Protein AF-0000000085149765 (afdb_homodimer)

Radius of gyration: 25.22 Å; Cα contacts (8 Å, |Δi|>4): 992; chains: 2; bounding box: 66×68×63 Å

Nearest PDB structures (foldseek):
  3isp-assembly1_A-2  TM=6.483E-01  e=2.100E-16  Mycobacterium tuberculosis H37Rv
  3t1b-assembly1_A  TM=4.918E-01  e=9.882E-19  Vibrio cholerae
  3t1b-assembly1_D  TM=5.012E-01  e=3.657E-18  Vibrio cholerae
  5ydw-assembly1_B-2  TM=4.868E-01  e=5.675E-17  Salmonella enterica subsp. enterica serovar Typhimurium
  5x0o-assembly3_E  TM=7.086E-01  e=7.845E-13  Vibrio vulnificus

Secondary structure (DSSP, 8-state):
---PPPHHHHHHHHHHHHHT-HHHHHHHHTS-HHHHHHHHHHHHHHHTS--EEEETTEEEE-HHHHHHHHHHHHHHHHHHHHHHHHSS----EEEEEEEHHHIIIIIHHHHHHHHHH-TT-EEEEEEESS----STTT-SEEEES----TTEEEEEEEEEEEEEEE-GGG--TTS-HHHHHHHS-EEEEB-GGG-BHHHHHHHHTT----TTS-EEEESSHHHHHHHHHTTS-EEEEEGGGSHHHHHTTS-EE-SS--EEEEEEEEEEEEGGGTTSHHHHHHHHHHHH-/------HHHHHHHHHHHHHT-HHHHHHHHTS-HHHHHHHHHHHHHHHTS--EEEETTEEEE-HHHHHHHHHHHHHHHHHHHHHHHHSS----EEEEEEEHHHIIIIIHHHHHHHHHH-TT-EEEEEEESS----STTT-SEEEES----TTEEEEEEEEEEEEEEE-GGG--TTS-HHHHHHHS-EEEEB-GGG-BHHHHHHHHTT----TTS-EEEESSHHHHHHHHHTTS-EEEEEGGGSHHHHHTTS-EE-SS--EEEEEEEEEEEEGGGTTSHHHHHHHHHHHH-

Solvent-accessible surface area (backbone atoms only — not comparable to full-atom values): 30922 Å² total; per-residue (Å²): 125,85,89,64,73,62,62,68,26,49,53,49,40,41,41,21,60,75,59,41,30,52,59,60,24,9,59,74,68,73,49,51,42,66,54,40,52,48,32,43,48,50,47,21,59,73,70,71,40,69,38,64,42,70,61,84,94,42,53,37,68,28,76,63,22,47,52,49,37,56,51,42,53,28,47,50,52,38,46,48,50,45,46,17,50,65,73,57,55,41,74,61,51,47,33,32,34,26,34,49,48,52,39,65,48,44,45,45,69,47,43,57,60,50,43,68,77,35,69,84,59,38,58,28,45,33,70,36,92,62,88,70,76,88,40,73,55,69,25,59,30,36,39,40,68,69,72,87,49,84,69,46,41,69,42,83,70,46,71,41,36,32,31,46,30,28,18,56,87,74,61,55,89,86,48,54,49,66,57,50,55,71,72,41,30,38,32,31,28,47,58,62,93,83,35,42,51,55,61,50,52,29,57,78,66,72,52,84,74,64,88,79,55,51,66,42,42,22,54,40,59,49,57,25,50,53,29,10,56,58,60,58,23,36,14,65,38,40,52,79,49,44,46,63,43,37,74,74,57,43,30,38,72,48,84,59,79,66,41,77,73,79,48,40,38,17,40,33,33,45,52,89,49,50,76,40,66,66,52,36,52,51,52,54,55,60,66,74,100,125,85,86,65,73,63,63,68,27,50,55,48,39,40,41,23,60,75,59,42,28,54,59,60,26,9,60,73,67,72,48,50,45,66,53,40,53,48,30,41,49,50,48,21,60,71,68,72,42,69,39,65,43,69,63,83,94,40,55,38,66,28,74,63,22,46,52,49,38,55,52,42,51,28,46,50,45,43,46,47,47,45,45,15,52,65,72,59,57,36,74,60,49,47,33,32,33,27,32,50,47,52,39,65,48,44,45,44,69,48,43,56,60,49,43,70,77,36,69,85,59,36,56,29,44,33,71,35,94,62,89,71,76,87,40,72,52,70,24,59,30,35,40,39,69,69,71,87,52,85,69,44,41,69,43,83,70,44,70,42,36,32,30,45,30,27,18,55,89,75,60,55,88,87,49,53,51,66,56,51,57,70,73,40,30,38,32,30,29,46,56,63,94,82,35,42,51,55,61,50,51,28,58,78,67,72,52,84,74,63,88,79,54,50,66,42,42,21,51,39,58,48,58,25,51,53,28,11,56,57,59,57,24,36,13,66,37,40,52,81,49,43,47,63,43,36,75,73,57,44,30,38,73,48,85,60,79,67,42,75,73,80,48,41,38,18,40,34,31,44,51,90,49,50,75,39,66,67,54,36,53,48,52,56,55,60,65,75,101

Foldseek 3Di:
DPLDQDPVLLVLLLLCQVVQHLCRSCVVVVHHSVVSVVSQVSSCVSVVHRQWDDDDPTIHGDPVVVVSNVVSLLVVLVVVCVCCVVVVVNPQEFEEEEEPLCVPQPCVVCVVVVCVVPVPHHYHYDYDHDDDDDDVSVGQKYWDQDDDDPQKDKDFQDFFKWFKKAQPVQDDPVDALVVSQQVAEEEWEAPDPVGIPVVVVCVVQVHDYDPPHHYHYDPDQNVSVVCRLVGRGMYIGGCNRCVVCVVVRSMDTHPDHIDGPRGTTIMMGGPVCCPPPSNVSVVVVSRVD/DPLDQDPVLLQLLLLCQVVQHLCRSCVVVVHHSVVSVVSQVSSCVSVVHRQWDDDDPTIHGDPVVVVSNVVSLQVVLVVVCVCCVVVVVNPQEFEEEEEPLCVPQPCVVCVVVVCVVPVSHHYDYDYDHDDDDDGVSVGQKYWDQDDDDPQKDKDFQDFFKWFKKAQPVQDDPVDALVVSQQVAEEEWEAPDPVGIPVVVVCVVQVHDYDPPHHYHYDPDQNVSVVCRLVGRGIYIGGCNRCVVCVVVRSMDTHPDHIDGPRGTTIMMGGPVCCPPPSNVSVVVVSRVD

Structure (mmCIF, N/CA/C/O backbone):
data_AF-0000000085149765-model_v1
#
loop_
_entity.id
_entity.type
_entity.pdbx_description
1 polymer 'Transcriptional regulator, LysR family'
#
loop_
_atom_site.group_PDB
_atom_site.id
_atom_site.type_symbol
_atom_site.label_atom_id
_atom_site.label_alt_id
_atom_site.label_comp_id
_atom_site.label_asym_id
_atom_site.label_entity_id
_atom_site.label_seq_id
_atom_site.pdbx_PDB_ins_code
_atom_site.Cartn_x
_atom_site.Cartn_y
_atom_site.Cartn_z
_atom_site.occupancy
_atom_site.B_iso_or_equiv
_atom_site.auth_seq_id
_atom_site.auth_comp_id
_atom_site.auth_asym_id
_atom_site.auth_atom_id
_atom_site.pdbx_PDB_model_num
ATOM 1 N N . MET A 1 1 ? -42.562 8.625 -11.102 1 23.5 1 MET A N 1
ATOM 2 C CA . MET A 1 1 ? -41.438 8.656 -12.008 1 23.5 1 MET A CA 1
ATOM 3 C C . MET A 1 1 ? -40.156 9.102 -11.281 1 23.5 1 MET A C 1
ATOM 5 O O . MET A 1 1 ? -40.188 10.125 -10.586 1 23.5 1 MET A O 1
ATOM 9 N N . ARG A 1 2 ? -39.312 8.281 -10.945 1 39.06 2 ARG A N 1
ATOM 10 C CA . ARG A 1 2 ? -38.094 8.672 -10.234 1 39.06 2 ARG A CA 1
ATOM 11 C C . ARG A 1 2 ? -37.469 9.906 -10.875 1 39.06 2 ARG A C 1
ATOM 13 O O . ARG A 1 2 ? -37.406 10.016 -12.102 1 39.06 2 ARG A O 1
ATOM 20 N N . LYS A 1 3 ? -37.562 10.984 -10.266 1 48.72 3 LYS A N 1
ATOM 21 C CA . LYS A 1 3 ? -36.938 12.195 -10.797 1 48.72 3 LYS A CA 1
ATOM 22 C C . LYS A 1 3 ? -35.406 12.039 -10.898 1 48.72 3 LYS A C 1
ATOM 24 O O . LYS A 1 3 ? -34.688 12.414 -9.977 1 48.72 3 LYS A O 1
ATOM 29 N N . LEU A 1 4 ? -35 11.219 -11.836 1 55.22 4 LEU A N 1
ATOM 30 C CA . LEU A 1 4 ? -33.594 10.93 -12.078 1 55.22 4 LEU A CA 1
ATOM 31 C C . LEU A 1 4 ? -32.969 12 -12.961 1 55.22 4 LEU A C 1
ATOM 33 O O . LEU A 1 4 ? -33.625 12.539 -13.859 1 55.22 4 LEU A O 1
ATOM 37 N N . PRO A 1 5 ? -31.844 12.516 -12.578 1 65.62 5 PRO A N 1
ATOM 38 C CA . PRO A 1 5 ? -31.125 13.359 -13.531 1 65.62 5 PRO A CA 1
ATOM 39 C C . PRO A 1 5 ? -30.906 12.664 -14.875 1 65.62 5 PRO A C 1
ATOM 41 O O . PRO A 1 5 ? -30.969 11.438 -14.953 1 65.62 5 PRO A O 1
ATOM 44 N N . PRO A 1 6 ? -30.953 13.477 -15.898 1 63.56 6 PRO A N 1
ATOM 45 C CA . PRO A 1 6 ? -30.656 12.844 -17.188 1 63.56 6 PRO A CA 1
ATOM 46 C C . PRO A 1 6 ? -29.422 11.953 -17.125 1 63.56 6 PRO A C 1
ATOM 48 O O . PRO A 1 6 ? -28.312 12.43 -16.844 1 63.56 6 PRO A O 1
ATOM 51 N N . LEU A 1 7 ? -29.547 10.688 -17.391 1 64.25 7 LEU A N 1
ATOM 52 C CA . LEU A 1 7 ? -28.516 9.672 -17.219 1 64.25 7 LEU A CA 1
ATOM 53 C C . LEU A 1 7 ? -27.328 9.945 -18.125 1 64.25 7 LEU A C 1
ATOM 55 O O . LEU A 1 7 ? -26.172 9.758 -17.719 1 64.25 7 LEU A O 1
ATOM 59 N N . ARG A 1 8 ? -27.641 10.328 -19.344 1 69.81 8 ARG A N 1
ATOM 60 C CA . ARG A 1 8 ? -26.578 10.656 -20.266 1 69.81 8 ARG A CA 1
ATOM 61 C C . ARG A 1 8 ? -25.734 11.828 -19.766 1 69.81 8 ARG A C 1
ATOM 63 O O . ARG A 1 8 ? -24.516 11.836 -19.922 1 69.81 8 ARG A O 1
ATOM 70 N N . ALA A 1 9 ? -26.422 12.75 -19.188 1 78 9 ALA A N 1
ATOM 71 C CA . ALA A 1 9 ? -25.719 13.898 -18.641 1 78 9 ALA A CA 1
ATOM 72 C C . ALA A 1 9 ? -24.812 13.484 -17.484 1 78 9 ALA A C 1
ATOM 74 O O . ALA A 1 9 ? -23.719 14.031 -17.312 1 78 9 ALA A O 1
ATOM 75 N N . LEU A 1 10 ? -25.234 12.516 -16.734 1 77.5 10 LEU A N 1
ATOM 76 C CA . LEU A 1 10 ? -24.406 12 -15.641 1 77.5 10 LEU A CA 1
ATOM 77 C C . LEU A 1 10 ? -23.141 11.344 -16.172 1 77.5 10 LEU A C 1
ATOM 79 O O . LEU A 1 10 ? -22.047 11.531 -15.617 1 77.5 10 LEU A O 1
ATOM 83 N N . GLN A 1 11 ? -23.312 10.57 -17.203 1 76.62 11 GLN A N 1
ATOM 84 C CA . GLN A 1 11 ? -22.172 9.922 -17.844 1 76.62 11 GLN A CA 1
ATOM 85 C C . GLN A 1 11 ? -21.172 10.945 -18.391 1 76.62 11 GLN A C 1
ATOM 87 O O . GLN A 1 11 ? -19.969 10.797 -18.219 1 76.62 11 GLN A O 1
ATOM 92 N N . ILE A 1 12 ? -21.75 11.984 -19.031 1 78.75 12 ILE A N 1
ATOM 93 C CA . ILE A 1 12 ? -20.922 13.023 -19.641 1 78.75 12 ILE A CA 1
ATOM 94 C C . ILE A 1 12 ? -20.219 13.82 -18.547 1 78.75 12 ILE A C 1
ATOM 96 O O . ILE A 1 12 ? -19.031 14.125 -18.672 1 78.75 12 ILE A O 1
ATOM 100 N N . PHE A 1 13 ? -20.906 14.109 -17.484 1 86.69 13 PHE A N 1
ATOM 101 C CA . PHE A 1 13 ? -20.297 14.805 -16.359 1 86.69 13 PHE A CA 1
ATOM 102 C C . PHE A 1 13 ? -19.141 14.008 -15.789 1 86.69 13 PHE A C 1
ATOM 104 O O . PHE A 1 13 ? -18.062 14.555 -15.539 1 86.69 13 PHE A O 1
ATOM 111 N N . GLU A 1 14 ? -19.469 12.797 -15.57 1 81.06 14 GLU A N 1
ATOM 112 C CA . GLU A 1 14 ? -18.438 11.938 -14.992 1 81.06 14 GLU A CA 1
ATOM 113 C C . GLU A 1 14 ? -17.188 11.922 -15.859 1 81.06 14 GLU A C 1
ATOM 115 O O . GLU A 1 14 ? -16.078 12 -15.352 1 81.06 14 GLU A O 1
ATOM 120 N N . ALA A 1 15 ? -17.266 11.789 -17.141 1 79.81 15 ALA A N 1
ATOM 121 C CA . ALA A 1 15 ? -16.141 11.805 -18.078 1 79.81 15 ALA A CA 1
ATOM 122 C C . ALA A 1 15 ? -15.414 13.148 -18.031 1 79.81 15 ALA A C 1
ATOM 124 O O . ALA A 1 15 ? -14.18 13.188 -18.031 1 79.81 15 ALA A O 1
ATOM 125 N N . ALA A 1 16 ? -16.188 14.18 -17.984 1 84.69 16 ALA A N 1
ATOM 126 C CA . ALA A 1 16 ? -15.609 15.516 -17.938 1 84.69 16 ALA A CA 1
ATOM 127 C C . ALA A 1 16 ? -14.828 15.742 -16.641 1 84.69 16 ALA A C 1
ATOM 129 O O . ALA A 1 16 ? -13.758 16.359 -16.656 1 84.69 16 ALA A O 1
ATOM 130 N N . ALA A 1 17 ? -15.43 15.273 -15.641 1 82.5 17 ALA A N 1
ATOM 131 C CA . ALA A 1 17 ? -14.789 15.406 -14.336 1 82.5 17 ALA A CA 1
ATOM 132 C C . ALA A 1 17 ? -13.508 14.586 -14.266 1 82.5 17 ALA A C 1
ATOM 134 O O . ALA A 1 17 ? -12.492 15.055 -13.742 1 82.5 17 ALA A O 1
ATOM 135 N N . ARG A 1 18 ? -13.609 13.445 -14.773 1 77.12 18 ARG A N 1
ATOM 136 C CA . ARG A 1 18 ? -12.477 12.523 -14.773 1 77.12 18 ARG A CA 1
ATOM 137 C C . ARG A 1 18 ? -11.312 13.094 -15.578 1 77.12 18 ARG A C 1
ATOM 139 O O . ARG A 1 18 ? -10.156 13.023 -15.156 1 77.12 18 ARG A O 1
ATOM 146 N N . HIS A 1 19 ? -11.617 13.734 -16.672 1 73.56 19 HIS A N 1
ATOM 147 C CA . HIS A 1 19 ? -10.617 14.297 -17.562 1 73.56 19 HIS A CA 1
ATOM 148 C C . HIS A 1 19 ? -10.25 15.727 -17.172 1 73.56 19 HIS A C 1
ATOM 150 O O . HIS A 1 19 ? -9.242 16.266 -17.625 1 73.56 19 HIS A O 1
ATOM 156 N N . ALA A 1 20 ? -11.023 16.281 -16.406 1 77.12 20 ALA A N 1
ATOM 157 C CA . ALA A 1 20 ? -10.938 17.703 -16.062 1 77.12 20 ALA A CA 1
ATOM 158 C C . ALA A 1 20 ? -10.859 18.562 -17.328 1 77.12 20 ALA A C 1
ATOM 160 O O . ALA A 1 20 ? -10.172 19.594 -17.328 1 77.12 20 ALA A O 1
ATOM 161 N N . HIS A 1 21 ? -11.383 18.047 -18.359 1 79.38 21 HIS A N 1
ATOM 162 C CA . HIS A 1 21 ? -11.383 18.734 -19.656 1 79.38 21 HIS A CA 1
ATOM 163 C C . HIS A 1 21 ? -12.609 18.344 -20.484 1 79.38 21 HIS A C 1
ATOM 165 O O . HIS A 1 21 ? -12.852 17.156 -20.719 1 79.38 21 HIS A O 1
ATOM 171 N N . PHE A 1 22 ? -13.297 19.375 -21.016 1 85.19 22 PHE A N 1
ATOM 172 C CA . PHE A 1 22 ? -14.531 19.125 -21.75 1 85.19 22 PHE A CA 1
ATOM 173 C C . PHE A 1 22 ? -14.234 18.531 -23.125 1 85.19 22 PHE A C 1
ATOM 175 O O . PHE A 1 22 ? -14.93 17.625 -23.578 1 85.19 22 PHE A O 1
ATOM 182 N N . SER A 1 23 ? -13.125 19.031 -23.703 1 84.44 23 SER A N 1
ATOM 183 C CA . SER A 1 23 ? -12.82 18.547 -25.031 1 84.44 23 SER A CA 1
ATOM 184 C C . SER A 1 23 ? -12.367 17.094 -25 1 84.44 23 SER A C 1
ATOM 186 O O . SER A 1 23 ? -12.734 16.297 -25.859 1 84.44 23 SER A O 1
ATOM 188 N N . ARG A 1 24 ? -11.633 16.719 -24.031 1 80 24 ARG A N 1
ATOM 189 C CA . ARG A 1 24 ? -11.18 15.344 -23.891 1 80 24 ARG A CA 1
ATOM 190 C C . ARG A 1 24 ? -12.336 14.414 -23.578 1 80 24 ARG A C 1
ATOM 192 O O . ARG A 1 24 ? -12.391 13.289 -24.094 1 80 24 ARG A O 1
ATOM 199 N N . ALA A 1 25 ? -13.156 14.883 -22.797 1 81.62 25 ALA A N 1
ATOM 200 C CA . ALA A 1 25 ? -14.367 14.117 -22.516 1 81.62 25 ALA A CA 1
ATOM 201 C C . ALA A 1 25 ? -15.203 13.914 -23.766 1 81.62 25 ALA A C 1
ATOM 203 O O . ALA A 1 25 ? -15.742 12.828 -24 1 81.62 25 ALA A O 1
ATOM 204 N N . ALA A 1 26 ? -15.281 14.883 -24.578 1 82.81 26 ALA A N 1
ATOM 205 C CA . ALA A 1 26 ? -16.016 14.82 -25.828 1 82.81 26 ALA A CA 1
ATOM 206 C C . ALA A 1 26 ? -15.43 13.758 -26.766 1 82.81 26 ALA A C 1
ATOM 208 O O . ALA A 1 26 ? -16.172 12.977 -27.375 1 82.81 26 ALA A O 1
ATOM 209 N N . THR A 1 27 ? -14.133 13.789 -26.781 1 75.5 27 THR A N 1
ATOM 210 C CA . THR A 1 27 ? -13.43 12.82 -27.625 1 75.5 27 THR A CA 1
ATOM 211 C C . THR A 1 27 ? -13.695 11.391 -27.141 1 75.5 27 THR A C 1
ATOM 213 O O . THR A 1 27 ? -14 10.508 -27.938 1 75.5 27 THR A O 1
ATOM 216 N N . GLU A 1 28 ? -13.719 11.242 -25.859 1 72.62 28 GLU A N 1
ATOM 217 C CA . GLU A 1 28 ? -13.953 9.922 -25.281 1 72.62 28 GLU A CA 1
ATOM 218 C C . GLU A 1 28 ? -15.375 9.438 -25.578 1 72.62 28 GLU A C 1
ATOM 220 O O . GLU A 1 28 ? -15.578 8.266 -25.891 1 72.62 28 GLU A O 1
ATOM 225 N N . LEU A 1 29 ? -16.25 10.266 -25.531 1 72.88 29 LEU A N 1
ATOM 226 C CA . LEU A 1 29 ? -17.656 9.898 -25.625 1 72.88 29 LEU A CA 1
ATOM 227 C C . LEU A 1 29 ? -18.156 10.031 -27.062 1 72.88 29 LEU A C 1
ATOM 229 O O . LEU A 1 29 ? -19.328 9.781 -27.344 1 72.88 29 LEU A O 1
ATOM 233 N N . CYS A 1 30 ? -17.219 10.414 -27.953 1 76.88 30 CYS A N 1
ATOM 234 C CA . CYS A 1 30 ? -17.531 10.562 -29.375 1 76.88 30 CYS A CA 1
ATOM 235 C C . CYS A 1 30 ? -18.688 11.531 -29.562 1 76.88 30 CYS A C 1
ATOM 237 O O . CYS A 1 30 ? -19.641 11.227 -30.297 1 76.88 30 CYS A O 1
ATOM 239 N N . ILE A 1 31 ? -18.609 12.641 -28.859 1 78.69 31 ILE A N 1
ATOM 240 C CA . ILE A 1 31 ? -19.578 13.719 -29.016 1 78.69 31 ILE A CA 1
ATOM 241 C C . ILE A 1 31 ? -18.859 15.055 -29.141 1 78.69 31 ILE A C 1
ATOM 243 O O . ILE A 1 31 ? -17.625 15.102 -29.109 1 78.69 31 ILE A O 1
ATOM 247 N N . THR A 1 32 ? -19.562 16.078 -29.469 1 80.94 32 THR A N 1
ATOM 248 C CA . THR A 1 32 ? -18.953 17.391 -29.625 1 80.94 32 THR A CA 1
ATOM 249 C C . THR A 1 32 ? -18.734 18.047 -28.266 1 80.94 32 THR A C 1
ATOM 251 O O . THR A 1 32 ? -19.422 17.734 -27.297 1 80.94 32 THR A O 1
ATOM 254 N N . GLN A 1 33 ? -17.766 18.875 -28.234 1 86.94 33 GLN A N 1
ATOM 255 C CA . GLN A 1 33 ? -17.5 19.625 -27.016 1 86.94 33 GLN A CA 1
ATOM 256 C C . GLN A 1 33 ? -18.719 20.438 -26.594 1 86.94 33 GLN A C 1
ATOM 258 O O . GLN A 1 33 ? -18.984 20.609 -25.406 1 86.94 33 GLN A O 1
ATOM 263 N N . SER A 1 34 ? -19.359 20.969 -27.594 1 87.75 34 SER A N 1
ATOM 264 C CA . SER A 1 34 ? -20.578 21.719 -27.312 1 87.75 34 SER A CA 1
ATOM 265 C C . SER A 1 34 ? -21.625 20.844 -26.625 1 87.75 34 SER A C 1
ATOM 267 O O . SER A 1 34 ? -22.344 21.312 -25.734 1 87.75 34 SER A O 1
ATOM 269 N N . ALA A 1 35 ? -21.688 19.625 -27.016 1 81.88 35 ALA A N 1
ATOM 270 C CA . ALA A 1 35 ? -22.625 18.672 -26.406 1 81.88 35 ALA A CA 1
ATOM 271 C C . ALA A 1 35 ? -22.25 18.391 -24.953 1 81.88 35 ALA A C 1
ATOM 273 O O . ALA A 1 35 ? -23.125 18.297 -24.094 1 81.88 35 ALA A O 1
ATOM 274 N N . VAL A 1 36 ? -20.984 18.297 -24.734 1 88.56 36 VAL A N 1
ATOM 275 C CA . VAL A 1 36 ? -20.516 18.094 -23.375 1 88.56 36 VAL A CA 1
ATOM 276 C C . VAL A 1 36 ? -20.906 19.281 -22.516 1 88.56 36 VAL A C 1
ATOM 278 O O . VAL A 1 36 ? -21.469 19.109 -21.422 1 88.56 36 VAL A O 1
ATOM 281 N N . SER A 1 37 ? -20.672 20.453 -23.031 1 89.44 37 SER A N 1
ATOM 282 C CA . SER A 1 37 ? -21 21.688 -22.312 1 89.44 37 SER A CA 1
ATOM 283 C C . SER A 1 37 ? -22.484 21.781 -22.031 1 89.44 37 SER A C 1
ATOM 285 O O . SER A 1 37 ? -22.891 22.125 -20.922 1 89.44 37 SER A O 1
ATOM 287 N N . HIS A 1 38 ? -23.188 21.469 -22.984 1 86.94 38 HIS A N 1
ATOM 288 C CA . HIS A 1 38 ? -24.641 21.516 -22.859 1 86.94 38 HIS A CA 1
ATOM 289 C C . HIS A 1 38 ? -25.141 20.531 -21.812 1 86.94 38 HIS A C 1
ATOM 291 O O . HIS A 1 38 ? -26 20.859 -20.984 1 86.94 38 HIS A O 1
ATOM 297 N N . GLN A 1 39 ? -24.656 19.328 -21.922 1 84.94 39 GLN A N 1
ATOM 298 C CA . GLN A 1 39 ? -25.078 18.281 -21 1 84.94 39 GLN A CA 1
ATOM 299 C C . GLN A 1 39 ? -24.688 18.609 -19.562 1 84.94 39 GLN A C 1
ATOM 301 O O . GLN A 1 39 ? -25.453 18.344 -18.625 1 84.94 39 GLN A O 1
ATOM 306 N N . VAL A 1 40 ? -23.531 19.219 -19.391 1 89.19 40 VAL A N 1
ATOM 307 C CA . VAL A 1 40 ? -23.078 19.641 -18.062 1 89.19 40 VAL A CA 1
ATOM 308 C C . VAL A 1 40 ? -23.984 20.734 -17.531 1 89.19 40 VAL A C 1
ATOM 310 O O . VAL A 1 40 ? -24.375 20.719 -16.359 1 89.19 40 VAL A O 1
ATOM 313 N N . ARG A 1 41 ? -24.359 21.609 -18.391 1 88.25 41 ARG A N 1
ATOM 314 C CA . ARG A 1 41 ? -25.281 22.688 -18.016 1 88.25 41 ARG A CA 1
ATOM 315 C C . ARG A 1 41 ? -26.641 22.125 -17.625 1 88.25 41 ARG A C 1
ATOM 317 O O . ARG A 1 41 ? -27.266 22.609 -16.672 1 88.25 41 ARG A O 1
ATOM 324 N N . LEU A 1 42 ? -27.062 21.188 -18.422 1 81.88 42 LEU A N 1
ATOM 325 C CA . LEU A 1 42 ? -28.328 20.531 -18.125 1 81.88 42 LEU A CA 1
ATOM 326 C C . LEU A 1 42 ? -28.312 19.891 -16.75 1 81.88 42 LEU A C 1
ATOM 328 O O . LEU A 1 42 ? -29.281 19.984 -16 1 81.88 42 LEU A O 1
ATOM 332 N N . LEU A 1 43 ? -27.266 19.234 -16.484 1 82.94 43 LEU A N 1
ATOM 333 C CA . LEU A 1 43 ? -27.125 18.578 -15.195 1 82.94 43 LEU A CA 1
ATOM 334 C C . LEU A 1 43 ? -27.062 19.594 -14.07 1 82.94 43 LEU A C 1
ATOM 336 O O . LEU A 1 43 ? -27.672 19.406 -13.016 1 82.94 43 LEU A O 1
ATOM 340 N N . GLU A 1 44 ? -26.312 20.688 -14.352 1 88.19 44 GLU A N 1
ATOM 341 C CA . GLU A 1 44 ? -26.219 21.766 -13.367 1 88.19 44 GLU A CA 1
ATOM 342 C C . GLU A 1 44 ? -27.578 22.422 -13.141 1 88.19 44 GLU A C 1
ATOM 344 O O . GLU A 1 44 ? -27.938 22.75 -12.008 1 88.19 44 GLU A O 1
ATOM 349 N N . ALA A 1 45 ? -28.328 22.562 -14.172 1 84 45 ALA A N 1
ATOM 350 C CA . ALA A 1 45 ? -29.688 23.109 -14.078 1 84 45 ALA A CA 1
ATOM 351 C C . ALA A 1 45 ? -30.609 22.188 -13.297 1 84 45 ALA A C 1
ATOM 353 O O . ALA A 1 45 ? -31.438 22.641 -12.516 1 84 45 ALA A O 1
ATOM 354 N N . HIS A 1 46 ? -30.422 20.938 -13.57 1 79.62 46 HIS A N 1
ATOM 355 C CA . HIS A 1 46 ? -31.234 19.953 -12.875 1 79.62 46 HIS A CA 1
ATOM 356 C C . HIS A 1 46 ? -31.016 20 -11.375 1 79.62 46 HIS A C 1
ATOM 358 O O . HIS A 1 46 ? -31.969 19.969 -10.594 1 79.62 46 HIS A O 1
ATOM 364 N N . PHE A 1 47 ? -29.734 20.094 -11.039 1 79.94 47 PHE A N 1
ATOM 365 C CA . PHE A 1 47 ? -29.375 20.078 -9.625 1 79.94 47 PHE A CA 1
ATOM 366 C C . PHE A 1 47 ? -29.453 21.484 -9.031 1 79.94 47 PHE A C 1
ATOM 368 O O . PHE A 1 47 ? -29.5 21.641 -7.812 1 79.94 47 PHE A O 1
ATOM 375 N N . GLY A 1 48 ? -29.562 22.469 -9.891 1 81.62 48 GLY A N 1
ATOM 376 C CA . GLY A 1 48 ? -29.562 23.844 -9.438 1 81.62 48 GLY A CA 1
ATOM 377 C C . GLY A 1 48 ? -28.234 24.281 -8.844 1 81.62 48 GLY A C 1
ATOM 378 O O . GLY A 1 48 ? -28.203 25.125 -7.949 1 81.62 48 GLY A O 1
ATOM 379 N N . GLU A 1 49 ? -27.219 23.516 -9.195 1 83.31 49 GLU A N 1
ATOM 380 C CA . GLU A 1 49 ? -25.875 23.75 -8.703 1 83.31 49 GLU A CA 1
ATOM 381 C C . GLU A 1 49 ? -24.844 23.734 -9.836 1 83.31 49 GLU A C 1
ATOM 383 O O . GLU A 1 49 ? -25.031 23.047 -10.836 1 83.31 49 GLU A O 1
ATOM 388 N N . ARG A 1 50 ? -23.812 24.531 -9.641 1 86.81 50 ARG A N 1
ATOM 389 C CA . ARG A 1 50 ? -22.672 24.406 -10.539 1 86.81 50 ARG A CA 1
ATOM 390 C C . ARG A 1 50 ? -21.781 23.234 -10.133 1 86.81 50 ARG A C 1
ATOM 392 O O . ARG A 1 50 ? -21.547 23.016 -8.945 1 86.81 50 ARG A O 1
ATOM 399 N N . LEU A 1 51 ? -21.453 22.5 -11.164 1 87.44 51 LEU A N 1
ATOM 400 C CA . LEU A 1 51 ? -20.656 21.312 -10.906 1 87.44 51 LEU A CA 1
ATOM 401 C C . LEU A 1 51 ? -19.188 21.562 -11.273 1 87.44 51 LEU A C 1
ATOM 403 O O . LEU A 1 51 ? -18.297 20.891 -10.758 1 87.44 51 LEU A O 1
ATOM 407 N N . PHE A 1 52 ? -18.969 22.469 -12.227 1 88.81 52 PHE A N 1
ATOM 408 C CA . PHE A 1 52 ? -17.625 22.844 -12.656 1 88.81 52 PHE A CA 1
ATOM 409 C C . PHE A 1 52 ? -17.375 24.328 -12.414 1 88.81 52 PHE A C 1
ATOM 411 O O . PHE A 1 52 ? -18.328 25.125 -12.422 1 88.81 52 PHE A O 1
ATOM 418 N N . ILE A 1 53 ? -16.109 24.656 -12.094 1 84.06 53 ILE A N 1
ATOM 419 C CA . ILE A 1 53 ? -15.68 26.047 -12.023 1 84.06 53 ILE A CA 1
ATOM 420 C C . ILE A 1 53 ? -14.367 26.219 -12.789 1 84.06 53 ILE A C 1
ATOM 422 O O . ILE A 1 53 ? -13.594 25.266 -12.922 1 84.06 53 ILE A O 1
ATOM 426 N N . ARG A 1 54 ? -14.219 27.297 -13.477 1 77.5 54 ARG A N 1
ATOM 427 C CA . ARG A 1 54 ? -12.977 27.578 -14.18 1 77.5 54 ARG A CA 1
ATOM 428 C C . ARG A 1 54 ? -12.031 28.406 -13.32 1 77.5 54 ARG A C 1
ATOM 430 O O . ARG A 1 54 ? -12.438 29.438 -12.758 1 77.5 54 ARG A O 1
ATOM 437 N N . GLU A 1 55 ? -11.07 27.891 -12.992 1 72.81 55 GLU A N 1
ATOM 438 C CA . GLU A 1 55 ? -9.977 28.625 -12.367 1 72.81 55 GLU A CA 1
ATOM 439 C C . GLU A 1 55 ? -8.883 28.969 -13.375 1 72.81 55 GLU A C 1
ATOM 441 O O . GLU A 1 55 ? -7.996 28.156 -13.633 1 72.81 55 GLU A O 1
ATOM 446 N N . GLY A 1 56 ? -8.945 30.109 -13.969 1 71.69 56 GLY A N 1
ATOM 447 C CA . GLY A 1 56 ? -8.086 30.438 -15.094 1 71.69 56 GLY A CA 1
ATOM 448 C C . GLY A 1 56 ? -8.398 29.625 -16.344 1 71.69 56 GLY A C 1
ATOM 449 O O . GLY A 1 56 ? -9.523 29.641 -16.828 1 71.69 56 GLY A O 1
ATOM 450 N N . ARG A 1 57 ? -7.348 28.906 -16.797 1 68.31 57 ARG A N 1
ATOM 451 C CA . ARG A 1 57 ? -7.527 28.094 -18 1 68.31 57 ARG A CA 1
ATOM 452 C C . ARG A 1 57 ? -7.887 26.656 -17.641 1 68.31 57 ARG A C 1
ATOM 454 O O . ARG A 1 57 ? -8.156 25.828 -18.516 1 68.31 57 ARG A O 1
ATOM 461 N N . GLN A 1 58 ? -8.031 26.375 -16.375 1 74.94 58 GLN A N 1
ATOM 462 C CA . GLN A 1 58 ? -8.219 24.984 -15.984 1 74.94 58 GLN A CA 1
ATOM 463 C C . GLN A 1 58 ? -9.641 24.75 -15.469 1 74.94 58 GLN A C 1
ATOM 465 O O . GLN A 1 58 ? -10.172 25.562 -14.711 1 74.94 58 GLN A O 1
ATOM 470 N N . LEU A 1 59 ? -10.305 23.703 -16 1 80.5 59 LEU A N 1
ATOM 471 C CA . LEU A 1 59 ? -11.609 23.234 -15.539 1 80.5 59 LEU A CA 1
ATOM 472 C C . LEU A 1 59 ? -11.477 22.438 -14.25 1 80.5 59 LEU A C 1
ATOM 474 O O . LEU A 1 59 ? -10.68 21.5 -14.172 1 80.5 59 LEU A O 1
ATOM 478 N N . CYS A 1 60 ? -12.141 22.969 -13.219 1 80.44 60 CYS A N 1
ATOM 479 C CA . CYS A 1 60 ? -12.094 22.281 -11.93 1 80.44 60 CYS A CA 1
ATOM 480 C C . CYS A 1 60 ? -13.5 21.953 -11.43 1 80.44 60 CYS A C 1
ATOM 482 O O . CYS A 1 60 ? -14.469 22.609 -11.805 1 80.44 60 CYS A O 1
ATOM 484 N N . LEU A 1 61 ? -13.547 20.875 -10.641 1 82.25 61 LEU A N 1
ATOM 485 C CA . LEU A 1 61 ? -14.82 20.5 -10.031 1 82.25 61 LEU A CA 1
ATOM 486 C C . LEU A 1 61 ? -15.109 21.375 -8.812 1 82.25 61 LEU A C 1
ATOM 488 O O . LEU A 1 61 ? -14.195 21.719 -8.055 1 82.25 61 LEU A O 1
ATOM 492 N N . THR A 1 62 ? -16.438 21.766 -8.703 1 79.62 62 THR A N 1
ATOM 493 C CA . THR A 1 62 ? -16.891 22.344 -7.441 1 79.62 62 THR A CA 1
ATOM 494 C C . THR A 1 62 ? -16.953 21.281 -6.352 1 79.62 62 THR A C 1
ATOM 496 O O . THR A 1 62 ? -16.766 20.078 -6.625 1 79.62 62 THR A O 1
ATOM 499 N N . SER A 1 63 ? -17.203 21.719 -5.18 1 73.44 63 SER A N 1
ATOM 500 C CA . SER A 1 63 ? -17.375 20.766 -4.082 1 73.44 63 SER A CA 1
ATOM 501 C C . SER A 1 63 ? -18.5 19.781 -4.367 1 73.44 63 SER A C 1
ATOM 503 O O . SER A 1 63 ? -18.359 18.578 -4.145 1 73.44 63 SER A O 1
ATOM 505 N N . LYS A 1 64 ? -19.562 20.344 -4.855 1 78.31 64 LYS A N 1
ATOM 506 C CA . LYS A 1 64 ? -20.703 19.5 -5.227 1 78.31 64 LYS A CA 1
ATOM 507 C C . LYS A 1 64 ? -20.375 18.625 -6.426 1 78.31 64 LYS A C 1
ATOM 509 O O . LYS A 1 64 ? -20.828 17.484 -6.508 1 78.31 64 LYS A O 1
ATOM 514 N N . GLY A 1 65 ? -19.594 19.219 -7.254 1 81.81 65 GLY A N 1
ATOM 515 C CA . GLY A 1 65 ? -19.125 18.422 -8.383 1 81.81 65 GLY A CA 1
ATOM 516 C C . GLY A 1 65 ? -18.266 17.234 -7.969 1 81.81 65 GLY A C 1
ATOM 517 O O . GLY A 1 65 ? -18.406 16.141 -8.523 1 81.81 65 GLY A O 1
ATOM 518 N N . ASN A 1 66 ? -17.469 17.453 -7.039 1 76.62 66 ASN A N 1
ATOM 519 C CA . ASN A 1 66 ? -16.594 16.391 -6.535 1 76.62 66 ASN A CA 1
ATOM 520 C C . ASN A 1 66 ? -17.406 15.266 -5.891 1 76.62 66 ASN A C 1
ATOM 522 O O . ASN A 1 66 ? -17.109 14.094 -6.094 1 76.62 66 ASN A O 1
ATOM 526 N N . VAL A 1 67 ? -18.391 15.617 -5.156 1 69.88 67 VAL A N 1
ATOM 527 C CA . VAL A 1 67 ? -19.266 14.633 -4.527 1 69.88 67 VAL A CA 1
ATOM 528 C C . VAL A 1 67 ? -19.969 13.805 -5.605 1 69.88 67 VAL A C 1
ATOM 530 O O . VAL A 1 67 ? -19.984 12.57 -5.535 1 69.88 67 VAL A O 1
ATOM 533 N N . LEU A 1 68 ? -20.547 14.57 -6.488 1 75.75 68 LEU A N 1
ATOM 534 C CA . LEU A 1 68 ? -21.25 13.883 -7.566 1 75.75 68 LEU A CA 1
ATOM 535 C C . LEU A 1 68 ? -20.297 12.961 -8.336 1 75.75 68 LEU A C 1
ATOM 537 O O . LEU A 1 68 ? -20.672 11.836 -8.664 1 75.75 68 LEU A O 1
ATOM 541 N N . TYR A 1 69 ? -19.125 13.484 -8.562 1 78.5 69 TYR A N 1
ATOM 542 C CA . TYR A 1 69 ? -18.156 12.703 -9.32 1 78.5 69 TYR A CA 1
ATOM 543 C C . TYR A 1 69 ? -17.812 11.406 -8.594 1 78.5 69 TYR A C 1
ATOM 545 O O . TYR A 1 69 ? -17.859 10.328 -9.188 1 78.5 69 TYR A O 1
ATOM 553 N N . HIS A 1 70 ? -17.578 11.461 -7.41 1 66.5 70 HIS A N 1
ATOM 554 C CA . HIS A 1 70 ? -17.219 10.273 -6.641 1 66.5 70 HIS A CA 1
ATOM 555 C C . HIS A 1 70 ? -18.359 9.273 -6.594 1 66.5 70 HIS A C 1
ATOM 557 O O . HIS A 1 70 ? -18.156 8.07 -6.754 1 66.5 70 HIS A O 1
ATOM 563 N N . GLU A 1 71 ? -19.531 9.789 -6.434 1 66 71 GLU A N 1
ATOM 564 C CA . GLU A 1 71 ? -20.703 8.922 -6.391 1 66 71 GLU A CA 1
ATOM 565 C C . GLU A 1 71 ? -20.984 8.305 -7.754 1 66 71 GLU A C 1
ATOM 567 O O . GLU A 1 71 ? -21.328 7.125 -7.848 1 66 71 GLU A O 1
ATOM 572 N N . LEU A 1 72 ? -20.812 9.133 -8.742 1 69.5 72 LEU A N 1
ATOM 573 C CA . LEU A 1 72 ? -21.062 8.625 -10.086 1 69.5 72 LEU A CA 1
ATOM 574 C C . LEU A 1 72 ? -20.031 7.578 -10.477 1 69.5 72 LEU A C 1
ATOM 576 O O . LEU A 1 72 ? -20.359 6.582 -11.133 1 69.5 72 LEU A O 1
ATOM 580 N N . GLU A 1 73 ? -18.859 7.977 -10.125 1 65.19 73 GLU A N 1
ATOM 581 C CA . GLU A 1 73 ? -17.828 6.984 -10.391 1 65.19 73 GLU A CA 1
ATOM 582 C C . GLU A 1 73 ? -18.172 5.633 -9.781 1 65.19 73 GLU A C 1
ATOM 584 O O . GLU A 1 73 ? -18.062 4.598 -10.438 1 65.19 73 GLU A O 1
ATOM 589 N N . ARG A 1 74 ? -18.672 5.695 -8.688 1 58.38 74 ARG A N 1
ATOM 590 C CA . ARG A 1 74 ? -19.125 4.488 -8.008 1 58.38 74 ARG A CA 1
ATOM 591 C C . ARG A 1 74 ? -20.297 3.854 -8.734 1 58.38 74 ARG A C 1
ATOM 593 O O . ARG A 1 74 ? -20.297 2.652 -9.016 1 58.38 74 ARG A O 1
ATOM 600 N N . ILE A 1 75 ? -21.219 4.605 -9.039 1 59.34 75 ILE A N 1
ATOM 601 C CA . ILE A 1 75 ? -22.453 4.133 -9.672 1 59.34 75 ILE A CA 1
ATOM 602 C C . ILE A 1 75 ? -22.141 3.568 -11.055 1 59.34 75 ILE A C 1
ATOM 604 O O . ILE A 1 75 ? -22.625 2.498 -11.414 1 59.34 75 ILE A O 1
ATOM 608 N N . PHE A 1 76 ? -21.359 4.305 -11.812 1 62.09 76 PHE A N 1
ATOM 609 C CA . PHE A 1 76 ? -21.062 3.848 -13.164 1 62.09 76 PHE A CA 1
ATOM 610 C C . PHE A 1 76 ? -20.234 2.57 -13.141 1 62.09 76 PHE A C 1
ATOM 612 O O . PHE A 1 76 ? -20.406 1.697 -13.992 1 62.09 76 PHE A O 1
ATOM 619 N N . ASN A 1 77 ? -19.438 2.553 -12.141 1 55.38 77 ASN A N 1
ATOM 620 C CA . ASN A 1 77 ? -18.734 1.288 -11.953 1 55.38 77 ASN A CA 1
ATOM 621 C C . ASN A 1 77 ? -19.703 0.148 -11.648 1 55.38 77 ASN A C 1
ATOM 623 O O . ASN A 1 77 ? -19.562 -0.956 -12.172 1 55.38 77 ASN A O 1
ATOM 627 N N . GLU A 1 78 ? -20.672 0.503 -10.891 1 52.94 78 GLU A N 1
ATOM 628 C CA . GLU A 1 78 ? -21.703 -0.482 -10.57 1 52.94 78 GLU A CA 1
ATOM 629 C C . GLU A 1 78 ? -22.531 -0.849 -11.797 1 52.94 78 GLU A C 1
ATOM 631 O O . GLU A 1 78 ? -22.859 -2.018 -12.008 1 52.94 78 GLU A O 1
ATOM 636 N N . LEU A 1 79 ? -22.875 0.117 -12.5 1 54.81 79 LEU A N 1
ATOM 637 C CA . LEU A 1 79 ? -23.656 -0.124 -13.719 1 54.81 79 LEU A CA 1
ATOM 638 C C . LEU A 1 79 ? -22.844 -0.916 -14.734 1 54.81 79 LEU A C 1
ATOM 640 O O . LEU A 1 79 ? -23.375 -1.784 -15.43 1 54.81 79 LEU A O 1
ATOM 644 N N . ASN A 1 80 ? -21.641 -0.451 -14.812 1 52.44 80 ASN A N 1
ATOM 645 C CA . ASN A 1 80 ? -20.766 -1.242 -15.672 1 52.44 80 ASN A CA 1
ATOM 646 C C . ASN A 1 80 ? -20.719 -2.701 -15.227 1 52.44 80 ASN A C 1
ATOM 648 O O . ASN A 1 80 ? -20.766 -3.609 -16.062 1 52.44 80 ASN A O 1
ATOM 652 N N . ASP A 1 81 ? -20.688 -2.764 -14.016 1 49.25 81 ASP A N 1
ATOM 653 C CA . ASP A 1 81 ? -20.703 -4.109 -13.445 1 49.25 81 ASP A CA 1
ATOM 654 C C . ASP A 1 81 ? -21.984 -4.848 -13.805 1 49.25 81 ASP A C 1
ATOM 656 O O . ASP A 1 81 ? -21.953 -6.027 -14.164 1 49.25 81 ASP A O 1
ATOM 660 N N . LEU A 1 82 ? -23 -4.145 -13.695 1 46.34 82 LEU A N 1
ATOM 661 C CA . LEU A 1 82 ? -24.297 -4.707 -14.047 1 46.34 82 LEU A CA 1
ATOM 662 C C . LEU A 1 82 ? -24.359 -5.039 -15.531 1 46.34 82 LEU A C 1
ATOM 664 O O . LEU A 1 82 ? -24.859 -6.098 -15.914 1 46.34 82 LEU A O 1
ATOM 668 N N . SER A 1 83 ? -24.062 -4.008 -16.312 1 46.78 83 SER A N 1
ATOM 669 C CA . SER A 1 83 ? -24.047 -4.258 -17.75 1 46.78 83 SER A CA 1
ATOM 670 C C . SER A 1 83 ? -23.203 -5.48 -18.094 1 46.78 83 SER A C 1
ATOM 672 O O . SER A 1 83 ? -23.578 -6.297 -18.922 1 46.78 83 SER A O 1
ATOM 674 N N . MET A 1 84 ? -22.141 -5.367 -17.391 1 44.62 84 MET A N 1
ATOM 675 C CA . MET A 1 84 ? -21.266 -6.516 -17.609 1 44.62 84 MET A CA 1
ATOM 676 C C . MET A 1 84 ? -21.953 -7.809 -17.188 1 44.62 84 MET A C 1
ATOM 678 O O . MET A 1 84 ? -21.797 -8.844 -17.844 1 44.62 84 MET A O 1
ATOM 682 N N . GLN A 1 85 ? -22.688 -7.625 -16.25 1 44.22 85 GLN A N 1
ATOM 683 C CA . GLN A 1 85 ? -23.469 -8.766 -15.797 1 44.22 85 GLN A CA 1
ATOM 684 C C . GLN A 1 85 ? -24.516 -9.156 -16.828 1 44.22 85 GLN A C 1
ATOM 686 O O . GLN A 1 85 ? -24.766 -10.344 -17.062 1 44.22 85 GLN A O 1
ATOM 691 N N . ILE A 1 86 ? -25.156 -8.188 -17.312 1 42.03 86 ILE A N 1
ATOM 692 C CA . ILE A 1 86 ? -26.25 -8.422 -18.25 1 42.03 86 ILE A CA 1
ATOM 693 C C . ILE A 1 86 ? -25.672 -8.891 -19.594 1 42.03 86 ILE A C 1
ATOM 695 O O . ILE A 1 86 ? -26.203 -9.82 -20.203 1 42.03 86 ILE A O 1
ATOM 699 N N . THR A 1 87 ? -24.969 -7.918 -20.141 1 42.69 87 THR A N 1
ATOM 700 C CA . THR A 1 87 ? -24.453 -8.312 -21.453 1 42.69 87 THR A CA 1
ATOM 701 C C . THR A 1 87 ? -23.703 -9.633 -21.359 1 42.69 87 THR A C 1
ATOM 703 O O . THR A 1 87 ? -23.438 -10.266 -22.375 1 42.69 87 THR A O 1
ATOM 706 N N . GLY A 1 88 ? -23.703 -10.211 -20.312 1 39.72 88 GLY A N 1
ATOM 707 C CA . GLY A 1 88 ? -22.922 -11.43 -20.172 1 39.72 88 GLY A CA 1
ATOM 708 C C . GLY A 1 88 ? -21.422 -11.195 -20.141 1 39.72 88 GLY A C 1
ATOM 709 O O . GLY A 1 88 ? -20.641 -12.141 -20.141 1 39.72 88 GLY A O 1
ATOM 710 N N . ASP A 1 89 ? -21.078 -10.117 -20.766 1 37.88 89 ASP A N 1
ATOM 711 C CA . ASP A 1 89 ? -19.656 -9.828 -20.656 1 37.88 89 ASP A CA 1
ATOM 712 C C . ASP A 1 89 ? -19.234 -9.664 -19.188 1 37.88 89 ASP A C 1
ATOM 714 O O . ASP A 1 89 ? -19.391 -8.578 -18.625 1 37.88 89 ASP A O 1
ATOM 718 N N . CYS A 1 90 ? -19.875 -10.352 -18.328 1 38.72 90 CYS A N 1
ATOM 719 C CA . CYS A 1 90 ? -19.562 -10.586 -16.922 1 38.72 90 CYS A CA 1
ATOM 720 C C . CYS A 1 90 ? -18.125 -10.18 -16.609 1 38.72 90 CYS A C 1
ATOM 722 O O . CYS A 1 90 ? -17.172 -10.859 -17.016 1 38.72 90 CYS A O 1
ATOM 724 N N . ASN A 1 91 ? -17.797 -9.078 -16.844 1 45.53 91 ASN A N 1
ATOM 725 C CA . ASN A 1 91 ? -16.484 -8.805 -16.266 1 45.53 91 ASN A CA 1
ATOM 726 C C . ASN A 1 91 ? -16.312 -9.477 -14.906 1 45.53 91 ASN A C 1
ATOM 728 O O . ASN A 1 91 ? -16.922 -9.047 -13.93 1 45.53 91 ASN A O 1
ATOM 732 N N . ASP A 1 92 ? -16.453 -10.75 -14.906 1 58.56 92 ASP A N 1
ATOM 733 C CA . ASP A 1 92 ? -16.375 -11.992 -14.148 1 58.56 92 ASP A CA 1
ATOM 734 C C . ASP A 1 92 ? -15.336 -11.898 -13.039 1 58.56 92 ASP A C 1
ATOM 736 O O . ASP A 1 92 ? -15.039 -12.883 -12.367 1 58.56 92 ASP A O 1
ATOM 740 N N . GLN A 1 93 ? -14.891 -10.711 -12.977 1 81.38 93 GLN A N 1
ATOM 741 C CA . GLN A 1 93 ? -13.852 -10.719 -11.961 1 81.38 93 GLN A CA 1
ATOM 742 C C . GLN A 1 93 ? -14.398 -10.32 -10.594 1 81.38 93 GLN A C 1
AT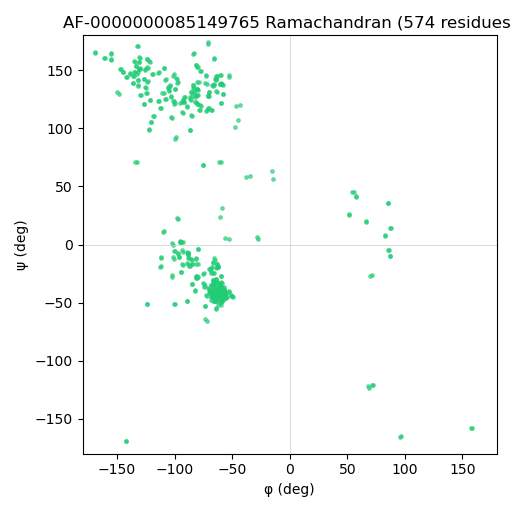OM 744 O O . GLN A 1 93 ? -15.133 -9.328 -10.484 1 81.38 93 GLN A O 1
ATOM 749 N N . LEU A 1 94 ? -14.266 -11.102 -9.664 1 91.06 94 LEU A N 1
ATOM 750 C CA . LEU A 1 94 ? -14.594 -10.805 -8.273 1 91.06 94 LEU A CA 1
ATOM 751 C C . LEU A 1 94 ? -13.578 -9.844 -7.664 1 91.06 94 LEU A C 1
ATOM 753 O O . LEU A 1 94 ? -12.391 -10.172 -7.57 1 91.06 94 LEU A O 1
ATOM 757 N N . ARG A 1 95 ? -14.07 -8.672 -7.34 1 95.12 95 ARG A N 1
ATOM 758 C CA . ARG A 1 95 ? -13.18 -7.652 -6.789 1 95.12 95 ARG A CA 1
ATOM 759 C C . ARG A 1 95 ? -13.016 -7.824 -5.285 1 95.12 95 ARG A C 1
ATOM 761 O O . ARG A 1 95 ? -14.008 -7.891 -4.551 1 95.12 95 ARG A O 1
ATOM 768 N N . LEU A 1 96 ? -11.812 -7.887 -4.812 1 97.31 96 LEU A N 1
ATOM 769 C CA . LEU A 1 96 ? -11.484 -8 -3.398 1 97.31 96 LEU A CA 1
ATOM 770 C C . LEU A 1 96 ? -10.656 -6.801 -2.938 1 97.31 96 LEU A C 1
ATOM 772 O O . LEU A 1 96 ? -9.531 -6.598 -3.398 1 97.31 96 LEU A O 1
ATOM 776 N N . ALA A 1 97 ? -11.266 -5.918 -2.096 1 97.12 97 ALA A N 1
ATOM 777 C CA . ALA A 1 97 ? -10.508 -4.887 -1.396 1 97.12 97 ALA A CA 1
ATOM 778 C C . ALA A 1 97 ? -9.828 -5.449 -0.151 1 97.12 97 ALA A C 1
ATOM 780 O O . ALA A 1 97 ? -10.492 -5.988 0.735 1 97.12 97 ALA A O 1
ATOM 781 N N . VAL A 1 98 ? -8.516 -5.316 -0.094 1 97.56 98 VAL A N 1
ATOM 782 C CA . VAL A 1 98 ? -7.77 -6.012 0.949 1 97.56 98 VAL A CA 1
ATOM 783 C C . VAL A 1 98 ? -6.637 -5.121 1.456 1 97.56 98 VAL A C 1
ATOM 785 O O . VAL A 1 98 ? -6.02 -4.387 0.681 1 97.56 98 VAL A O 1
ATOM 788 N N . TYR A 1 99 ? -6.387 -5.215 2.732 1 96.69 99 TYR A N 1
ATOM 789 C CA . TYR A 1 99 ? -5.262 -4.496 3.316 1 96.69 99 TYR A CA 1
ATOM 790 C C . TYR A 1 99 ? -3.945 -4.934 2.684 1 96.69 99 TYR A C 1
ATOM 792 O O . TYR A 1 99 ? -3.748 -6.117 2.404 1 96.69 99 TYR A O 1
ATOM 800 N N . SER A 1 100 ? -3.068 -3.986 2.574 1 95.62 100 SER A N 1
ATOM 801 C CA . SER A 1 100 ? -1.791 -4.207 1.904 1 95.62 100 SER A CA 1
ATOM 802 C C . SER A 1 100 ? -1.004 -5.328 2.568 1 95.62 100 SER A C 1
ATOM 804 O O . SER A 1 100 ? -0.515 -6.238 1.893 1 95.62 100 SER A O 1
ATOM 806 N N . SER A 1 101 ? -0.899 -5.254 3.869 1 95.94 101 SER A N 1
ATOM 807 C CA . SER A 1 101 ? -0.1 -6.238 4.594 1 95.94 101 SER A CA 1
ATOM 808 C C . SER A 1 101 ? -0.649 -7.648 4.406 1 95.94 101 SER A C 1
ATOM 810 O O . SER A 1 101 ? 0.106 -8.578 4.129 1 95.94 101 SER A O 1
ATOM 812 N N . PHE A 1 102 ? -1.984 -7.785 4.492 1 97.19 102 PHE A N 1
ATOM 813 C CA . PHE A 1 102 ? -2.617 -9.094 4.336 1 97.19 102 PHE A CA 1
ATOM 814 C C . PHE A 1 102 ? -2.436 -9.617 2.916 1 97.19 102 PHE A C 1
ATOM 816 O O . PHE A 1 102 ? -2.143 -10.797 2.717 1 97.19 102 PHE A O 1
ATOM 823 N N . ALA A 1 103 ? -2.609 -8.75 1.973 1 97.62 103 ALA A N 1
ATOM 824 C CA . ALA A 1 103 ? -2.477 -9.125 0.568 1 97.62 103 ALA A CA 1
ATOM 825 C C . ALA A 1 103 ? -1.08 -9.672 0.275 1 97.62 103 ALA A C 1
ATOM 827 O O . ALA A 1 103 ? -0.935 -10.75 -0.298 1 97.62 103 ALA A O 1
ATOM 828 N N . ILE A 1 104 ? -0.099 -8.992 0.73 1 97 104 ILE A N 1
ATOM 829 C CA . ILE A 1 104 ? 1.279 -9.258 0.335 1 97 104 ILE A CA 1
ATOM 830 C C . ILE A 1 104 ? 1.839 -10.414 1.163 1 97 104 ILE A C 1
ATOM 832 O O . ILE A 1 104 ? 2.484 -11.312 0.625 1 97 104 ILE A O 1
ATOM 836 N N . LYS A 1 105 ? 1.492 -10.406 2.393 1 97.31 105 LYS A N 1
ATOM 837 C CA . LYS A 1 105 ? 2.193 -11.312 3.293 1 97.31 105 LYS A CA 1
ATOM 838 C C . LYS A 1 105 ? 1.432 -12.625 3.447 1 97.31 105 LYS A C 1
ATOM 840 O O . LYS A 1 105 ? 2.021 -13.656 3.779 1 97.31 105 LYS A O 1
ATOM 845 N N . TRP A 1 106 ? 0.155 -12.594 3.211 1 97 106 TRP A N 1
ATOM 846 C CA . TRP A 1 106 ? -0.605 -13.805 3.488 1 97 106 TRP A CA 1
ATOM 847 C C . TRP A 1 106 ? -1.355 -14.273 2.246 1 97 106 TRP A C 1
ATOM 849 O O . TRP A 1 106 ? -1.252 -15.438 1.853 1 97 106 TRP A O 1
ATOM 859 N N . LEU A 1 107 ? -2.107 -13.445 1.582 1 97.5 107 LEU A N 1
ATOM 860 C CA . LEU A 1 107 ? -3.057 -13.828 0.543 1 97.5 107 LEU A CA 1
ATOM 861 C C . LEU A 1 107 ? -2.33 -14.227 -0.735 1 97.5 107 LEU A C 1
ATOM 863 O O . LEU A 1 107 ? -2.527 -15.336 -1.245 1 97.5 107 LEU A O 1
ATOM 867 N N . ILE A 1 108 ? -1.467 -13.422 -1.254 1 97.62 108 ILE A N 1
ATOM 868 C CA . ILE A 1 108 ? -0.824 -13.633 -2.545 1 97.62 108 ILE A CA 1
ATOM 869 C C . ILE A 1 108 ? 0.011 -14.914 -2.506 1 97.62 108 ILE A C 1
ATOM 871 O O . ILE A 1 108 ? -0.091 -15.758 -3.4 1 97.62 108 ILE A O 1
ATOM 875 N N . PRO A 1 109 ? 0.733 -15.148 -1.453 1 95.81 109 PRO A N 1
ATOM 876 C CA . PRO A 1 109 ? 1.546 -16.359 -1.413 1 95.81 109 PRO A CA 1
ATOM 877 C C . PRO A 1 109 ? 0.704 -17.641 -1.455 1 95.81 109 PRO A C 1
ATOM 879 O O . PRO A 1 109 ? 1.22 -18.719 -1.771 1 95.81 109 PRO A O 1
ATOM 882 N N . ARG A 1 110 ? -0.55 -17.5 -1.179 1 95.31 110 ARG A N 1
ATOM 883 C CA . ARG A 1 110 ? -1.406 -18.688 -1.09 1 95.31 110 ARG A CA 1
ATOM 884 C C . ARG A 1 110 ? -2.408 -18.719 -2.238 1 95.31 110 ARG A C 1
ATOM 886 O O . ARG A 1 110 ? -3.041 -19.75 -2.486 1 95.31 110 ARG A O 1
ATOM 893 N N . LEU A 1 111 ? -2.498 -17.656 -2.93 1 95.56 111 LEU A N 1
ATOM 894 C CA . LEU A 1 111 ? -3.568 -17.484 -3.904 1 95.56 111 LEU A CA 1
ATOM 895 C C . LEU A 1 111 ? -3.391 -18.438 -5.086 1 95.56 111 LEU A C 1
ATOM 897 O O . LEU A 1 111 ? -4.355 -18.75 -5.781 1 95.56 111 LEU A O 1
ATOM 901 N N . SER A 1 112 ? -2.154 -18.875 -5.352 1 91.75 112 SER A N 1
ATOM 902 C CA . SER A 1 112 ? -1.907 -19.844 -6.414 1 91.75 112 SER A CA 1
ATOM 903 C C . SER A 1 112 ? -2.713 -21.125 -6.199 1 91.75 112 SER A C 1
ATOM 905 O O . SER A 1 112 ? -3.199 -21.719 -7.16 1 91.75 112 SER A O 1
ATOM 907 N N . ASP A 1 113 ? -2.846 -21.5 -4.957 1 93.12 113 ASP A N 1
ATOM 908 C CA . ASP A 1 113 ? -3.625 -22.672 -4.617 1 93.12 113 ASP A CA 1
ATOM 909 C C . ASP A 1 113 ? -5.094 -22.5 -4.988 1 93.12 113 ASP A C 1
ATOM 911 O O . ASP A 1 113 ? -5.73 -23.422 -5.508 1 93.12 113 ASP A O 1
ATOM 915 N N . PHE A 1 114 ? -5.621 -21.406 -4.758 1 94.88 114 PHE A N 1
ATOM 916 C CA . PHE A 1 114 ? -7.012 -21.125 -5.09 1 94.88 114 PHE A CA 1
ATOM 917 C C . PHE A 1 114 ? -7.219 -21.141 -6.602 1 94.88 114 PHE A C 1
ATOM 919 O O . PHE A 1 114 ? -8.195 -21.719 -7.094 1 94.88 114 PHE A O 1
ATOM 926 N N . HIS A 1 115 ? -6.281 -20.484 -7.273 1 90.5 115 HIS A N 1
ATOM 927 C CA . HIS A 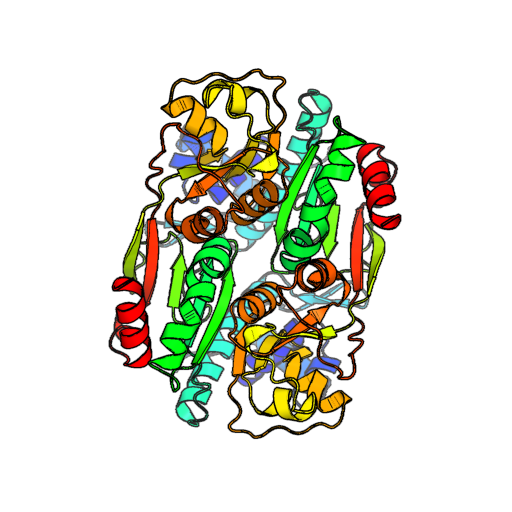1 115 ? -6.395 -20.406 -8.727 1 90.5 115 HIS A CA 1
ATOM 928 C C . HIS A 1 115 ? -6.324 -21.797 -9.352 1 90.5 115 HIS A C 1
ATOM 930 O O . HIS A 1 115 ? -6.98 -22.062 -10.367 1 90.5 115 HIS A O 1
ATOM 936 N N . ARG A 1 116 ? -5.547 -22.641 -8.758 1 90.94 116 ARG A N 1
ATOM 937 C CA . ARG A 1 116 ? -5.453 -24.016 -9.234 1 90.94 116 ARG A CA 1
ATOM 938 C C . ARG A 1 116 ? -6.766 -24.766 -9.016 1 90.94 116 ARG A C 1
ATOM 940 O O . ARG A 1 116 ? -7.215 -25.516 -9.891 1 90.94 116 ARG A O 1
ATOM 947 N N . LEU A 1 117 ? -7.375 -24.578 -7.887 1 91.38 117 LEU A N 1
ATOM 948 C CA . LEU A 1 117 ? -8.602 -25.266 -7.508 1 91.38 117 LEU A CA 1
ATOM 949 C C . LEU A 1 117 ? -9.805 -24.688 -8.25 1 91.38 117 LEU A C 1
ATOM 951 O O . LEU A 1 117 ? -10.758 -25.406 -8.547 1 91.38 117 LEU A O 1
ATOM 955 N N . HIS A 1 118 ? -9.734 -23.375 -8.516 1 91.62 118 HIS A N 1
ATOM 956 C CA . HIS A 1 118 ? -10.852 -22.688 -9.141 1 91.62 118 HIS A CA 1
ATOM 957 C C . HIS A 1 118 ? -10.375 -21.781 -10.281 1 91.62 118 HIS A C 1
ATOM 959 O O . HIS A 1 118 ? -10.539 -20.562 -10.219 1 91.62 118 HIS A O 1
ATOM 965 N N . PRO A 1 119 ? -9.945 -22.391 -11.375 1 87.56 119 PRO A N 1
ATOM 966 C CA . PRO A 1 119 ? -9.383 -21.609 -12.477 1 87.56 119 PRO A CA 1
ATOM 967 C C . PRO A 1 119 ? -10.414 -20.719 -13.156 1 87.56 119 PRO A C 1
ATOM 969 O O . PRO A 1 119 ? -10.047 -19.75 -13.836 1 87.56 119 PRO A O 1
ATOM 972 N N . GLN A 1 120 ? -11.641 -20.953 -12.914 1 84.94 120 GLN A N 1
ATOM 973 C CA . GLN A 1 120 ? -12.703 -20.203 -13.578 1 84.94 120 GLN A CA 1
ATOM 974 C C . GLN A 1 120 ? -13.039 -18.922 -12.812 1 84.94 120 GLN A C 1
ATOM 976 O O . GLN A 1 120 ? -13.711 -18.047 -13.344 1 84.94 120 GLN A O 1
ATOM 981 N N . ILE A 1 121 ? -12.656 -18.891 -11.594 1 89 121 ILE A N 1
ATOM 982 C CA . ILE A 1 121 ? -12.945 -17.719 -10.773 1 89 121 ILE A CA 1
ATOM 983 C C . ILE A 1 121 ? -11.812 -16.703 -10.906 1 89 121 ILE A C 1
ATOM 985 O O . ILE A 1 121 ? -10.664 -16.984 -10.57 1 89 121 ILE A O 1
ATOM 989 N N . LYS A 1 122 ? -12.164 -15.555 -11.398 1 90.12 122 LYS A N 1
ATOM 990 C CA . LYS A 1 122 ? -11.203 -14.469 -11.547 1 90.12 122 LYS A CA 1
ATOM 991 C C . LYS A 1 122 ? -11.336 -13.453 -10.414 1 90.12 122 LYS A C 1
ATOM 993 O O . LYS A 1 122 ? -12.422 -12.914 -10.18 1 90.12 122 LYS A O 1
ATOM 998 N N . ILE A 1 123 ? -10.203 -13.258 -9.734 1 93.06 123 ILE A N 1
ATOM 999 C CA . ILE A 1 123 ? -10.219 -12.336 -8.609 1 93.06 123 ILE A CA 1
ATOM 1000 C C . ILE A 1 123 ? -9.336 -11.125 -8.922 1 93.06 123 ILE A C 1
ATOM 1002 O O . ILE A 1 123 ? -8.172 -11.281 -9.312 1 93.06 123 ILE A O 1
ATOM 1006 N N . ARG A 1 124 ? -9.922 -10 -8.844 1 94.38 124 ARG A N 1
ATOM 1007 C CA . ARG A 1 124 ? -9.156 -8.758 -8.875 1 94.38 124 ARG A CA 1
ATOM 1008 C C . ARG A 1 124 ? -8.781 -8.305 -7.465 1 94.38 124 ARG A C 1
ATOM 1010 O O . ARG A 1 124 ? -9.648 -8.227 -6.586 1 94.38 124 ARG A O 1
ATOM 1017 N N . LEU A 1 125 ? -7.508 -8.062 -7.262 1 96.88 125 LEU A N 1
ATOM 1018 C CA . LEU A 1 125 ? -7.062 -7.605 -5.949 1 96.88 125 LEU A CA 1
ATOM 1019 C C . LEU A 1 125 ? -6.863 -6.094 -5.941 1 96.88 125 LEU A C 1
ATOM 1021 O O . LEU A 1 125 ? -6.059 -5.566 -6.715 1 96.88 125 LEU A O 1
ATOM 1025 N N . ASP A 1 126 ? -7.586 -5.449 -5.051 1 95.31 126 ASP A N 1
ATOM 1026 C CA . ASP A 1 126 ? -7.445 -4.012 -4.832 1 95.31 126 ASP A CA 1
ATOM 1027 C C . ASP A 1 126 ? -6.863 -3.721 -3.451 1 95.31 126 ASP A C 1
ATOM 1029 O O . ASP A 1 126 ? -7.508 -3.98 -2.432 1 95.31 126 ASP A O 1
ATOM 1033 N N . MET A 1 127 ? -5.727 -3.127 -3.516 1 95.25 127 MET A N 1
ATOM 1034 C CA . MET A 1 127 ? -5.043 -2.826 -2.26 1 95.25 127 MET A CA 1
ATOM 1035 C C . MET A 1 127 ? -5.613 -1.562 -1.621 1 95.25 127 MET A C 1
ATOM 1037 O O . MET A 1 127 ? -5.797 -0.549 -2.297 1 95.25 127 MET A O 1
ATOM 1041 N N . ILE A 1 128 ? -5.852 -1.671 -0.342 1 92 128 ILE A N 1
ATOM 1042 C CA . ILE A 1 128 ? -6.34 -0.5 0.377 1 92 128 ILE A CA 1
ATOM 1043 C C . ILE A 1 128 ? -5.438 -0.213 1.574 1 92 128 ILE A C 1
ATOM 1045 O O . ILE A 1 128 ? -4.805 -1.123 2.113 1 92 128 ILE A O 1
ATOM 1049 N N . THR A 1 129 ? -5.367 1.081 1.938 1 85.62 129 THR A N 1
ATOM 1050 C CA . THR A 1 129 ? -4.531 1.486 3.064 1 85.62 129 THR A CA 1
ATOM 1051 C C . THR A 1 129 ? -5.395 1.978 4.223 1 85.62 129 THR A C 1
ATOM 1053 O O . THR A 1 129 ? -4.922 2.078 5.359 1 85.62 129 THR A O 1
ATOM 1056 N N . ASP A 1 130 ? -6.602 2.322 3.928 1 82.25 130 ASP A N 1
ATOM 1057 C CA . ASP A 1 130 ? -7.562 2.76 4.938 1 82.25 130 ASP A CA 1
ATOM 1058 C C . ASP A 1 130 ? -8.883 2.012 4.793 1 82.25 130 ASP A C 1
ATOM 1060 O O . ASP A 1 130 ? -9.141 1.378 3.768 1 82.25 130 ASP A O 1
ATOM 1064 N N . ASP A 1 131 ? -9.586 2.072 5.859 1 86.25 131 ASP A N 1
ATOM 1065 C CA . ASP A 1 131 ? -10.898 1.438 5.801 1 86.25 131 ASP A CA 1
ATOM 1066 C C . ASP A 1 131 ? -11.766 2.061 4.707 1 86.25 131 ASP A C 1
ATOM 1068 O O . ASP A 1 131 ? -12.023 3.268 4.723 1 86.25 131 ASP A O 1
ATOM 1072 N N . PRO A 1 132 ? -12.148 1.225 3.875 1 83.25 132 PRO A N 1
ATOM 1073 C CA . PRO A 1 132 ? -13.031 1.736 2.824 1 83.25 132 PRO A CA 1
ATOM 1074 C C . PRO A 1 132 ? -14.484 1.849 3.281 1 83.25 132 PRO A C 1
ATOM 1076 O O . PRO A 1 132 ? -14.883 1.207 4.258 1 83.25 132 PRO A O 1
ATOM 1079 N N . GLN A 1 133 ? -15.18 2.781 2.594 1 79 133 GLN A N 1
ATOM 1080 C CA . GLN A 1 133 ? -16.625 2.656 2.688 1 79 133 GLN A CA 1
ATOM 1081 C C . GLN A 1 133 ? -17.125 1.396 1.979 1 79 133 GLN A C 1
ATOM 1083 O O . GLN A 1 133 ? -17 1.281 0.757 1 79 133 GLN A O 1
ATOM 1088 N N . MET A 1 134 ? -17.656 0.552 2.76 1 87.44 134 MET A N 1
ATOM 1089 C CA . MET A 1 134 ? -18.062 -0.718 2.172 1 87.44 134 MET A CA 1
ATOM 1090 C C . MET A 1 134 ? -19.281 -0.526 1.261 1 87.44 134 MET A C 1
ATOM 1092 O O . MET A 1 134 ? -20.344 -0.104 1.716 1 87.44 134 MET A O 1
ATOM 1096 N N . SER A 1 135 ? -19.047 -0.808 0.062 1 81.69 135 SER A N 1
ATOM 1097 C CA . SER A 1 135 ? -20.094 -0.726 -0.949 1 81.69 135 SER A CA 1
ATOM 1098 C C . SER A 1 135 ? -19.734 -1.536 -2.189 1 81.69 135 SER A C 1
ATOM 1100 O O . SER A 1 135 ? -18.562 -1.893 -2.387 1 81.69 135 SER A O 1
ATOM 1102 N N . ASP A 1 136 ? -20.688 -1.832 -2.902 1 76 136 ASP A N 1
ATOM 1103 C CA . ASP A 1 136 ? -20.469 -2.576 -4.141 1 76 136 ASP A CA 1
ATOM 1104 C C . ASP A 1 136 ? -19.625 -1.771 -5.129 1 76 136 ASP A C 1
ATOM 1106 O O . ASP A 1 136 ? -19.016 -2.336 -6.035 1 76 136 ASP A O 1
ATOM 1110 N N . SER A 1 137 ? -19.625 -0.548 -4.863 1 73.06 137 SER A N 1
ATOM 1111 C CA . SER A 1 137 ? -18.828 0.3 -5.746 1 73.06 137 SER A CA 1
ATOM 1112 C C . SER A 1 137 ? -17.344 0.158 -5.457 1 73.06 137 SER A C 1
ATOM 1114 O O . SER A 1 137 ? -16.5 0.328 -6.352 1 73.06 137 SER A O 1
ATOM 1116 N N . VAL A 1 138 ? -17.125 -0.197 -4.328 1 83.19 138 VAL A N 1
ATOM 1117 C CA . VAL A 1 138 ? -15.734 -0.312 -3.906 1 83.19 138 VAL A CA 1
ATOM 1118 C C . VAL A 1 138 ? -15.219 -1.718 -4.207 1 83.19 138 VAL A C 1
ATOM 1120 O O . VAL A 1 138 ? -14.172 -1.881 -4.828 1 83.19 138 VAL A O 1
ATOM 1123 N N . ALA A 1 139 ? -15.945 -2.631 -3.838 1 93.06 139 ALA A N 1
ATOM 1124 C CA . ALA A 1 139 ? -15.539 -4.016 -4.066 1 93.06 139 ALA A CA 1
ATOM 1125 C C . ALA A 1 139 ? -16.688 -4.977 -3.771 1 93.06 139 ALA A C 1
ATOM 1127 O O . ALA A 1 139 ? -17.719 -4.578 -3.221 1 93.06 139 ALA A O 1
ATOM 1128 N N . ASP A 1 140 ? -16.484 -6.203 -4.25 1 92.69 140 ASP A N 1
ATOM 1129 C CA . ASP A 1 140 ? -17.438 -7.27 -3.975 1 92.69 140 ASP A CA 1
ATOM 1130 C C . ASP A 1 140 ? -17.156 -7.926 -2.625 1 92.69 140 ASP A C 1
ATOM 1132 O O . ASP A 1 140 ? -18.078 -8.398 -1.956 1 92.69 140 ASP A O 1
ATOM 1136 N N . MET A 1 141 ? -15.938 -7.98 -2.324 1 96.5 141 MET A N 1
ATOM 1137 C CA . MET A 1 141 ? -15.438 -8.594 -1.097 1 96.5 141 MET A CA 1
ATOM 1138 C C . MET A 1 141 ? -14.414 -7.691 -0.417 1 96.5 141 MET A C 1
ATOM 1140 O O . MET A 1 141 ? -13.758 -6.883 -1.076 1 96.5 141 MET A O 1
ATOM 1144 N N . PHE A 1 142 ? -14.328 -7.867 0.916 1 97.38 142 PHE A N 1
ATOM 1145 C CA . PHE A 1 142 ? -13.406 -7.051 1.701 1 97.38 142 PHE A CA 1
ATOM 1146 C C . PHE A 1 142 ? -12.648 -7.906 2.711 1 97.38 142 PHE A C 1
ATOM 1148 O O . PHE A 1 142 ? -13.227 -8.812 3.316 1 97.38 142 PHE A O 1
ATOM 1155 N N . ILE A 1 143 ? -11.367 -7.629 2.844 1 97.62 143 ILE A N 1
ATOM 1156 C CA . ILE A 1 143 ? -10.586 -8.133 3.973 1 97.62 143 ILE A CA 1
ATOM 1157 C C . ILE A 1 143 ? -9.977 -6.957 4.738 1 97.62 143 ILE A C 1
ATOM 1159 O O . ILE A 1 143 ? -8.969 -6.395 4.316 1 97.62 143 ILE A O 1
ATOM 1163 N N . THR A 1 144 ? -10.609 -6.605 5.785 1 96.56 144 THR A N 1
ATOM 1164 C CA . THR A 1 144 ? -10.266 -5.457 6.617 1 96.56 144 THR A CA 1
ATOM 1165 C C . THR A 1 144 ? -10.492 -5.77 8.094 1 96.56 144 THR A C 1
ATOM 1167 O O . THR A 1 144 ? -10.602 -6.938 8.477 1 96.56 144 THR A O 1
ATOM 1170 N N . GLY A 1 145 ? -10.422 -4.75 8.883 1 95.12 145 GLY A N 1
ATOM 1171 C CA . GLY A 1 145 ? -10.734 -4.902 10.289 1 95.12 145 GLY A CA 1
ATOM 1172 C C . GLY A 1 145 ? -12.164 -4.547 10.625 1 95.12 145 GLY A C 1
ATOM 1173 O O . GLY A 1 145 ? -12.562 -4.594 11.797 1 95.12 145 GLY A O 1
ATOM 1174 N N . GLN A 1 146 ? -12.898 -4.219 9.633 1 90.75 146 GLN A N 1
ATOM 1175 C CA . GLN A 1 146 ? -14.258 -3.73 9.852 1 90.75 146 GLN A CA 1
ATOM 1176 C C . GLN A 1 146 ? -15.211 -4.879 10.164 1 90.75 146 GLN A C 1
ATOM 1178 O O . GLN A 1 146 ? -15.023 -6 9.68 1 90.75 146 GLN A O 1
ATOM 1183 N N . SER A 1 147 ? -16.219 -4.508 10.969 1 92.62 147 SER A N 1
ATOM 1184 C CA . SER A 1 147 ? -17.266 -5.449 11.344 1 92.62 147 SER A CA 1
ATOM 1185 C C . SER A 1 147 ? -18.562 -4.727 11.719 1 92.62 147 SER A C 1
ATOM 1187 O O . SER A 1 147 ? -18.562 -3.502 11.875 1 92.62 147 SER A O 1
ATOM 1189 N N . GLY A 1 148 ? -19.609 -5.465 11.656 1 90.69 148 GLY A N 1
ATOM 1190 C CA . GLY A 1 148 ? -20.875 -4.941 12.164 1 90.69 148 GLY A CA 1
ATOM 1191 C C . GLY A 1 148 ? -21.594 -4.055 11.164 1 90.69 148 GLY A C 1
ATOM 1192 O O . GLY A 1 148 ? -22.562 -3.375 11.508 1 90.69 148 GLY A O 1
ATOM 1193 N N . GLN A 1 149 ? -21.141 -3.977 9.977 1 89.75 149 GLN A N 1
ATOM 1194 C CA . GLN A 1 149 ? -21.812 -3.166 8.969 1 89.75 149 GLN A CA 1
ATOM 1195 C C . GLN A 1 149 ? -23.125 -3.805 8.547 1 89.75 149 GLN A C 1
ATOM 1197 O O . GLN A 1 149 ? -23.172 -4.98 8.172 1 89.75 149 GLN A O 1
ATOM 1202 N N . PRO A 1 150 ? -24.188 -3.018 8.586 1 89 150 PRO A N 1
ATOM 1203 C CA . PRO A 1 150 ? -25.484 -3.58 8.18 1 89 150 PRO A CA 1
ATOM 1204 C C . PRO A 1 150 ? -25.469 -4.07 6.734 1 89 150 PRO A C 1
ATOM 1206 O O . PRO A 1 150 ? -24.906 -3.416 5.855 1 89 150 PRO A O 1
ATOM 1209 N N . GLY A 1 151 ? -26.078 -5.207 6.559 1 92.12 151 GLY A N 1
ATOM 1210 C CA . GLY A 1 151 ? -26.203 -5.754 5.219 1 92.12 151 GLY A CA 1
ATOM 1211 C C . GLY A 1 151 ? -25 -6.574 4.793 1 92.12 151 GLY A C 1
ATOM 1212 O O . GLY A 1 151 ? -25.016 -7.195 3.729 1 92.12 151 GLY A O 1
ATOM 1213 N N . TYR A 1 152 ? -24.078 -6.52 5.68 1 95.19 152 TYR A N 1
ATOM 1214 C CA . TYR A 1 152 ? -22.875 -7.277 5.387 1 95.19 152 TYR A CA 1
ATOM 1215 C C . TYR A 1 152 ? -22.703 -8.43 6.367 1 95.19 152 TYR A C 1
ATOM 1217 O O . TYR A 1 152 ? -23.125 -8.344 7.516 1 95.19 152 TYR A O 1
ATOM 1225 N N . VAL A 1 153 ? -22.094 -9.531 5.852 1 95.56 153 VAL A N 1
ATOM 1226 C CA . VAL A 1 153 ? -21.625 -10.617 6.711 1 95.56 153 VAL A CA 1
ATOM 1227 C C . VAL A 1 153 ? -20.125 -10.469 6.949 1 95.56 153 VAL A C 1
ATOM 1229 O O . VAL A 1 153 ? -19.375 -10.055 6.051 1 95.56 153 VAL A O 1
ATOM 1232 N N . HIS A 1 154 ? -19.734 -10.781 8.094 1 96.19 154 HIS A N 1
ATOM 1233 C CA . HIS A 1 154 ? -18.328 -10.742 8.484 1 96.19 154 HIS A CA 1
ATOM 1234 C C . HIS A 1 154 ? -17.875 -12.094 9.023 1 96.19 154 HIS A C 1
ATOM 1236 O O . HIS A 1 154 ? -18.562 -12.695 9.859 1 96.19 154 HIS A O 1
ATOM 1242 N N . ARG A 1 155 ? -16.75 -12.57 8.492 1 95.81 155 ARG A N 1
ATOM 1243 C CA . ARG A 1 155 ? -16.125 -13.797 8.984 1 95.81 155 ARG A CA 1
ATOM 1244 C C . ARG A 1 155 ? -14.695 -13.531 9.461 1 95.81 155 ARG A C 1
ATOM 1246 O O . ARG A 1 155 ? -13.867 -13.031 8.703 1 95.81 155 ARG A O 1
ATOM 1253 N N . MET A 1 156 ? -14.508 -13.914 10.688 1 95.69 156 MET A N 1
ATOM 1254 C CA . MET A 1 156 ? -13.18 -13.711 11.25 1 95.69 156 MET A CA 1
ATOM 1255 C C . MET A 1 156 ? -12.172 -14.664 10.617 1 95.69 156 MET A C 1
ATOM 1257 O O . MET A 1 156 ? -12.414 -15.875 10.555 1 95.69 156 MET A O 1
ATOM 1261 N N . LEU A 1 157 ? -11.102 -14.109 10.133 1 96.5 157 LEU A N 1
ATOM 1262 C CA . LEU A 1 157 ? -10.047 -14.914 9.523 1 96.5 157 LEU A CA 1
ATOM 1263 C C . LEU A 1 157 ? -8.891 -15.125 10.492 1 96.5 157 LEU A C 1
ATOM 1265 O O . LEU A 1 157 ? -8.453 -16.266 10.711 1 96.5 157 LEU A O 1
ATOM 1269 N N . HIS A 1 158 ? -8.406 -14.016 11.07 1 96 158 HIS A N 1
ATOM 1270 C CA . HIS A 1 158 ? -7.273 -14.055 11.984 1 96 158 HIS A CA 1
ATOM 1271 C C . HIS A 1 158 ? -7.426 -13.016 13.094 1 96 158 HIS A C 1
ATOM 1273 O O . HIS A 1 158 ? -8.023 -11.961 12.883 1 96 158 HIS A O 1
ATOM 1279 N N . GLN A 1 159 ? -6.906 -13.375 14.195 1 95.62 159 GLN A N 1
ATOM 1280 C CA . GLN A 1 159 ? -6.727 -12.414 15.273 1 95.62 159 GLN A CA 1
ATOM 1281 C C . GLN A 1 159 ? -5.301 -11.867 15.297 1 95.62 159 GLN A C 1
ATOM 1283 O O . GLN A 1 159 ? -4.34 -12.617 15.109 1 95.62 159 GLN A O 1
ATOM 1288 N N . GLU A 1 160 ? -5.254 -10.641 15.523 1 96.06 160 GLU A N 1
ATOM 1289 C CA . GLU A 1 160 ? -3.928 -10.023 15.516 1 96.06 160 GLU A CA 1
ATOM 1290 C C . GLU A 1 160 ? -3.178 -10.312 16.812 1 96.06 160 GLU A C 1
ATOM 1292 O O . GLU A 1 160 ? -3.648 -9.977 17.891 1 96.06 160 GLU A O 1
ATOM 1297 N N . ARG A 1 161 ? -2.135 -11 16.703 1 97.12 161 ARG A N 1
ATOM 1298 C CA . ARG A 1 161 ? -1.15 -11.25 17.75 1 97.12 161 ARG A CA 1
ATOM 1299 C C . ARG A 1 161 ? 0.229 -10.75 17.344 1 97.12 161 ARG A C 1
ATOM 1301 O O . ARG A 1 161 ? 0.903 -11.383 16.516 1 97.12 161 ARG A O 1
ATOM 1308 N N . LEU A 1 162 ? 0.604 -9.633 17.953 1 98.19 162 LEU A N 1
ATOM 1309 C CA . LEU A 1 162 ? 1.842 -8.977 17.547 1 98.19 162 LEU A CA 1
ATOM 1310 C C . LEU A 1 162 ? 3.039 -9.578 18.281 1 98.19 162 LEU A C 1
ATOM 1312 O O . LEU A 1 162 ? 3.027 -9.695 19.5 1 98.19 162 LEU A O 1
ATOM 1316 N N . ILE A 1 163 ? 4.082 -9.914 17.531 1 98.56 163 ILE A N 1
ATOM 1317 C CA . ILE A 1 163 ? 5.332 -10.438 18.078 1 98.56 163 ILE A CA 1
ATOM 1318 C C . ILE A 1 163 ? 6.504 -9.602 17.578 1 98.56 163 ILE A C 1
ATOM 1320 O O . ILE A 1 163 ? 6.484 -9.109 16.438 1 98.56 163 ILE A O 1
ATOM 1324 N N . PRO A 1 164 ? 7.484 -9.383 18.422 1 98.62 164 PRO A N 1
ATOM 1325 C CA . PRO A 1 164 ? 8.688 -8.711 17.938 1 98.62 164 PRO A CA 1
ATOM 1326 C C . PRO A 1 164 ? 9.516 -9.578 16.984 1 98.62 164 PRO A C 1
ATOM 1328 O O . PRO A 1 164 ? 9.797 -10.742 17.297 1 98.62 164 PRO A O 1
ATOM 1331 N N . VAL A 1 165 ? 9.898 -9.016 15.859 1 98.56 165 VAL A N 1
ATOM 1332 C CA . VAL A 1 165 ? 10.688 -9.758 14.883 1 98.56 165 VAL A CA 1
ATOM 1333 C C . VAL A 1 165 ? 11.891 -8.922 14.445 1 98.56 165 VAL A C 1
ATOM 1335 O O . VAL A 1 165 ? 11.828 -7.688 14.445 1 98.56 165 VAL A O 1
ATOM 1338 N N . ILE A 1 166 ? 12.906 -9.609 14.102 1 98 166 ILE A N 1
ATOM 1339 C CA . ILE A 1 166 ? 14.164 -8.969 13.727 1 98 166 ILE A CA 1
ATOM 1340 C C . ILE A 1 166 ? 14.867 -9.789 12.656 1 98 166 ILE A C 1
ATOM 1342 O O . ILE A 1 166 ? 14.602 -10.984 12.508 1 98 166 ILE A O 1
ATOM 1346 N N . CYS A 1 167 ? 15.633 -9.117 11.82 1 97.12 167 CYS A N 1
ATOM 1347 C CA . CYS A 1 167 ? 16.469 -9.828 10.859 1 97.12 167 CYS A CA 1
ATOM 1348 C C . CYS A 1 167 ? 17.547 -10.641 11.57 1 97.12 167 CYS A C 1
ATOM 1350 O O . CYS A 1 167 ? 18.172 -10.164 12.516 1 97.12 167 CYS A O 1
ATOM 1352 N N . PRO A 1 168 ? 17.844 -11.859 11.164 1 95.69 168 PRO A N 1
ATOM 1353 C CA . PRO A 1 168 ? 18.812 -12.734 11.836 1 95.69 168 PRO A CA 1
ATOM 1354 C C . PRO A 1 168 ? 20.203 -12.133 11.883 1 95.69 168 PRO A C 1
ATOM 1356 O O . PRO A 1 168 ? 20.953 -12.367 12.836 1 95.69 168 PRO A O 1
ATOM 1359 N N . GLY A 1 169 ? 20.562 -11.398 10.93 1 93.19 169 GLY A N 1
ATOM 1360 C CA . GLY A 1 169 ? 21.891 -10.797 10.875 1 93.19 169 GLY A CA 1
ATOM 1361 C C . GLY A 1 169 ? 22.141 -9.836 12.023 1 93.19 169 GLY A C 1
ATOM 1362 O O . GLY A 1 169 ? 23.297 -9.547 12.344 1 93.19 169 GLY A O 1
ATOM 1363 N N . LEU A 1 170 ? 21.125 -9.359 12.664 1 92.56 170 LEU A N 1
ATOM 1364 C CA . LEU A 1 170 ? 21.25 -8.398 13.75 1 92.56 170 LEU A CA 1
ATOM 1365 C C . LEU A 1 170 ? 21.219 -9.094 15.109 1 92.56 170 LEU A C 1
ATOM 1367 O O . LEU A 1 170 ? 21.453 -8.469 16.141 1 92.56 170 LEU A O 1
ATOM 1371 N N . LEU A 1 171 ? 20.953 -10.32 15.062 1 90.19 171 LEU A N 1
ATOM 1372 C CA . LEU A 1 171 ? 20.797 -11.062 16.312 1 90.19 171 LEU A CA 1
ATOM 1373 C C . LEU A 1 171 ? 22.172 -11.484 16.859 1 90.19 171 LEU A C 1
ATOM 1375 O O . LEU A 1 171 ? 23.031 -11.93 16.094 1 90.19 171 LEU A O 1
ATOM 1379 N N . ASN A 1 172 ? 22.375 -11.148 18.062 1 85.38 172 ASN A N 1
ATOM 1380 C CA . ASN A 1 172 ? 23.484 -11.703 18.828 1 85.38 172 ASN A CA 1
ATOM 1381 C C . ASN A 1 172 ? 23 -12.781 19.797 1 85.38 172 ASN A C 1
ATOM 1383 O O . ASN A 1 172 ? 22.328 -12.484 20.781 1 85.38 172 ASN A O 1
ATOM 1387 N N . THR A 1 173 ? 23.328 -14.008 19.531 1 81.25 173 THR A N 1
ATOM 1388 C CA . THR A 1 173 ? 22.812 -15.164 20.266 1 81.25 173 THR A CA 1
ATOM 1389 C C . THR A 1 173 ? 23.297 -15.148 21.703 1 81.25 173 THR A C 1
ATOM 1391 O O . THR A 1 173 ? 22.719 -15.828 22.562 1 81.25 173 THR A O 1
ATOM 1394 N N . ASP A 1 174 ? 24.188 -14.359 22 1 87.75 174 ASP A N 1
ATOM 1395 C CA . ASP A 1 174 ? 24.719 -14.297 23.359 1 87.75 174 ASP A CA 1
ATOM 1396 C C . ASP A 1 174 ? 23.922 -13.328 24.219 1 87.75 174 ASP A C 1
ATOM 1398 O O . ASP A 1 174 ? 24.078 -13.305 25.438 1 87.75 174 ASP A O 1
ATOM 1402 N N . HIS A 1 175 ? 23.125 -12.586 23.609 1 88 175 HIS A N 1
ATOM 1403 C CA . HIS A 1 175 ? 22.344 -11.586 24.328 1 88 175 HIS A CA 1
ATOM 1404 C C . HIS A 1 175 ? 20.922 -12.062 24.562 1 88 175 HIS A C 1
ATOM 1406 O O . HIS A 1 175 ? 20.375 -12.82 23.75 1 88 175 HIS A O 1
ATOM 1412 N N . SER A 1 176 ? 20.391 -11.656 25.672 1 91.19 176 SER A N 1
ATOM 1413 C CA . SER A 1 176 ? 18.984 -11.922 25.938 1 91.19 176 SER A CA 1
ATOM 1414 C C . SER A 1 176 ? 18.094 -11.156 24.953 1 91.19 176 SER A C 1
ATOM 1416 O O . SER A 1 176 ? 18.516 -10.156 24.375 1 91.19 176 SER A O 1
ATOM 1418 N N . ALA A 1 177 ? 16.906 -11.586 24.812 1 94.25 177 ALA A N 1
ATOM 1419 C CA . ALA A 1 177 ? 15.945 -10.938 23.922 1 94.25 177 ALA A CA 1
ATOM 1420 C C . ALA A 1 177 ? 15.719 -9.477 24.328 1 94.25 177 ALA A C 1
ATOM 1422 O O . ALA A 1 177 ? 15.602 -8.602 23.469 1 94.25 177 ALA A O 1
ATOM 1423 N N . LEU A 1 178 ? 15.664 -9.234 25.547 1 94.31 178 LEU A N 1
ATOM 1424 C CA . LEU A 1 178 ? 15.445 -7.883 26.047 1 94.31 178 LEU A CA 1
ATOM 1425 C C . LEU A 1 178 ? 16.656 -6.996 25.734 1 94.31 178 LEU A C 1
ATOM 1427 O O . LEU A 1 178 ? 16.5 -5.816 25.422 1 94.31 178 LEU A O 1
ATOM 1431 N N . SER A 1 179 ? 17.812 -7.582 25.891 1 94.19 179 SER A N 1
ATOM 1432 C CA . SER A 1 179 ? 19.016 -6.844 25.562 1 94.19 179 SER A CA 1
ATOM 1433 C C . SER A 1 179 ? 19.047 -6.48 24.078 1 94.19 179 SER A C 1
ATOM 1435 O O . SER A 1 179 ? 19.406 -5.359 23.719 1 94.19 179 SER A O 1
ATOM 1437 N N . VAL A 1 180 ? 18.672 -7.406 23.281 1 94.88 180 VAL A N 1
ATOM 1438 C CA . VAL A 1 180 ? 18.594 -7.172 21.844 1 94.88 180 VAL A CA 1
ATOM 1439 C C . VAL A 1 180 ? 17.609 -6.051 21.562 1 94.88 180 VAL A C 1
ATOM 1441 O O . VAL A 1 180 ? 17.875 -5.152 20.766 1 94.88 180 VAL A O 1
ATOM 1444 N N . LEU A 1 181 ? 16.469 -6.094 22.219 1 95.75 181 LEU A N 1
ATOM 1445 C CA . LEU A 1 181 ? 15.43 -5.082 22.047 1 95.75 181 LEU A CA 1
ATOM 1446 C C . LEU A 1 181 ? 15.969 -3.691 22.359 1 95.75 181 LEU A C 1
ATOM 1448 O O . LEU A 1 181 ? 15.672 -2.73 21.656 1 95.75 181 LEU A O 1
ATOM 1452 N N . ARG A 1 182 ? 16.766 -3.588 23.328 1 93.75 182 ARG A N 1
ATOM 1453 C CA . ARG A 1 182 ? 17.266 -2.299 23.797 1 93.75 182 ARG A CA 1
ATOM 1454 C C . ARG A 1 182 ? 18.406 -1.788 22.922 1 93.75 182 ARG A C 1
ATOM 1456 O O . ARG A 1 182 ? 18.75 -0.604 22.969 1 93.75 182 ARG A O 1
ATOM 1463 N N . GLN A 1 183 ? 18.984 -2.65 22.141 1 92.5 183 GLN A N 1
ATOM 1464 C CA . GLN A 1 183 ? 20.172 -2.305 21.375 1 92.5 183 GLN A CA 1
ATOM 1465 C C . GLN A 1 183 ? 19.812 -1.895 19.953 1 92.5 183 GLN A C 1
ATOM 1467 O O . GLN A 1 183 ? 20.641 -1.335 19.234 1 92.5 183 GLN A O 1
ATOM 1472 N N . HIS A 1 184 ? 18.562 -2.115 19.547 1 95.06 184 HIS A N 1
ATOM 1473 C CA . HIS A 1 184 ? 18.203 -1.879 18.156 1 95.06 184 HIS A CA 1
ATOM 1474 C C . HIS A 1 184 ? 17.078 -0.868 18.047 1 95.06 184 HIS A C 1
ATOM 1476 O O . HIS A 1 184 ? 16.328 -0.652 19.016 1 95.06 184 HIS A O 1
ATOM 1482 N N . ALA A 1 185 ? 17.031 -0.28 16.859 1 95.38 185 ALA A N 1
ATOM 1483 C CA . ALA A 1 185 ? 15.953 0.658 16.578 1 95.38 185 ALA A CA 1
ATOM 1484 C C . ALA A 1 185 ? 14.602 -0.052 16.578 1 95.38 185 ALA A C 1
ATOM 1486 O O . ALA A 1 185 ? 14.492 -1.195 16.125 1 95.38 185 ALA A O 1
ATOM 1487 N N . LEU A 1 186 ? 13.594 0.671 17.109 1 97.19 186 LEU A N 1
ATOM 1488 C CA . LEU A 1 186 ? 12.227 0.175 17.047 1 97.19 186 LEU A CA 1
ATOM 1489 C C . LEU A 1 186 ? 11.516 0.7 15.797 1 97.19 186 LEU A C 1
ATOM 1491 O O . LEU A 1 186 ? 11.516 1.906 15.539 1 97.19 186 LEU A O 1
ATOM 1495 N N . LEU A 1 187 ? 11.062 -0.216 15.023 1 98.12 187 LEU A N 1
ATOM 1496 C CA . LEU A 1 187 ? 10.273 0.133 13.844 1 98.12 187 LEU A CA 1
ATOM 1497 C C . LEU A 1 187 ? 8.797 0.275 14.195 1 98.12 187 LEU A C 1
ATOM 1499 O O . LEU A 1 187 ? 8.062 -0.712 14.203 1 98.12 187 LEU A O 1
ATOM 1503 N N . THR A 1 188 ? 8.398 1.491 14.383 1 97 188 THR A N 1
ATOM 1504 C CA . THR A 1 188 ? 7.141 1.803 15.047 1 97 188 THR A CA 1
ATOM 1505 C C . THR A 1 188 ? 6.055 2.125 14.023 1 97 188 THR A C 1
ATOM 1507 O O . THR A 1 188 ? 6.289 2.877 13.078 1 97 188 THR A O 1
ATOM 1510 N N . VAL A 1 189 ? 4.914 1.541 14.25 1 96.5 189 VAL A N 1
ATOM 1511 C CA . VAL A 1 189 ? 3.779 1.805 13.375 1 96.5 189 VAL A CA 1
ATOM 1512 C C . VAL A 1 189 ? 2.785 2.727 14.078 1 96.5 189 VAL A C 1
ATOM 1514 O O . VAL A 1 189 ? 2.418 2.49 15.234 1 96.5 189 VAL A O 1
ATOM 1517 N N . ASP A 1 190 ? 2.395 3.719 13.336 1 90.81 190 ASP A N 1
ATOM 1518 C CA . ASP A 1 190 ? 1.362 4.629 13.82 1 90.81 190 ASP A CA 1
ATOM 1519 C C . ASP A 1 190 ? -0.034 4.086 13.531 1 90.81 190 ASP A C 1
ATOM 1521 O O . ASP A 1 190 ? -0.466 4.062 12.375 1 90.81 190 ASP A O 1
ATOM 1525 N N . GLU A 1 191 ? -0.682 3.729 14.531 1 84.69 191 GLU A N 1
ATOM 1526 C CA . GLU A 1 191 ? -2.004 3.125 14.383 1 84.69 191 GLU A CA 1
ATOM 1527 C C . GLU A 1 191 ? -3.107 4.16 14.578 1 84.69 191 GLU A C 1
ATOM 1529 O O . GLU A 1 191 ? -4.203 3.83 15.039 1 84.69 191 GLU A O 1
ATOM 1534 N N . GLY A 1 192 ? -2.773 5.371 14.406 1 80.19 192 GLY A N 1
ATOM 1535 C CA . GLY A 1 192 ? -3.756 6.438 14.492 1 80.19 192 GLY A CA 1
ATOM 1536 C C . GLY A 1 192 ? -4.223 6.703 15.914 1 80.19 192 GLY A C 1
ATOM 1537 O O . GLY A 1 192 ? -3.402 6.918 16.812 1 80.19 192 GLY A O 1
ATOM 1538 N N . PRO A 1 193 ? -5.566 6.551 16.078 1 68.38 193 PRO A N 1
ATOM 1539 C CA . PRO A 1 193 ? -6.152 6.93 17.359 1 68.38 193 PRO A CA 1
ATOM 1540 C C . PRO A 1 193 ? -5.68 6.035 18.516 1 68.38 193 PRO A C 1
ATOM 1542 O O . PRO A 1 193 ? -5.672 6.465 19.672 1 68.38 193 PRO A O 1
ATOM 1545 N N . ILE A 1 194 ? -5.277 4.848 18.188 1 76.31 194 ILE A N 1
ATOM 1546 C CA . ILE A 1 194 ? -4.934 3.902 19.25 1 76.31 194 ILE A CA 1
ATOM 1547 C C . ILE A 1 194 ? -3.463 4.07 19.625 1 76.31 194 ILE A C 1
ATOM 1549 O O . ILE A 1 194 ? -3.01 3.525 20.641 1 76.31 194 ILE A O 1
ATOM 1553 N N . GLY A 1 195 ? -2.729 4.898 18.781 1 84 195 GLY A N 1
ATOM 1554 C CA . GLY A 1 195 ? -1.356 5.234 19.125 1 84 195 GLY A CA 1
ATOM 1555 C C . GLY A 1 195 ? -0.333 4.352 18.438 1 84 195 GLY A C 1
ATOM 1556 O O . GLY A 1 195 ? -0.661 3.641 17.484 1 84 195 GLY A O 1
ATOM 1557 N N . PHE A 1 196 ? 0.899 4.414 18.953 1 91.56 196 PHE A N 1
ATOM 1558 C CA . PHE A 1 196 ? 2.016 3.682 18.375 1 91.56 196 PHE A CA 1
ATOM 1559 C C . PHE A 1 196 ? 2.055 2.25 18.891 1 91.56 196 PHE A C 1
ATOM 1561 O O . PHE A 1 196 ? 1.826 2.006 20.078 1 91.56 196 PHE A O 1
ATOM 1568 N N . ASP A 1 197 ? 2.311 1.354 17.984 1 95.31 197 ASP A N 1
ATOM 1569 C CA . ASP A 1 197 ? 2.275 -0.059 18.359 1 95.31 197 ASP A CA 1
ATOM 1570 C C . ASP A 1 197 ? 3.326 -0.382 19.406 1 95.31 197 ASP A C 1
ATOM 1572 O O . ASP A 1 197 ? 3.023 -1.028 20.422 1 95.31 197 ASP A O 1
ATOM 1576 N N . TRP A 1 198 ? 4.484 0.119 19.297 1 96.06 198 TRP A N 1
ATOM 1577 C CA . TRP A 1 198 ? 5.539 -0.175 20.266 1 96.06 198 TRP A CA 1
ATOM 1578 C C . TRP A 1 198 ? 5.23 0.453 21.609 1 96.06 198 TRP A C 1
ATOM 1580 O O . TRP A 1 198 ? 5.535 -0.128 22.656 1 96.06 198 TRP A O 1
ATOM 1590 N N . GLU A 1 199 ? 4.691 1.644 21.609 1 92.69 199 GLU A N 1
ATOM 1591 C CA . GLU A 1 199 ? 4.305 2.252 22.875 1 92.69 199 GLU A CA 1
ATOM 1592 C C . GLU A 1 199 ? 3.301 1.377 23.625 1 92.69 199 GLU A C 1
ATOM 1594 O O . GLU A 1 199 ? 3.424 1.174 24.828 1 92.69 199 GLU A O 1
ATOM 1599 N N . ARG A 1 200 ? 2.395 0.882 22.906 1 94.06 200 ARG A N 1
ATOM 1600 C CA . ARG A 1 200 ? 1.387 0.007 23.5 1 94.06 200 ARG A CA 1
ATOM 1601 C C . ARG A 1 200 ? 2.014 -1.292 24 1 94.06 200 ARG A C 1
ATOM 1603 O O . ARG A 1 200 ? 1.71 -1.75 25.094 1 94.06 200 ARG A O 1
ATOM 1610 N N . TRP A 1 201 ? 2.844 -1.865 23.203 1 96.88 201 TRP A N 1
ATOM 1611 C CA . TRP A 1 201 ? 3.498 -3.117 23.578 1 96.88 201 TRP A CA 1
ATOM 1612 C C . TRP A 1 201 ? 4.344 -2.943 24.828 1 96.88 201 TRP A C 1
ATOM 1614 O O . TRP A 1 201 ? 4.297 -3.775 25.734 1 96.88 201 TRP A O 1
ATOM 1624 N N . LEU A 1 202 ? 5.094 -1.868 24.891 1 95.62 202 LEU A N 1
ATOM 1625 C CA . LEU A 1 202 ? 5.941 -1.594 26.047 1 95.62 202 LEU A CA 1
ATOM 1626 C C . LEU A 1 202 ? 5.102 -1.396 27.297 1 95.62 202 LEU A C 1
ATOM 1628 O O . LEU A 1 202 ? 5.445 -1.901 28.359 1 95.62 202 LEU A O 1
ATOM 1632 N N . LYS A 1 203 ? 4.031 -0.712 27.125 1 93.5 203 LYS A N 1
ATOM 1633 C CA . LYS A 1 203 ? 3.139 -0.437 28.234 1 93.5 203 LYS A CA 1
ATOM 1634 C C . LYS A 1 203 ? 2.508 -1.723 28.766 1 93.5 203 LYS A C 1
ATOM 1636 O O . LYS A 1 203 ? 2.531 -1.982 29.969 1 93.5 203 LYS A O 1
ATOM 1641 N N . VAL A 1 204 ? 2.008 -2.51 27.922 1 94.38 204 VAL A N 1
ATOM 1642 C CA . VAL A 1 204 ? 1.306 -3.734 28.297 1 94.38 204 VAL A CA 1
ATOM 1643 C C . VAL A 1 204 ? 2.271 -4.695 28.984 1 94.38 204 VAL A C 1
ATOM 1645 O O . VAL A 1 204 ? 1.882 -5.43 29.891 1 94.38 204 VAL A O 1
ATOM 1648 N N . ASN A 1 205 ? 3.531 -4.652 28.641 1 94.5 205 ASN A N 1
ATOM 1649 C CA . ASN A 1 205 ? 4.512 -5.586 29.172 1 94.5 205 ASN A CA 1
ATOM 1650 C C . ASN A 1 205 ? 5.359 -4.945 30.281 1 94.5 205 ASN A C 1
ATOM 1652 O O . ASN A 1 205 ? 6.289 -5.566 30.797 1 94.5 205 ASN A O 1
ATOM 1656 N N . SER A 1 206 ? 5.086 -3.732 30.562 1 94.5 206 SER A N 1
ATOM 1657 C CA . SER A 1 206 ? 5.77 -2.994 31.609 1 94.5 206 SER A CA 1
ATOM 1658 C C . SER A 1 206 ? 7.273 -2.961 31.375 1 94.5 206 SER A C 1
ATOM 1660 O O . SER A 1 206 ? 8.055 -3.254 32.281 1 94.5 206 SER A O 1
ATOM 1662 N N . ILE A 1 207 ? 7.605 -2.766 30.156 1 93.94 207 ILE A N 1
ATOM 1663 C CA . ILE A 1 207 ? 9.008 -2.648 29.781 1 93.94 207 ILE A CA 1
ATOM 1664 C C . ILE A 1 207 ? 9.344 -1.191 29.469 1 93.94 207 ILE A C 1
ATOM 1666 O O . ILE A 1 207 ? 8.555 -0.493 28.812 1 93.94 207 ILE A O 1
ATOM 1670 N N . SER A 1 208 ? 10.406 -0.732 29.938 1 90.38 208 SER A N 1
ATOM 1671 C CA . SER A 1 208 ? 10.875 0.62 29.656 1 90.38 208 SER A CA 1
ATOM 1672 C C . SER A 1 208 ? 12.094 0.599 28.734 1 90.38 208 SER A C 1
ATOM 1674 O O . SER A 1 208 ? 12.93 -0.304 28.828 1 90.38 208 SER A O 1
ATOM 1676 N N . ILE A 1 209 ? 12.078 1.546 27.875 1 86.19 209 ILE A N 1
ATOM 1677 C CA . ILE A 1 209 ? 13.25 1.708 27.016 1 86.19 209 ILE A CA 1
ATOM 1678 C C . ILE A 1 209 ? 13.797 3.125 27.156 1 86.19 209 ILE A C 1
ATOM 1680 O O . ILE A 1 209 ? 13.109 4.02 27.656 1 86.19 209 ILE A O 1
ATOM 1684 N N . ALA A 1 210 ? 15.031 3.23 26.781 1 83.81 210 ALA A N 1
ATOM 1685 C CA . ALA A 1 210 ? 15.664 4.543 26.859 1 83.81 210 ALA A CA 1
ATOM 1686 C C . ALA A 1 210 ? 14.992 5.535 25.906 1 83.81 210 ALA A C 1
ATOM 1688 O O . ALA A 1 210 ? 14.609 5.176 24.797 1 83.81 210 ALA A O 1
ATOM 1689 N N . ALA A 1 211 ? 14.859 6.711 26.328 1 78.06 211 ALA A N 1
ATOM 1690 C CA . ALA A 1 211 ? 14.273 7.77 25.516 1 78.06 211 ALA A CA 1
ATOM 1691 C C . ALA A 1 211 ? 15.109 8.031 24.266 1 78.06 211 ALA A C 1
ATOM 1693 O O . ALA A 1 211 ? 14.602 8.523 23.25 1 78.06 211 ALA A O 1
ATOM 1694 N N . THR A 1 212 ? 16.344 7.559 24.375 1 76.75 212 THR A N 1
ATOM 1695 C CA . THR A 1 212 ? 17.281 7.82 23.281 1 76.75 212 THR A CA 1
ATOM 1696 C C . THR A 1 212 ? 17.219 6.719 22.234 1 76.75 212 THR A C 1
ATOM 1698 O O . THR A 1 212 ? 17.812 6.844 21.156 1 76.75 212 THR A O 1
ATOM 1701 N N . GLN A 1 213 ? 16.438 5.75 22.641 1 86.44 213 GLN A N 1
ATOM 1702 C CA . GLN A 1 213 ? 16.375 4.66 21.672 1 86.44 213 GLN A CA 1
ATOM 1703 C C . GLN A 1 213 ? 15.742 5.125 20.359 1 86.44 213 GLN A C 1
ATOM 1705 O O . GLN A 1 213 ? 14.711 5.801 20.359 1 86.44 213 GLN A O 1
ATOM 1710 N N . GLN A 1 214 ? 16.422 4.762 19.297 1 88.75 214 GLN A N 1
ATOM 1711 C CA . GLN A 1 214 ? 15.984 5.18 17.969 1 88.75 214 GLN A CA 1
ATOM 1712 C C . GLN A 1 214 ? 14.664 4.512 17.578 1 88.75 214 GLN A C 1
ATOM 1714 O O . GLN A 1 214 ? 14.453 3.332 17.859 1 88.75 214 GLN A O 1
ATOM 1719 N N . GLN A 1 215 ? 13.789 5.379 16.984 1 91.19 215 GLN A N 1
ATOM 1720 C CA . GLN A 1 215 ? 12.523 4.883 16.469 1 91.19 215 GLN A CA 1
ATOM 1721 C C . GLN A 1 215 ? 12.305 5.359 15.031 1 91.19 215 GLN A C 1
ATOM 1723 O O . GLN A 1 215 ? 12.57 6.52 14.711 1 91.19 215 GLN A O 1
ATOM 1728 N N . HIS A 1 216 ? 12.016 4.445 14.203 1 94 216 HIS A N 1
ATOM 1729 C CA . HIS A 1 216 ? 11.539 4.766 12.859 1 94 216 HIS A CA 1
ATOM 1730 C C . HIS A 1 216 ? 10.031 4.562 12.75 1 94 216 HIS A C 1
ATOM 1732 O O . HIS A 1 216 ? 9.516 3.486 13.07 1 94 216 HIS A O 1
ATOM 1738 N N . VAL A 1 217 ? 9.336 5.59 12.281 1 94.88 217 VAL A N 1
ATOM 1739 C CA . VAL A 1 217 ? 7.875 5.555 12.312 1 94.88 217 VAL A CA 1
ATOM 1740 C C . VAL A 1 217 ? 7.336 5.277 10.914 1 94.88 217 VAL A C 1
ATOM 1742 O O . VAL A 1 217 ? 7.805 5.859 9.93 1 94.88 217 VAL A O 1
ATOM 1745 N N . PHE A 1 218 ? 6.371 4.418 10.883 1 96.88 218 PHE A N 1
ATOM 1746 C CA . PHE A 1 218 ? 5.715 4.012 9.641 1 96.88 218 PHE A CA 1
ATOM 1747 C C . PHE A 1 218 ? 4.199 4.117 9.773 1 96.88 218 PHE A C 1
ATOM 1749 O O . PHE A 1 218 ? 3.652 3.908 10.859 1 96.88 218 PHE A O 1
ATOM 1756 N N . SER A 1 219 ? 3.555 4.367 8.633 1 94.38 219 SER A N 1
ATOM 1757 C CA . SER A 1 219 ? 2.098 4.465 8.625 1 94.38 219 SER A CA 1
ATOM 1758 C C . SER A 1 219 ? 1.45 3.086 8.625 1 94.38 219 SER A C 1
ATOM 1760 O O . SER A 1 219 ? 0.309 2.928 9.062 1 94.38 219 SER A O 1
ATOM 1762 N N . HIS A 1 220 ? 2.186 2.102 8.062 1 95.38 220 HIS A N 1
ATOM 1763 C CA . HIS A 1 220 ? 1.604 0.779 7.871 1 95.38 220 HIS A CA 1
ATOM 1764 C C . HIS A 1 220 ? 2.572 -0.317 8.305 1 95.38 220 HIS A C 1
ATOM 1766 O O . HIS A 1 220 ? 3.781 -0.202 8.086 1 95.38 220 HIS A O 1
ATOM 1772 N N . VAL A 1 221 ? 1.972 -1.41 8.781 1 97.19 221 VAL A N 1
ATOM 1773 C CA . VAL A 1 221 ? 2.771 -2.496 9.336 1 97.19 221 VAL A CA 1
ATOM 1774 C C . VAL A 1 221 ? 3.598 -3.148 8.234 1 97.19 221 VAL A C 1
ATOM 1776 O O . VAL A 1 221 ? 4.719 -3.602 8.469 1 97.19 221 VAL A O 1
ATOM 1779 N N . LEU A 1 222 ? 3.094 -3.137 7.047 1 97.69 222 LEU A N 1
ATOM 1780 C CA . LEU A 1 222 ? 3.838 -3.717 5.934 1 97.69 222 LEU A CA 1
ATOM 1781 C C . LEU A 1 222 ? 5.203 -3.057 5.789 1 97.69 222 LEU A C 1
ATOM 1783 O O . LEU A 1 222 ? 6.207 -3.74 5.574 1 97.69 222 LEU A O 1
ATOM 1787 N N . LEU A 1 223 ? 5.238 -1.784 5.902 1 98.19 223 LEU A N 1
ATOM 1788 C CA . LEU A 1 223 ? 6.492 -1.045 5.801 1 98.19 223 LEU A CA 1
ATOM 1789 C C . LEU A 1 223 ? 7.453 -1.453 6.91 1 98.19 223 LEU A C 1
ATOM 1791 O O . LEU A 1 223 ? 8.648 -1.649 6.664 1 98.19 223 LEU A O 1
ATOM 1795 N N . ALA A 1 224 ? 6.934 -1.611 8.062 1 98.44 224 ALA A N 1
ATOM 1796 C CA . ALA A 1 224 ? 7.762 -1.974 9.211 1 98.44 224 ALA A CA 1
ATOM 1797 C C . ALA A 1 224 ? 8.344 -3.375 9.047 1 98.44 224 ALA A C 1
ATOM 1799 O O . ALA A 1 224 ? 9.516 -3.607 9.352 1 98.44 224 ALA A O 1
ATOM 1800 N N . ILE A 1 225 ? 7.527 -4.281 8.586 1 98.5 225 ILE A N 1
ATOM 1801 C CA . ILE A 1 225 ? 7.98 -5.648 8.367 1 98.5 225 ILE A CA 1
ATOM 1802 C C . ILE A 1 225 ? 9.117 -5.66 7.348 1 98.5 225 ILE A C 1
ATOM 1804 O O . ILE A 1 225 ? 10.156 -6.285 7.57 1 98.5 225 ILE A O 1
ATOM 1808 N N . GLU A 1 226 ? 8.914 -4.934 6.266 1 97.94 226 GLU A N 1
ATOM 1809 C CA . GLU A 1 226 ? 9.922 -4.895 5.211 1 97.94 226 GLU A CA 1
ATOM 1810 C C . GLU A 1 226 ? 11.195 -4.211 5.691 1 97.94 226 GLU A C 1
ATOM 1812 O O . GLU A 1 226 ? 12.305 -4.598 5.301 1 97.94 226 GLU A O 1
ATOM 1817 N N . ALA A 1 227 ? 11.031 -3.24 6.512 1 98.19 227 ALA A N 1
ATOM 1818 C CA . ALA A 1 227 ? 12.195 -2.584 7.105 1 98.19 227 ALA A CA 1
ATOM 1819 C C . ALA A 1 227 ? 12.961 -3.541 8.016 1 98.19 227 ALA A C 1
ATOM 1821 O O . ALA A 1 227 ? 14.195 -3.533 8.031 1 98.19 227 ALA A O 1
ATOM 1822 N N . ALA A 1 228 ? 12.258 -4.328 8.773 1 98.44 228 ALA A N 1
ATOM 1823 C CA . ALA A 1 228 ? 12.898 -5.328 9.625 1 98.44 228 ALA A CA 1
ATOM 1824 C C . ALA A 1 228 ? 13.672 -6.34 8.789 1 98.44 228 ALA A C 1
ATOM 1826 O O . ALA A 1 228 ? 14.812 -6.68 9.117 1 98.44 228 ALA A O 1
ATOM 1827 N N . ILE A 1 229 ? 13.055 -6.762 7.711 1 97.31 229 ILE A N 1
ATOM 1828 C CA . ILE A 1 229 ? 13.703 -7.707 6.805 1 97.31 229 ILE A CA 1
ATOM 1829 C C . ILE A 1 229 ? 14.977 -7.086 6.246 1 97.31 229 ILE A C 1
ATOM 1831 O O . ILE A 1 229 ? 15.984 -7.777 6.078 1 97.31 229 ILE A O 1
ATOM 1835 N N . ALA A 1 230 ? 14.945 -5.785 6.039 1 96.19 230 ALA A N 1
ATOM 1836 C CA . ALA A 1 230 ? 16.078 -5.066 5.48 1 96.19 230 ALA A CA 1
ATOM 1837 C C . ALA A 1 230 ? 17.141 -4.781 6.547 1 96.19 230 ALA A C 1
ATOM 1839 O O . ALA A 1 230 ? 18.141 -4.129 6.277 1 96.19 230 ALA A O 1
ATOM 1840 N N . GLY A 1 231 ? 16.875 -5.137 7.766 1 96.38 231 GLY A N 1
ATOM 1841 C CA . GLY A 1 231 ? 17.859 -5.027 8.82 1 96.38 231 GLY A CA 1
ATOM 1842 C C . GLY A 1 231 ? 17.906 -3.65 9.461 1 96.38 231 GLY A C 1
ATOM 1843 O O . GLY A 1 231 ? 18.969 -3.184 9.867 1 96.38 231 GLY A O 1
ATOM 1844 N N . GLN A 1 232 ? 16.797 -3.061 9.578 1 96.44 232 GLN A N 1
ATOM 1845 C CA . GLN A 1 232 ? 16.797 -1.687 10.07 1 96.44 232 GLN A CA 1
ATOM 1846 C C . GLN A 1 232 ? 16.406 -1.632 11.547 1 96.44 232 GLN A C 1
ATOM 1848 O O . GLN A 1 232 ? 16.547 -0.588 12.188 1 96.44 232 GLN A O 1
ATOM 1853 N N . GLY A 1 233 ? 15.93 -2.736 12.062 1 97.44 233 GLY A N 1
ATOM 1854 C CA . GLY A 1 233 ? 15.516 -2.758 13.453 1 97.44 233 GLY A CA 1
ATOM 1855 C C . GLY A 1 233 ? 14.523 -3.859 13.766 1 97.44 233 GLY A C 1
ATOM 1856 O O . GLY A 1 233 ? 14.516 -4.898 13.102 1 97.44 233 GLY A O 1
ATOM 1857 N N . ILE A 1 234 ? 13.766 -3.637 14.883 1 98.19 234 ILE A N 1
ATOM 1858 C CA . ILE A 1 234 ? 12.812 -4.621 15.375 1 98.19 234 ILE A CA 1
ATOM 1859 C C . ILE A 1 234 ? 11.391 -4.133 15.117 1 98.19 234 ILE A C 1
ATOM 1861 O O . ILE A 1 234 ? 11.031 -3.012 15.484 1 98.19 234 ILE A O 1
ATOM 1865 N N . ALA A 1 235 ? 10.625 -4.945 14.453 1 98.75 235 ALA A N 1
ATOM 1866 C CA . ALA A 1 235 ? 9.234 -4.605 14.172 1 98.75 235 ALA A CA 1
ATOM 1867 C C . ALA A 1 235 ? 8.281 -5.469 15 1 98.75 235 ALA A C 1
ATOM 1869 O O . ALA A 1 235 ? 8.656 -6.551 15.453 1 98.75 235 ALA A O 1
ATOM 1870 N N . LEU A 1 236 ? 7.113 -4.914 15.273 1 98.62 236 LEU A N 1
ATOM 1871 C CA . LEU A 1 236 ? 5.988 -5.727 15.719 1 98.62 236 LEU A CA 1
ATOM 1872 C C . LEU A 1 236 ? 5.129 -6.164 14.539 1 98.62 236 LEU A C 1
ATOM 1874 O O . LEU A 1 236 ? 4.742 -5.34 13.711 1 98.62 236 LEU A O 1
ATOM 1878 N N . ALA A 1 237 ? 4.945 -7.422 14.43 1 98.38 237 ALA A N 1
ATOM 1879 C CA . ALA A 1 237 ? 4.148 -7.945 13.32 1 98.38 237 ALA A CA 1
ATOM 1880 C C . ALA A 1 237 ? 3.225 -9.062 13.789 1 98.38 237 ALA A C 1
ATOM 1882 O O . ALA A 1 237 ? 3.555 -9.805 14.719 1 98.38 237 ALA A O 1
ATOM 1883 N N . SER A 1 238 ? 2.051 -9.133 13.125 1 97.81 238 SER A N 1
ATOM 1884 C CA . SER A 1 238 ? 1.2 -10.289 13.398 1 97.81 238 SER A CA 1
ATOM 1885 C C . SER A 1 238 ? 1.921 -11.594 13.07 1 97.81 238 SER A C 1
ATOM 1887 O O . SER A 1 238 ? 2.555 -11.711 12.023 1 97.81 238 SER A O 1
ATOM 1889 N N . ASP A 1 239 ? 1.802 -12.578 13.883 1 97.25 239 ASP A N 1
ATOM 1890 C CA . ASP A 1 239 ? 2.541 -13.828 13.742 1 97.25 239 ASP A CA 1
ATOM 1891 C C . ASP A 1 239 ? 2.197 -14.531 12.43 1 97.25 239 ASP A C 1
ATOM 1893 O O . ASP A 1 239 ? 3.09 -14.969 11.703 1 97.25 239 ASP A O 1
ATOM 1897 N N . PHE A 1 240 ? 0.908 -14.531 12.031 1 95.62 240 PHE A N 1
ATOM 1898 C CA . PHE A 1 240 ? 0.507 -15.25 10.828 1 95.62 240 PHE A CA 1
ATOM 1899 C C . PHE A 1 240 ? 1.033 -14.555 9.578 1 95.62 240 PHE A C 1
ATOM 1901 O O . PHE A 1 240 ? 1.174 -15.18 8.523 1 95.62 240 PHE A O 1
ATOM 1908 N N . MET A 1 241 ? 1.351 -13.289 9.672 1 96.69 241 MET A N 1
ATOM 1909 C CA . MET A 1 241 ? 1.809 -12.531 8.516 1 96.69 241 MET A CA 1
ATOM 1910 C C . MET A 1 241 ? 3.293 -12.773 8.258 1 96.69 241 MET A C 1
ATOM 1912 O O . MET A 1 241 ? 3.768 -12.617 7.133 1 96.69 241 MET A O 1
ATOM 1916 N N . VAL A 1 242 ? 4.012 -13.094 9.297 1 98.06 242 VAL A N 1
ATOM 1917 C CA . VAL A 1 242 ? 5.457 -13.195 9.125 1 98.06 242 VAL A CA 1
ATOM 1918 C C . VAL A 1 242 ? 5.891 -14.656 9.227 1 98.06 242 VAL A C 1
ATOM 1920 O O . VAL A 1 242 ? 7.082 -14.945 9.352 1 98.06 242 VAL A O 1
ATOM 1923 N N . GLU A 1 243 ? 4.941 -15.57 9.219 1 96.56 243 GLU A N 1
ATOM 1924 C CA . GLU A 1 243 ? 5.242 -17 9.305 1 96.56 243 GLU A CA 1
ATOM 1925 C C . GLU A 1 243 ? 6.207 -17.422 8.203 1 96.56 243 GLU A C 1
ATOM 1927 O O . GLU A 1 243 ? 7.195 -18.109 8.469 1 96.56 243 GLU A O 1
ATOM 1932 N N . ARG A 1 244 ? 5.973 -17.016 7.004 1 95.19 244 ARG A N 1
ATOM 1933 C CA . ARG A 1 244 ? 6.793 -17.406 5.859 1 95.19 244 ARG A CA 1
ATOM 1934 C C . ARG A 1 244 ? 8.172 -16.75 5.93 1 95.19 244 ARG A C 1
ATOM 1936 O O . ARG A 1 244 ? 9.18 -17.391 5.602 1 95.19 244 ARG A O 1
ATOM 1943 N N . ASP A 1 245 ? 8.195 -15.492 6.332 1 97.25 245 ASP A N 1
ATOM 1944 C CA . ASP A 1 245 ? 9.469 -14.789 6.465 1 97.25 245 ASP A CA 1
ATOM 1945 C C . ASP A 1 245 ? 10.367 -15.477 7.492 1 97.25 245 ASP A C 1
ATOM 1947 O O . ASP A 1 245 ? 11.586 -15.57 7.297 1 97.25 245 ASP A O 1
ATOM 1951 N N . ILE A 1 246 ? 9.758 -15.969 8.516 1 97.56 246 ILE A N 1
ATOM 1952 C CA . ILE A 1 246 ? 10.5 -16.656 9.562 1 97.56 246 ILE A CA 1
ATOM 1953 C C . ILE A 1 246 ? 10.969 -18.016 9.047 1 97.56 246 ILE A C 1
ATOM 1955 O O . ILE A 1 246 ? 12.133 -18.375 9.211 1 97.56 246 ILE A O 1
ATOM 1959 N N . SER A 1 247 ? 10.141 -18.734 8.375 1 96.56 247 SER A N 1
ATOM 1960 C CA . SER A 1 247 ? 10.469 -20.062 7.863 1 96.56 247 SER A CA 1
ATOM 1961 C C . SER A 1 247 ? 11.586 -19.984 6.824 1 96.56 247 SER A C 1
ATOM 1963 O O . SER A 1 247 ? 12.422 -20.891 6.746 1 96.56 247 SER A O 1
ATOM 1965 N N . LYS A 1 248 ? 11.633 -18.906 6.102 1 93.94 248 LYS A N 1
ATOM 1966 C CA . LYS A 1 248 ? 12.633 -18.734 5.047 1 93.94 248 LYS A CA 1
ATOM 1967 C C . LYS A 1 248 ? 13.914 -18.125 5.602 1 93.94 248 LYS A C 1
ATOM 1969 O O . LYS A 1 248 ? 14.883 -17.922 4.859 1 93.94 248 LYS A O 1
ATOM 1974 N N . GLY A 1 249 ? 13.844 -17.734 6.836 1 95.81 249 GLY A N 1
ATOM 1975 C CA . GLY A 1 249 ? 15.039 -17.234 7.488 1 95.81 249 GLY A CA 1
ATOM 1976 C C . GLY A 1 249 ? 15.258 -15.742 7.277 1 95.81 249 GLY A C 1
ATOM 1977 O O . GLY A 1 249 ? 16.359 -15.227 7.504 1 95.81 249 GLY A O 1
ATOM 1978 N N . ALA A 1 250 ? 14.305 -15.062 6.84 1 96.12 250 ALA A N 1
ATOM 1979 C CA . ALA A 1 250 ? 14.406 -13.617 6.645 1 96.12 250 ALA A CA 1
ATOM 1980 C C . ALA A 1 250 ? 14.195 -12.867 7.957 1 96.12 250 ALA A C 1
ATOM 1982 O O . ALA A 1 250 ? 14.727 -11.773 8.141 1 96.12 250 ALA A O 1
ATOM 1983 N N . LEU A 1 251 ? 13.398 -13.484 8.852 1 98 251 LEU A N 1
ATOM 1984 C CA . LEU A 1 251 ? 13.109 -12.922 10.164 1 98 251 LEU A CA 1
ATOM 1985 C C . LEU A 1 251 ? 13.227 -13.977 11.258 1 98 251 LEU A C 1
ATOM 1987 O O . LEU A 1 251 ? 13.156 -15.18 10.969 1 98 251 LEU A O 1
ATOM 1991 N N . VAL A 1 252 ? 13.438 -13.508 12.43 1 97.81 252 VAL A N 1
ATOM 1992 C CA . VAL A 1 252 ? 13.383 -14.336 13.633 1 97.81 252 VAL A CA 1
ATOM 1993 C C . VAL A 1 252 ? 12.523 -13.648 14.695 1 97.81 252 VAL A C 1
ATOM 1995 O O . VAL A 1 252 ? 12.602 -12.43 14.875 1 97.81 252 VAL A O 1
ATOM 1998 N N . ALA A 1 253 ? 11.695 -14.43 15.328 1 97.81 253 ALA A N 1
ATOM 1999 C CA . ALA A 1 253 ? 10.906 -13.914 16.438 1 97.81 253 ALA A CA 1
ATOM 2000 C C . ALA A 1 253 ? 11.734 -13.859 17.719 1 97.81 253 ALA A C 1
ATOM 2002 O O . ALA A 1 253 ? 12.383 -14.844 18.094 1 97.81 253 ALA A O 1
ATOM 2003 N N . LEU A 1 254 ? 11.734 -12.727 18.344 1 97.25 254 LEU A N 1
ATOM 2004 C CA . LEU A 1 254 ? 12.398 -12.617 19.625 1 97.25 254 LEU A CA 1
ATOM 2005 C C . LEU A 1 254 ? 11.602 -13.328 20.719 1 97.25 254 LEU A C 1
ATOM 2007 O O . LEU A 1 254 ? 10.367 -13.336 20.688 1 97.25 254 LEU A O 1
ATOM 2011 N N . ASP A 1 255 ? 12.328 -13.898 21.641 1 95.56 255 ASP A N 1
ATOM 2012 C CA . ASP A 1 255 ? 11.672 -14.547 22.766 1 95.56 255 ASP A CA 1
ATOM 2013 C C . ASP A 1 255 ? 11.141 -13.508 23.75 1 95.56 255 ASP A C 1
ATOM 2015 O O . ASP A 1 255 ? 11.648 -13.398 24.875 1 95.56 255 ASP A O 1
ATOM 2019 N N . LEU A 1 256 ? 10.172 -12.797 23.344 1 96.69 256 LEU A N 1
ATOM 2020 C CA . LEU A 1 256 ? 9.461 -11.773 24.109 1 96.69 256 LEU A CA 1
ATOM 2021 C C . LEU A 1 256 ? 7.953 -11.977 24.016 1 96.69 256 LEU A C 1
ATOM 2023 O O . LEU A 1 256 ? 7.469 -12.648 23.109 1 96.69 256 LEU A O 1
ATOM 2027 N N . PRO A 1 257 ? 7.27 -11.469 24.953 1 96.31 257 PRO A N 1
ATOM 2028 C CA . PRO A 1 257 ? 5.824 -11.703 24.953 1 96.31 257 PRO A CA 1
ATOM 2029 C C . PRO A 1 257 ? 5.125 -11.102 23.734 1 96.31 257 PRO A C 1
ATOM 2031 O O . PRO A 1 257 ? 5.492 -10.016 23.281 1 96.31 257 PRO A O 1
ATOM 2034 N N . ALA A 1 258 ? 4.145 -11.82 23.328 1 96.94 258 ALA A N 1
ATOM 2035 C CA . ALA A 1 258 ? 3.268 -11.297 22.281 1 96.94 258 ALA A CA 1
ATOM 2036 C C . ALA A 1 258 ? 2.189 -10.391 22.875 1 96.94 258 ALA A C 1
ATOM 2038 O O . ALA A 1 258 ? 2.018 -10.336 24.094 1 96.94 258 ALA A O 1
ATOM 2039 N N . MET A 1 259 ? 1.578 -9.641 22 1 96.5 259 MET A N 1
ATOM 2040 C CA . MET A 1 259 ? 0.479 -8.773 22.406 1 96.5 259 MET A CA 1
ATOM 2041 C C . MET A 1 259 ? -0.764 -9.023 21.562 1 96.5 259 MET A C 1
ATOM 2043 O O . MET A 1 259 ? -0.718 -8.914 20.344 1 96.5 259 MET A O 1
ATOM 2047 N N . LEU A 1 260 ? -1.8 -9.391 22.234 1 94.75 260 LEU A N 1
ATOM 2048 C CA . LEU A 1 260 ? -3.104 -9.414 21.578 1 94.75 260 LEU A CA 1
ATOM 2049 C C . LEU A 1 260 ? -3.703 -8.016 21.516 1 94.75 260 LEU A C 1
ATOM 2051 O O . LEU A 1 260 ? -3.912 -7.375 22.547 1 94.75 260 LEU A O 1
ATOM 2055 N N . THR A 1 261 ? -3.994 -7.516 20.344 1 93.69 261 THR A N 1
ATOM 2056 C CA . THR A 1 261 ? -4.418 -6.129 20.188 1 93.69 261 THR A CA 1
ATOM 2057 C C . THR A 1 261 ? -5.941 -6.023 20.203 1 93.69 261 THR A C 1
ATOM 2059 O O . THR A 1 261 ? -6.488 -4.934 20.406 1 93.69 261 THR A O 1
ATOM 2062 N N . GLY A 1 262 ? -6.59 -7.125 20 1 92.19 262 GLY A N 1
ATOM 2063 C CA . GLY A 1 262 ? -8.031 -7.105 19.844 1 92.19 262 GLY A CA 1
ATOM 2064 C C . GLY A 1 262 ? -8.469 -6.867 18.406 1 92.19 262 GLY A C 1
ATOM 2065 O O . GLY A 1 262 ? -9.648 -7.031 18.078 1 92.19 262 GLY A O 1
ATOM 2066 N N . PHE A 1 263 ? -7.543 -6.527 17.625 1 93.38 263 PHE A N 1
ATOM 2067 C CA . PHE A 1 263 ? -7.844 -6.324 16.219 1 93.38 263 PHE A CA 1
ATOM 2068 C C . PHE A 1 263 ? -8.078 -7.66 15.516 1 93.38 263 PHE A C 1
ATOM 2070 O O . PHE A 1 263 ? -7.379 -8.641 15.789 1 93.38 263 PHE A O 1
ATOM 2077 N N . GLU A 1 264 ? -9.062 -7.688 14.656 1 95.44 264 GLU A N 1
ATOM 2078 C CA . GLU A 1 264 ? -9.398 -8.883 13.891 1 95.44 264 GLU A CA 1
ATOM 2079 C C . GLU A 1 264 ? -9.43 -8.586 12.391 1 95.44 264 GLU A C 1
ATOM 2081 O O . GLU A 1 264 ? -9.93 -7.535 11.977 1 95.44 264 GLU A O 1
ATOM 2086 N N . PHE A 1 265 ? -8.844 -9.469 11.688 1 96.44 265 PHE A N 1
ATOM 2087 C CA . PHE A 1 265 ? -9.008 -9.445 10.242 1 96.44 265 PHE A CA 1
ATOM 2088 C C . PHE A 1 265 ? -10.258 -10.211 9.828 1 96.44 265 PHE A C 1
ATOM 2090 O O . PHE A 1 265 ? -10.383 -11.406 10.117 1 96.44 265 PHE A O 1
ATOM 2097 N N . ASN A 1 266 ? -11.078 -9.523 9.102 1 97.19 266 ASN A N 1
ATOM 2098 C CA . ASN A 1 266 ? -12.352 -10.125 8.727 1 97.19 266 ASN A CA 1
ATOM 2099 C C . ASN A 1 266 ? -12.539 -10.133 7.207 1 97.19 266 ASN A C 1
ATOM 2101 O O . ASN A 1 266 ? -12.141 -9.188 6.523 1 97.19 266 ASN A O 1
ATOM 2105 N N . PHE A 1 267 ? -13.086 -11.234 6.766 1 97.38 267 PHE A N 1
ATOM 2106 C CA . PHE A 1 267 ? -13.688 -11.25 5.438 1 97.38 267 PHE A CA 1
ATOM 2107 C C . PHE A 1 267 ? -15.109 -10.695 5.48 1 97.38 267 PHE A C 1
ATOM 2109 O O . PHE A 1 267 ? -15.891 -11.055 6.363 1 97.38 267 PHE A O 1
ATOM 2116 N N . SER A 1 268 ? -15.445 -9.828 4.527 1 97.62 268 SER A N 1
ATOM 2117 C CA . SER A 1 268 ? -16.797 -9.281 4.48 1 97.62 268 SER A CA 1
ATOM 2118 C C . SER A 1 268 ? -17.344 -9.273 3.057 1 97.62 268 SER A C 1
ATOM 2120 O O . SER A 1 268 ? -16.609 -9.023 2.102 1 97.62 268 SER A O 1
ATOM 2122 N N . CYS A 1 269 ? -18.562 -9.484 2.916 1 95.62 269 CYS A N 1
ATOM 2123 C CA . CYS A 1 269 ? -19.328 -9.297 1.689 1 95.62 269 CYS A CA 1
ATOM 2124 C C . CYS A 1 269 ? -20.812 -9.062 1.999 1 95.62 269 CYS A C 1
ATOM 2126 O O . CYS A 1 269 ? -21.25 -9.234 3.139 1 95.62 269 CYS A O 1
ATOM 2128 N N . LYS A 1 270 ? -21.5 -8.578 1.037 1 92.31 270 LYS A N 1
ATOM 2129 C CA . LYS A 1 270 ? -22.938 -8.414 1.245 1 92.31 270 LYS A CA 1
ATOM 2130 C C . LYS A 1 270 ? -23.609 -9.75 1.551 1 92.31 270 LYS A C 1
ATOM 2132 O O . LYS A 1 270 ? -23.297 -10.766 0.931 1 92.31 270 LYS A O 1
ATOM 2137 N N . GLN A 1 271 ? -24.5 -9.688 2.484 1 93.5 271 GLN A N 1
ATOM 2138 C CA . GLN A 1 271 ? -25.188 -10.898 2.936 1 93.5 271 GLN A CA 1
ATOM 2139 C C . GLN A 1 271 ? -25.859 -11.609 1.77 1 93.5 271 GLN A C 1
ATOM 2141 O O . GLN A 1 271 ? -25.797 -12.836 1.671 1 93.5 271 GLN A O 1
ATOM 2146 N N . ARG A 1 272 ? -26.469 -10.961 0.893 1 87.31 272 ARG A N 1
ATOM 2147 C CA . ARG A 1 272 ? -27.234 -11.516 -0.216 1 87.31 272 ARG A CA 1
ATOM 2148 C C . ARG A 1 272 ? -26.328 -12.203 -1.224 1 87.31 272 ARG A C 1
ATOM 2150 O O . ARG A 1 272 ? -26.766 -13.031 -2.018 1 87.31 272 ARG A O 1
ATOM 2157 N N . ARG A 1 273 ? -25.031 -11.844 -1.176 1 89.44 273 ARG A N 1
ATOM 2158 C CA . ARG A 1 273 ? -24.109 -12.352 -2.195 1 89.44 273 ARG A CA 1
ATOM 2159 C C . ARG A 1 273 ? -23.312 -13.531 -1.666 1 89.44 273 ARG A C 1
ATOM 2161 O O . ARG A 1 273 ? -22.578 -14.18 -2.422 1 89.44 273 ARG A O 1
ATOM 2168 N N . LEU A 1 274 ? -23.438 -13.859 -0.417 1 90.38 274 LEU A N 1
ATOM 2169 C CA . LEU A 1 274 ? -22.625 -14.875 0.235 1 90.38 274 LEU A CA 1
ATOM 2170 C C . LEU A 1 274 ? -22.797 -16.234 -0.432 1 90.38 274 LEU A C 1
ATOM 2172 O O . LEU A 1 274 ? -21.875 -17.047 -0.476 1 90.38 274 LEU A O 1
ATOM 2176 N N . LYS A 1 275 ? -23.953 -16.469 -1.047 1 87.81 275 LYS A N 1
ATOM 2177 C CA . LYS A 1 275 ? -24.266 -17.781 -1.604 1 87.81 275 LYS A CA 1
ATOM 2178 C C . LYS A 1 275 ? -23.875 -17.859 -3.076 1 87.81 275 LYS A C 1
ATOM 2180 O O . LYS A 1 275 ? -23.969 -18.922 -3.695 1 87.81 275 LYS A O 1
ATOM 2185 N N . GLU A 1 276 ? -23.438 -16.734 -3.594 1 88.75 276 GLU A N 1
ATOM 2186 C CA . GLU A 1 276 ? -22.906 -16.797 -4.957 1 88.75 276 GLU A CA 1
ATOM 2187 C C . GLU A 1 276 ? -21.75 -17.781 -5.051 1 88.75 276 GLU A C 1
ATOM 2189 O O . GLU A 1 276 ? -20.828 -17.75 -4.219 1 88.75 276 GLU A O 1
ATOM 2194 N N . PRO A 1 277 ? -21.719 -18.688 -5.957 1 87.69 277 PRO A N 1
ATOM 2195 C CA . PRO A 1 277 ? -20.75 -19.781 -6.027 1 87.69 277 PRO A CA 1
ATOM 2196 C C . PRO A 1 277 ? -19.312 -19.297 -5.934 1 87.69 277 PRO A C 1
ATOM 2198 O O . PRO A 1 277 ? -18.5 -19.859 -5.188 1 87.69 277 PRO A O 1
ATOM 2201 N N . ALA A 1 278 ? -18.984 -18.234 -6.641 1 91.31 278 ALA A N 1
ATOM 2202 C CA . ALA A 1 278 ? -17.609 -17.734 -6.652 1 91.31 278 ALA A CA 1
ATOM 2203 C C . ALA A 1 278 ? -17.219 -17.188 -5.285 1 91.31 278 ALA A C 1
ATOM 2205 O O . ALA A 1 278 ? -16.125 -17.5 -4.781 1 91.31 278 ALA A O 1
ATOM 2206 N N . ILE A 1 279 ? -18.078 -16.438 -4.66 1 93.94 279 ILE A N 1
ATOM 2207 C CA . ILE A 1 279 ? -17.812 -15.859 -3.35 1 93.94 279 ILE A CA 1
ATOM 2208 C C . ILE A 1 279 ? -17.781 -16.953 -2.291 1 93.94 279 ILE A C 1
ATOM 2210 O O . ILE A 1 279 ? -16.906 -16.984 -1.434 1 93.94 279 ILE A O 1
ATOM 2214 N N . ALA A 1 280 ? -18.703 -17.859 -2.414 1 91.62 280 ALA A N 1
ATOM 2215 C CA . ALA A 1 280 ? -18.766 -18.984 -1.485 1 91.62 280 ALA A CA 1
ATOM 2216 C C . ALA A 1 280 ? -17.5 -19.828 -1.557 1 91.62 280 ALA A C 1
ATOM 2218 O O . ALA A 1 280 ? -16.953 -20.234 -0.525 1 91.62 280 ALA A O 1
ATOM 2219 N N . ALA A 1 281 ? -17.062 -20.109 -2.738 1 93.44 281 ALA A N 1
ATOM 2220 C CA . ALA A 1 281 ? -15.836 -20.875 -2.922 1 93.44 281 ALA A CA 1
ATOM 2221 C C . ALA A 1 281 ? -14.633 -20.156 -2.324 1 93.44 281 ALA A C 1
ATOM 2223 O O . ALA A 1 281 ? -13.773 -20.781 -1.695 1 93.44 281 ALA A O 1
ATOM 2224 N N . PHE A 1 282 ? -14.578 -18.875 -2.533 1 95.56 282 PHE A N 1
ATOM 2225 C CA . PHE A 1 282 ? -13.445 -18.094 -2.051 1 95.56 282 PHE A CA 1
ATOM 2226 C C . PHE A 1 282 ? -13.422 -18.062 -0.527 1 95.56 282 PHE A C 1
ATOM 2228 O O . PHE A 1 282 ? -12.367 -18.266 0.084 1 95.56 282 PHE A O 1
ATOM 2235 N N . VAL A 1 283 ? -14.539 -17.812 0.085 1 93.94 283 VAL A N 1
ATOM 2236 C CA . VAL A 1 283 ? -14.609 -17.719 1.54 1 93.94 283 VAL A CA 1
ATOM 2237 C C . VAL A 1 283 ? -14.312 -19.094 2.154 1 93.94 283 VAL A C 1
ATOM 2239 O O . VAL A 1 283 ? -13.641 -19.172 3.184 1 93.94 283 VAL A O 1
ATOM 2242 N N . GLN A 1 284 ? -14.805 -20.141 1.571 1 93.19 284 GLN A N 1
ATOM 2243 C CA . GLN A 1 284 ? -14.531 -21.484 2.061 1 93.19 284 GLN A CA 1
ATOM 2244 C C . GLN A 1 284 ? -13.031 -21.797 2.012 1 93.19 284 GLN A C 1
ATOM 2246 O O . GLN A 1 284 ? -12.484 -22.375 2.949 1 93.19 284 GLN A O 1
ATOM 2251 N N . TRP A 1 285 ? -12.422 -21.359 0.975 1 95.12 285 TRP A N 1
ATOM 2252 C CA . TRP A 1 285 ? -10.984 -21.562 0.818 1 95.12 285 TRP A CA 1
ATOM 2253 C C . TRP A 1 285 ? -10.203 -20.766 1.854 1 95.12 285 TRP A C 1
ATOM 2255 O O . TRP A 1 285 ? -9.25 -21.266 2.445 1 95.12 285 TRP A O 1
ATOM 2265 N N . LEU A 1 286 ? -10.609 -19.531 2.105 1 94.31 286 LEU A N 1
ATOM 2266 C CA . LEU A 1 286 ? -9.953 -18.625 3.043 1 94.31 286 LEU A CA 1
ATOM 2267 C C . LEU A 1 286 ? -10.016 -19.172 4.465 1 94.31 286 LEU A C 1
ATOM 2269 O O . LEU A 1 286 ? -9.078 -19.016 5.242 1 94.31 286 LEU A O 1
ATOM 2273 N N . THR A 1 287 ? -11.133 -19.766 4.797 1 89.69 287 THR A N 1
ATOM 2274 C CA . THR A 1 287 ? -11.391 -20.172 6.176 1 89.69 287 THR A CA 1
ATOM 2275 C C . THR A 1 287 ? -10.781 -21.531 6.461 1 89.69 287 THR A C 1
ATOM 2277 O O . THR A 1 287 ? -10.609 -21.922 7.625 1 89.69 287 THR A O 1
ATOM 2280 N N . LYS A 1 288 ? -10.414 -22.344 5.508 1 79.94 288 LYS A N 1
ATOM 2281 C CA . LYS A 1 288 ? -9.766 -23.641 5.699 1 79.94 288 LYS A CA 1
ATOM 2282 C C . LYS A 1 288 ? -8.266 -23.469 5.941 1 79.94 288 LYS A C 1
ATOM 2284 O O . LYS A 1 288 ? -7.621 -24.359 6.492 1 79.94 288 LYS A O 1
ATOM 2289 N N . LYS A 1 289 ? -7.785 -22.328 5.711 1 70.5 289 LYS A N 1
ATOM 2290 C CA . LYS A 1 289 ? -6.348 -22.109 5.828 1 70.5 289 LYS A CA 1
ATOM 2291 C C . LYS A 1 289 ? -5.992 -21.516 7.188 1 70.5 289 LYS A C 1
ATOM 2293 O O . LYS A 1 289 ? -6.766 -20.734 7.754 1 70.5 289 LYS A O 1
ATOM 2298 N N . MET B 1 1 ? -8.094 43.719 11.414 1 29.2 1 MET B N 1
ATOM 2299 C CA . MET B 1 1 ? -8.148 42.531 12.289 1 29.2 1 MET B CA 1
ATOM 2300 C C . MET B 1 1 ? -8.562 41.281 11.516 1 29.2 1 MET B C 1
ATOM 2302 O O . MET B 1 1 ? -9.531 41.312 10.758 1 29.2 1 MET B O 1
ATOM 2306 N N . ARG B 1 2 ? -7.695 40.375 11.234 1 41.53 2 ARG B N 1
ATOM 2307 C CA . ARG B 1 2 ? -8.055 39.188 10.477 1 41.53 2 ARG B CA 1
ATOM 2308 C C . ARG B 1 2 ? -9.328 38.562 11.023 1 41.53 2 ARG B C 1
ATOM 2310 O O . ARG B 1 2 ? -9.5 38.438 12.242 1 41.53 2 ARG B O 1
ATOM 2317 N N . LYS B 1 3 ? -10.344 38.75 10.461 1 52.53 3 LYS B N 1
ATOM 2318 C CA . LYS B 1 3 ? -11.602 38.156 10.906 1 52.53 3 LYS B CA 1
ATOM 2319 C C . LYS B 1 3 ? -11.523 36.625 10.906 1 52.53 3 LYS B C 1
ATOM 2321 O O . LYS B 1 3 ? -11.93 35.969 9.938 1 52.53 3 LYS B O 1
ATOM 2326 N N . LEU B 1 4 ? -10.758 36.062 11.844 1 56.84 4 LEU B N 1
ATOM 2327 C CA . LEU B 1 4 ? -10.547 34.625 12 1 56.84 4 LEU B CA 1
ATOM 2328 C C . LEU B 1 4 ? -11.688 33.969 12.789 1 56.84 4 LEU B C 1
ATOM 2330 O O . LEU B 1 4 ? -12.234 34.594 13.703 1 56.84 4 LEU B O 1
ATOM 2334 N N . PRO B 1 5 ? -12.242 32.875 12.273 1 64.94 5 PRO B N 1
ATOM 2335 C CA . PRO B 1 5 ? -13.156 32.156 13.164 1 64.94 5 PRO B CA 1
ATOM 2336 C C . PRO B 1 5 ? -12.523 31.828 14.516 1 64.94 5 PRO B C 1
ATOM 2338 O O . PRO B 1 5 ? -11.297 31.828 14.648 1 64.94 5 PRO B O 1
ATOM 2341 N N . PRO B 1 6 ? -13.352 31.891 15.531 1 63.5 6 PRO B N 1
ATOM 2342 C CA . PRO B 1 6 ? -12.781 31.484 16.812 1 63.5 6 PRO B CA 1
ATOM 2343 C C . PRO B 1 6 ? -11.93 30.234 16.719 1 63.5 6 PRO B C 1
ATOM 2345 O O . PRO B 1 6 ? -12.438 29.172 16.344 1 63.5 6 PRO B O 1
ATOM 2348 N N . LEU B 1 7 ? -10.672 30.297 17.062 1 64.25 7 LEU B N 1
ATOM 2349 C CA . LEU B 1 7 ? -9.688 29.234 16.859 1 64.25 7 LEU B CA 1
ATOM 2350 C C . LEU B 1 7 ? -10.047 28 17.688 1 64.25 7 LEU B C 1
ATOM 2352 O O . LEU B 1 7 ? -9.891 26.875 17.219 1 64.25 7 LEU B O 1
ATOM 2356 N N . ARG B 1 8 ? -10.461 28.266 18.891 1 69.06 8 ARG B N 1
ATOM 2357 C CA . ARG B 1 8 ? -10.875 27.156 19.75 1 69.06 8 ARG B CA 1
ATOM 2358 C C . ARG B 1 8 ? -12.055 26.406 19.141 1 69.06 8 ARG B C 1
ATOM 2360 O O . ARG B 1 8 ? -12.125 25.172 19.219 1 69.06 8 ARG B O 1
ATOM 2367 N N . ALA B 1 9 ? -12.93 27.156 18.562 1 77.5 9 ALA B N 1
ATOM 2368 C CA . ALA B 1 9 ? -14.086 26.531 17.938 1 77.5 9 ALA B CA 1
ATOM 2369 C C . ALA B 1 9 ? -13.656 25.672 16.734 1 77.5 9 ALA B C 1
ATOM 2371 O O . ALA B 1 9 ? -14.234 24.609 16.484 1 77.5 9 ALA B O 1
ATOM 2372 N N . LEU B 1 10 ? -12.656 26.094 16.047 1 77 10 LEU B N 1
ATOM 2373 C CA . LEU B 1 10 ? -12.125 25.312 14.93 1 77 10 LEU B CA 1
ATOM 2374 C C . LEU B 1 10 ? -11.539 24 15.414 1 77 10 LEU B C 1
ATOM 2376 O O . LEU B 1 10 ? -11.742 22.953 14.781 1 77 10 LEU B O 1
ATOM 2380 N N . GLN B 1 11 ? -10.797 24.062 16.469 1 75.75 11 GLN B N 1
ATOM 2381 C CA . GLN B 1 11 ? -10.219 22.875 17.078 1 75.75 11 GLN B CA 1
ATOM 2382 C C . GLN B 1 11 ? -11.305 21.891 17.5 1 75.75 11 GLN B C 1
ATOM 2384 O O . GLN B 1 11 ? -11.188 20.688 17.266 1 75.75 11 GLN B O 1
ATOM 2389 N N . ILE B 1 12 ? -12.328 22.453 18.125 1 77.88 12 ILE B N 1
ATOM 2390 C CA . ILE B 1 12 ? -13.414 21.625 18.656 1 77.88 12 ILE B CA 1
ATOM 2391 C C . ILE B 1 12 ? -14.195 21.016 17.5 1 77.88 12 ILE B C 1
ATOM 2393 O O . ILE B 1 12 ? -14.547 19.828 17.531 1 77.88 12 ILE B O 1
ATOM 2397 N N . PHE B 1 13 ? -14.414 21.797 16.484 1 86.12 13 PHE B N 1
ATOM 2398 C CA . PHE B 1 13 ? -15.078 21.297 15.289 1 86.12 13 PHE B CA 1
ATOM 2399 C C . PHE B 1 13 ? -14.289 20.141 14.672 1 86.12 13 PHE B C 1
ATOM 2401 O O . PHE B 1 13 ? -14.867 19.094 14.336 1 86.12 13 PHE B O 1
ATOM 2408 N N . GLU B 1 14 ? -13.086 20.438 14.492 1 81 14 GLU B N 1
ATOM 2409 C CA . GLU B 1 14 ? -12.234 19.406 13.883 1 81 14 GLU B CA 1
ATOM 2410 C C . GLU B 1 14 ? -12.297 18.109 14.672 1 81 14 GLU B C 1
ATOM 2412 O O . GLU B 1 14 ? -12.383 17.031 14.094 1 81 14 GLU B O 1
ATOM 2417 N N . ALA B 1 15 ? -12.211 18.109 15.984 1 79.31 15 ALA B N 1
ATOM 2418 C CA . ALA B 1 15 ? -12.305 16.938 16.844 1 79.31 15 ALA B CA 1
ATOM 2419 C C . ALA B 1 15 ? -13.664 16.25 16.703 1 79.31 15 ALA B C 1
ATOM 2421 O O . ALA B 1 15 ? -13.75 15.031 16.609 1 79.31 15 ALA B O 1
ATOM 2422 N N . ALA B 1 16 ? -14.672 17.062 16.672 1 83.94 16 ALA B N 1
ATOM 2423 C CA . ALA B 1 16 ? -16.031 16.531 16.547 1 83.94 16 ALA B CA 1
ATOM 2424 C C . ALA B 1 16 ? -16.234 15.844 15.195 1 83.94 16 ALA B C 1
ATOM 2426 O O . ALA B 1 16 ? -16.891 14.797 15.117 1 83.94 16 ALA B O 1
ATOM 2427 N N . ALA B 1 17 ? -15.703 16.484 14.242 1 81.94 17 ALA B N 1
ATOM 2428 C CA . ALA B 1 17 ? -15.805 15.93 12.898 1 81.94 17 ALA B CA 1
ATOM 2429 C C . ALA B 1 17 ? -15.023 14.625 12.781 1 81.94 17 ALA B C 1
ATOM 2431 O O . ALA B 1 17 ? -15.5 13.664 12.18 1 81.94 17 ALA B O 1
ATOM 2432 N N . ARG B 1 18 ? -13.891 14.648 13.32 1 76.38 18 ARG B N 1
ATOM 2433 C CA . ARG B 1 18 ? -13.008 13.484 13.297 1 76.38 18 ARG B CA 1
ATOM 2434 C C . ARG B 1 18 ? -13.648 12.297 14.008 1 76.38 18 ARG B C 1
ATOM 2436 O O . ARG B 1 18 ? -13.594 11.164 13.508 1 76.38 18 ARG B O 1
ATOM 2443 N N . HIS B 1 19 ? -14.32 12.562 15.102 1 72.94 19 HIS B N 1
ATOM 2444 C CA . HIS B 1 19 ? -14.953 11.531 15.914 1 72.94 19 HIS B CA 1
ATOM 2445 C C . HIS B 1 19 ? -16.375 11.242 15.438 1 72.94 19 HIS B C 1
ATOM 2447 O O . HIS B 1 19 ? -16.969 10.227 15.812 1 72.94 19 HIS B O 1
ATOM 2453 N N . ALA B 1 20 ? -16.875 12.094 14.711 1 76.44 20 ALA B N 1
ATOM 2454 C CA . ALA B 1 20 ? -18.281 12.086 14.312 1 76.44 20 ALA B CA 1
ATOM 2455 C C . ALA B 1 20 ? -19.203 11.961 15.523 1 76.44 20 ALA B C 1
ATOM 2457 O O . ALA B 1 20 ? -20.25 11.312 15.445 1 76.44 20 ALA B O 1
ATOM 2458 N N . HIS B 1 21 ? -18.719 12.375 16.609 1 78.94 21 HIS B N 1
ATOM 2459 C CA . HIS B 1 21 ? -19.453 12.32 17.875 1 78.94 21 HIS B CA 1
ATOM 2460 C C . HIS B 1 21 ? -19.062 13.484 18.797 1 78.94 21 HIS B C 1
ATOM 2462 O O . HIS B 1 21 ? -17.875 13.672 19.078 1 78.94 21 HIS B O 1
ATOM 2468 N N . PHE B 1 22 ? -20.109 14.188 19.312 1 84.5 22 PHE B N 1
ATOM 2469 C CA . PHE B 1 22 ? -19.844 15.367 20.141 1 84.5 22 PHE B CA 1
ATOM 2470 C C . PHE B 1 22 ? -19.328 14.969 21.516 1 84.5 22 PHE B C 1
ATOM 2472 O O . PHE B 1 22 ? -18.406 15.602 22.047 1 84.5 22 PHE B O 1
ATOM 2479 N N . SER B 1 23 ? -19.875 13.836 22.016 1 84.12 23 SER B N 1
ATOM 2480 C CA . SER B 1 23 ? -19.438 13.43 23.344 1 84.12 23 SER B CA 1
ATOM 2481 C C . SER B 1 23 ? -18 12.93 23.328 1 84.12 23 SER B C 1
ATOM 2483 O O . SER B 1 23 ? -17.234 13.227 24.25 1 84.12 23 SER B O 1
ATOM 2485 N N . ARG B 1 24 ? -17.625 12.266 22.328 1 79.69 24 ARG B N 1
ATOM 2486 C CA . ARG B 1 24 ? -16.25 11.766 22.219 1 79.69 24 ARG B CA 1
ATOM 2487 C C . ARG B 1 24 ? -15.266 12.914 22.016 1 79.69 24 ARG B C 1
ATOM 2489 O O . ARG B 1 24 ? -14.164 12.891 22.562 1 79.69 24 ARG B O 1
ATOM 2496 N N . ALA B 1 25 ? -15.688 13.789 21.266 1 80.81 25 ALA B N 1
ATOM 2497 C CA . ALA B 1 25 ? -14.875 14.984 21.078 1 80.81 25 ALA B CA 1
ATOM 2498 C C . ALA B 1 25 ? -14.688 15.734 22.391 1 80.81 25 ALA B C 1
ATOM 2500 O O . ALA B 1 25 ? -13.594 16.219 22.688 1 80.81 25 ALA B O 1
ATOM 2501 N N . ALA B 1 26 ? -15.695 15.789 23.156 1 82.38 26 ALA B N 1
ATOM 2502 C CA . ALA B 1 26 ? -15.656 16.453 24.469 1 82.38 26 ALA B CA 1
ATOM 2503 C C . ALA B 1 26 ? -14.648 15.773 25.391 1 82.38 26 ALA B C 1
ATOM 2505 O O . ALA B 1 26 ? -13.875 16.453 26.078 1 82.38 26 ALA B O 1
ATOM 2506 N N . THR B 1 27 ? -14.711 14.484 25.328 1 75.19 27 THR B N 1
ATOM 2507 C CA . THR B 1 27 ? -13.797 13.703 26.156 1 75.19 27 THR B CA 1
ATOM 2508 C C . THR B 1 27 ? -12.352 13.945 25.734 1 75.19 27 THR B C 1
ATOM 2510 O O . THR B 1 27 ? -11.492 14.172 26.594 1 75.19 27 THR B O 1
ATOM 2513 N N . GLU B 1 28 ? -12.141 14.031 24.469 1 71.75 28 GLU B N 1
ATOM 2514 C CA . GLU B 1 28 ? -10.789 14.258 23.953 1 71.75 28 GLU B CA 1
ATOM 2515 C C . GLU B 1 28 ? -10.273 15.641 24.359 1 71.75 28 GLU B C 1
ATOM 2517 O O . GLU B 1 28 ? -9.109 15.789 24.719 1 71.75 28 GLU B O 1
ATOM 2522 N N . LEU B 1 29 ? -11.062 16.547 24.328 1 70.81 29 LEU B N 1
ATOM 2523 C CA . LEU B 1 29 ? -10.664 17.922 24.531 1 70.81 29 LEU B CA 1
ATOM 2524 C C . LEU B 1 29 ? -10.828 18.344 25.984 1 70.81 29 LEU B C 1
ATOM 2526 O O . LEU B 1 29 ? -10.539 19.484 26.344 1 70.81 29 LEU B O 1
ATOM 2530 N N . CYS B 1 30 ? -11.273 17.328 26.828 1 75.75 30 CYS B N 1
ATOM 2531 C CA . CYS B 1 30 ? -11.469 17.562 28.25 1 75.75 30 CYS B CA 1
ATOM 2532 C C . CYS B 1 30 ? -12.398 18.75 28.484 1 75.75 30 CYS B C 1
ATOM 2534 O O . CYS B 1 30 ? -12.086 19.641 29.281 1 75.75 30 CYS B O 1
ATOM 2536 N N . ILE B 1 31 ? -13.477 18.766 27.734 1 77.38 31 ILE B N 1
ATOM 2537 C CA . ILE B 1 31 ? -14.523 19.766 27.906 1 77.38 31 ILE B CA 1
ATOM 2538 C C . ILE B 1 31 ? -15.891 19.078 27.953 1 77.38 31 ILE B C 1
ATOM 2540 O O . ILE B 1 31 ? -15.977 17.859 27.812 1 77.38 31 ILE B O 1
ATOM 2544 N N . THR B 1 32 ? -16.906 19.828 28.281 1 80.06 32 THR B N 1
ATOM 2545 C CA . THR B 1 32 ? -18.25 19.25 28.359 1 80.06 32 THR B CA 1
ATOM 2546 C C . THR B 1 32 ? -18.859 19.141 26.953 1 80.06 32 THR B C 1
ATOM 2548 O O . THR B 1 32 ? -18.484 19.875 26.047 1 80.06 32 THR B O 1
ATOM 2551 N N . GLN B 1 33 ? -19.719 18.203 26.844 1 86.19 33 GLN B N 1
ATOM 2552 C CA . GLN B 1 33 ? -20.438 18.047 25.578 1 86.19 33 GLN B CA 1
ATOM 2553 C C . GLN B 1 33 ? -21.188 19.312 25.203 1 86.19 33 GLN B C 1
ATOM 2555 O O . GLN B 1 33 ? -21.297 19.672 24.031 1 86.19 33 GLN B O 1
ATOM 2560 N N . SER B 1 34 ? -21.734 19.938 26.203 1 87.12 34 SER B N 1
ATOM 2561 C CA . SER B 1 34 ? -22.422 21.203 25.969 1 87.12 34 SER B CA 1
ATOM 2562 C C . SER B 1 34 ? -21.484 22.25 25.391 1 87.12 34 SER B C 1
ATOM 2564 O O . SER B 1 34 ? -21.891 23.031 24.531 1 87.12 34 SER B O 1
ATOM 2566 N N . ALA B 1 35 ? -20.281 22.219 25.844 1 81.19 35 ALA B N 1
ATOM 2567 C CA . ALA B 1 35 ? -19.266 23.156 25.328 1 81.19 35 ALA B CA 1
ATOM 2568 C C . ALA B 1 35 ? -18.953 22.859 23.875 1 81.19 35 ALA B C 1
ATOM 2570 O O . ALA B 1 35 ? -18.797 23.781 23.062 1 81.19 35 ALA B O 1
ATOM 2571 N N . VAL B 1 36 ? -18.875 21.609 23.594 1 87.88 36 VAL B N 1
ATOM 2572 C CA . VAL B 1 36 ? -18.641 21.203 22.203 1 87.88 36 VAL B CA 1
ATOM 2573 C C . VAL B 1 36 ? -19.781 21.703 21.328 1 87.88 36 VAL B C 1
ATOM 2575 O O . VAL B 1 36 ? -19.547 22.312 20.281 1 87.88 36 VAL B O 1
ATOM 2578 N N . SER B 1 37 ? -21 21.484 21.75 1 88.94 37 SER B N 1
ATOM 2579 C CA . SER B 1 37 ? -22.188 21.891 21.016 1 88.94 37 SER B CA 1
ATOM 2580 C C . SER B 1 37 ? -22.219 23.406 20.828 1 88.94 37 SER B C 1
ATOM 2582 O O . SER B 1 37 ? -22.516 23.891 19.719 1 88.94 37 SER B O 1
ATOM 2584 N N . HIS B 1 38 ? -21.906 24.031 21.828 1 86.69 38 HIS B N 1
ATOM 2585 C CA . HIS B 1 38 ? -21.906 25.5 21.781 1 86.69 38 HIS B CA 1
ATOM 2586 C C . HIS B 1 38 ? -20.859 26.016 20.812 1 86.69 38 HIS B C 1
ATOM 2588 O O . HIS B 1 38 ? -21.141 26.922 20.016 1 86.69 38 HIS B O 1
ATOM 2594 N N . GLN B 1 39 ? -19.688 25.484 20.953 1 84.75 39 GLN B N 1
ATOM 2595 C CA . GLN B 1 39 ? -18.594 25.922 20.094 1 84.75 39 GLN B CA 1
ATOM 2596 C C . GLN B 1 39 ? -18.875 25.625 18.625 1 84.75 39 GLN B C 1
ATOM 2598 O O . GLN B 1 39 ? -18.547 26.422 17.75 1 84.75 39 GLN B O 1
ATOM 2603 N N . VAL B 1 40 ? -19.5 24.484 18.344 1 88.44 40 VAL B N 1
ATOM 2604 C CA . VAL B 1 40 ? -19.891 24.125 16.984 1 88.44 40 VAL B CA 1
ATOM 2605 C C . VAL B 1 40 ? -20.922 25.109 16.453 1 88.44 40 VAL B C 1
ATOM 2607 O O . VAL B 1 40 ? -20.844 25.578 15.32 1 88.44 40 VAL B O 1
ATOM 2610 N N . ARG B 1 41 ? -21.828 25.469 17.281 1 87.94 41 ARG B N 1
ATOM 2611 C CA . ARG B 1 41 ? -22.859 26.453 16.922 1 87.94 41 ARG B CA 1
ATOM 2612 C C . ARG B 1 41 ? -22.234 27.812 16.641 1 87.94 41 ARG B C 1
ATOM 2614 O O . ARG B 1 41 ? -22.641 28.516 15.711 1 87.94 41 ARG B O 1
ATOM 2621 N N . LEU B 1 42 ? -21.328 28.141 17.516 1 80.81 42 LEU B N 1
ATOM 2622 C CA . LEU B 1 42 ? -20.609 29.391 17.328 1 80.81 42 LEU B CA 1
ATOM 2623 C C . LEU B 1 42 ? -19.922 29.422 15.961 1 80.81 42 LEU B C 1
ATOM 2625 O O . LEU B 1 42 ? -19.953 30.453 15.273 1 80.81 42 LEU B O 1
ATOM 2629 N N . LEU B 1 43 ? -19.281 28.391 15.664 1 82.25 43 LEU B N 1
ATOM 2630 C CA . LEU B 1 43 ? -18.578 28.297 14.391 1 82.25 43 LEU B CA 1
ATOM 2631 C C . LEU B 1 43 ? -19.562 28.344 13.227 1 82.25 43 LEU B C 1
ATOM 2633 O O . LEU B 1 43 ? -19.312 28.984 12.211 1 82.25 43 LEU B O 1
ATOM 2637 N N . GLU B 1 44 ? -20.688 27.609 13.406 1 87.81 44 GLU B N 1
ATOM 2638 C CA . GLU B 1 44 ? -21.719 27.609 12.383 1 87.81 44 GLU B CA 1
ATOM 2639 C C . GLU B 1 44 ? -22.312 29 12.211 1 87.81 44 GLU B C 1
ATOM 2641 O O . GLU B 1 44 ? -22.578 29.438 11.086 1 87.81 44 GLU B O 1
ATOM 2646 N N . ALA B 1 45 ? -22.484 29.719 13.266 1 83.56 45 ALA B N 1
ATOM 2647 C CA . ALA B 1 45 ? -2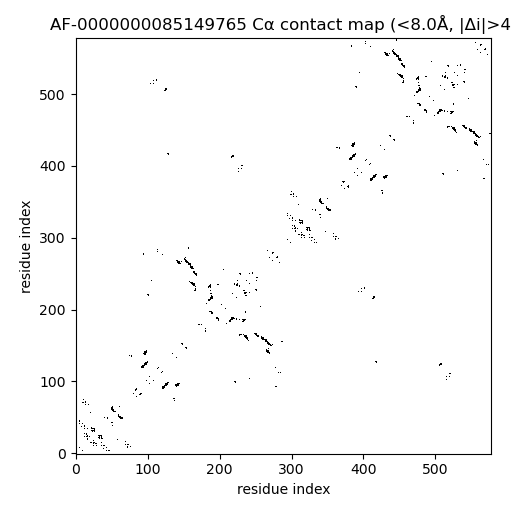2.984 31.094 13.227 1 83.56 45 ALA B CA 1
ATOM 2648 C C . ALA B 1 45 ? -22 32 12.531 1 83.56 45 ALA B C 1
ATOM 2650 O O . ALA B 1 45 ? -22.391 32.906 11.781 1 83.56 45 ALA B O 1
ATOM 2651 N N . HIS B 1 46 ? -20.766 31.781 12.852 1 79.75 46 HIS B N 1
ATOM 2652 C CA . HIS B 1 46 ? -19.719 32.594 12.242 1 79.75 46 HIS B CA 1
ATOM 2653 C C . HIS B 1 46 ? -19.734 32.469 10.719 1 79.75 46 HIS B C 1
ATOM 2655 O O . HIS B 1 46 ? -19.625 33.438 10 1 79.75 46 HIS B O 1
ATOM 2661 N N . PHE B 1 47 ? -19.859 31.188 10.305 1 79.88 47 PHE B N 1
ATOM 2662 C CA . PHE B 1 47 ? -19.812 30.906 8.875 1 79.88 47 PHE B CA 1
ATOM 2663 C C . PHE B 1 47 ? -21.188 31.078 8.242 1 79.88 47 PHE B C 1
ATOM 2665 O O . PHE B 1 47 ? -21.297 31.188 7.02 1 79.88 47 PHE B O 1
ATOM 2672 N N . GLY B 1 48 ? -22.188 31.172 9.047 1 81.75 48 GLY B N 1
ATOM 2673 C CA . GLY B 1 48 ? -23.562 31.25 8.555 1 81.75 48 GLY B CA 1
ATOM 2674 C C . GLY B 1 48 ? -24.016 29.969 7.871 1 81.75 48 GLY B C 1
ATOM 2675 O O . GLY B 1 48 ? -24.828 30.016 6.945 1 81.75 48 GLY B O 1
ATOM 2676 N N . GLU B 1 49 ? -23.297 28.922 8.211 1 83.19 49 GLU B N 1
ATOM 2677 C CA . GLU B 1 49 ? -23.547 27.609 7.621 1 83.19 49 GLU B CA 1
ATOM 2678 C C . GLU B 1 49 ? -23.609 26.531 8.695 1 83.19 49 GLU B C 1
ATOM 2680 O O . GLU B 1 49 ? -22.938 26.625 9.727 1 83.19 49 GLU B O 1
ATOM 2685 N N . ARG B 1 50 ? -24.453 25.547 8.43 1 86.62 50 ARG B N 1
ATOM 2686 C CA . ARG B 1 50 ? -24.406 24.359 9.258 1 86.62 50 ARG B CA 1
ATOM 2687 C C . ARG B 1 50 ? -23.25 23.438 8.844 1 86.62 50 ARG B C 1
ATOM 2689 O O . ARG B 1 50 ? -22.984 23.281 7.648 1 86.62 50 ARG B O 1
ATOM 2696 N N . LEU B 1 51 ? -22.562 23.031 9.891 1 87.19 51 LEU B N 1
ATOM 2697 C CA . LEU B 1 51 ? -21.406 22.203 9.625 1 87.19 51 LEU B CA 1
ATOM 2698 C C . LEU B 1 51 ? -21.703 20.734 9.898 1 87.19 51 LEU B C 1
ATOM 2700 O O . LEU B 1 51 ? -21.047 19.844 9.352 1 87.19 51 LEU B O 1
ATOM 2704 N N . PHE B 1 52 ? -22.656 20.484 10.797 1 88.38 52 PHE B N 1
ATOM 2705 C CA . PHE B 1 52 ? -23.109 19.141 11.133 1 88.38 52 PHE B CA 1
ATOM 2706 C C . PHE B 1 52 ? -24.594 18.969 10.828 1 88.38 52 PHE B C 1
ATOM 2708 O O . PHE B 1 52 ? -25.344 19.938 10.852 1 88.38 52 PHE B O 1
ATOM 2715 N N . ILE B 1 53 ? -24.953 17.734 10.43 1 83.75 53 ILE B N 1
ATOM 2716 C CA . ILE B 1 53 ? -26.359 17.344 10.281 1 83.75 53 ILE B CA 1
ATOM 2717 C C . ILE B 1 53 ? -26.594 16 10.969 1 83.75 53 ILE B C 1
ATOM 2719 O O . ILE B 1 53 ? -25.688 15.188 11.086 1 83.75 53 ILE B O 1
ATOM 2723 N N . ARG B 1 54 ? -27.719 15.859 11.594 1 77.31 54 ARG B N 1
ATOM 2724 C CA . ARG B 1 54 ? -28.078 14.594 12.219 1 77.31 54 ARG B CA 1
ATOM 2725 C C . ARG B 1 54 ? -28.906 13.734 11.273 1 77.31 54 ARG B C 1
ATOM 2727 O O . ARG B 1 54 ? -29.875 14.203 10.68 1 77.31 54 ARG B O 1
ATOM 2734 N N . GLU B 1 55 ? -28.391 12.766 10.93 1 72.69 55 GLU B N 1
ATOM 2735 C CA . GLU B 1 55 ? -29.141 11.742 10.203 1 72.69 55 GLU B CA 1
ATOM 2736 C C . GLU B 1 55 ? -29.562 10.602 11.133 1 72.69 55 GLU B C 1
ATOM 2738 O O . GLU B 1 55 ? -28.797 9.664 11.359 1 72.69 55 GLU B O 1
ATOM 2743 N N . GLY B 1 56 ? -30.703 10.703 11.703 1 68.81 56 GLY B N 1
ATOM 2744 C CA . GLY B 1 56 ? -31.109 9.805 12.781 1 68.81 56 GLY B CA 1
ATOM 2745 C C . GLY B 1 56 ? -30.328 10.023 14.062 1 68.81 56 GLY B C 1
ATOM 2746 O O . GLY B 1 56 ? -30.312 11.125 14.609 1 68.81 56 GLY B O 1
ATOM 2747 N N . ARG B 1 57 ? -29.688 8.906 14.523 1 66.12 57 ARG B N 1
ATOM 2748 C CA . ARG B 1 57 ? -28.906 9.016 15.75 1 66.12 57 ARG B CA 1
ATOM 2749 C C . ARG B 1 57 ? -27.438 9.344 15.453 1 66.12 57 ARG B C 1
ATOM 2751 O O . ARG B 1 57 ? -26.641 9.523 16.359 1 66.12 57 ARG B O 1
ATOM 2758 N N . GLN B 1 58 ? -27.141 9.516 14.188 1 74.38 58 GLN B N 1
ATOM 2759 C CA . GLN B 1 58 ? -25.719 9.672 13.852 1 74.38 58 GLN B CA 1
ATOM 2760 C C . GLN B 1 58 ? -25.406 11.102 13.43 1 74.38 58 GLN B C 1
ATOM 2762 O O . GLN B 1 58 ? -26.172 11.719 12.688 1 74.38 58 GLN B O 1
ATOM 2767 N N . LEU B 1 59 ? -24.375 11.68 14.016 1 80.19 59 LEU B N 1
ATOM 2768 C CA . LEU B 1 59 ? -23.844 12.992 13.656 1 80.19 59 LEU B CA 1
ATOM 2769 C C . LEU B 1 59 ? -23 12.906 12.383 1 80.19 59 LEU B C 1
ATOM 2771 O O . LEU B 1 59 ? -22.078 12.086 12.297 1 80.19 59 LEU B O 1
ATOM 2775 N N . CYS B 1 60 ? -23.453 13.664 11.375 1 80.38 60 CYS B N 1
ATOM 2776 C CA . CYS B 1 60 ? -22.734 13.672 10.109 1 80.38 60 CYS B CA 1
ATOM 2777 C C . CYS B 1 60 ? -22.328 15.086 9.719 1 80.38 60 CYS B C 1
ATOM 2779 O O . CYS B 1 60 ? -22.953 16.062 10.133 1 80.38 60 CYS B O 1
ATOM 2781 N N . LEU B 1 61 ? -21.219 15.141 8.945 1 81.88 61 LEU B N 1
ATOM 2782 C CA . LEU B 1 61 ? -20.781 16.422 8.43 1 81.88 61 LEU B CA 1
ATOM 2783 C C . LEU B 1 61 ? -21.578 16.828 7.195 1 81.88 61 LEU B C 1
ATOM 2785 O O . LEU B 1 61 ? -21.922 15.977 6.375 1 81.88 61 LEU B O 1
ATOM 2789 N N . THR B 1 62 ? -21.906 18.172 7.148 1 79.31 62 THR B N 1
ATOM 2790 C CA . THR B 1 62 ? -22.422 18.719 5.898 1 79.31 62 THR B CA 1
ATOM 2791 C C . THR B 1 62 ? -21.312 18.797 4.852 1 79.31 62 THR B C 1
ATOM 2793 O O . THR B 1 62 ? -20.141 18.547 5.152 1 79.31 62 THR B O 1
ATOM 2796 N N . SER B 1 63 ? -21.688 19.172 3.66 1 73.5 63 SER B N 1
ATOM 2797 C CA . SER B 1 63 ? -20.703 19.359 2.611 1 73.5 63 SER B CA 1
ATOM 2798 C C . SER B 1 63 ? -19.688 20.438 3.006 1 73.5 63 SER B C 1
ATOM 2800 O O . SER B 1 63 ? -18.484 20.266 2.82 1 73.5 63 SER B O 1
ATOM 2802 N N . LYS B 1 64 ? -20.234 21.469 3.527 1 78.12 64 LYS B N 1
ATOM 2803 C CA . LYS B 1 64 ? -19.375 22.547 3.992 1 78.12 64 LYS B CA 1
ATOM 2804 C C . LYS B 1 64 ? -18.547 22.125 5.207 1 78.12 64 LYS B C 1
ATOM 2806 O O . LYS B 1 64 ? -17.406 22.531 5.359 1 78.12 64 LYS B O 1
ATOM 2811 N N . GLY B 1 65 ? -19.203 21.312 5.98 1 81.5 65 GLY B N 1
ATOM 2812 C CA . GLY B 1 65 ? -18.484 20.75 7.109 1 81.5 65 GLY B CA 1
ATOM 2813 C C . GLY B 1 65 ? -17.312 19.891 6.695 1 81.5 65 GLY B C 1
ATOM 2814 O O . GLY B 1 65 ? -16.234 19.953 7.293 1 81.5 65 GLY B O 1
ATOM 2815 N N . ASN B 1 66 ? -17.516 19.172 5.719 1 77.12 66 ASN B N 1
ATOM 2816 C CA . ASN B 1 66 ? -16.469 18.312 5.203 1 77.12 66 ASN B CA 1
ATOM 2817 C C . ASN B 1 66 ? -15.297 19.109 4.652 1 77.12 66 ASN B C 1
ATOM 2819 O O . ASN B 1 66 ? -14.141 18.766 4.887 1 77.12 66 ASN B O 1
ATOM 2823 N N . VAL B 1 67 ? -15.578 20.141 3.951 1 70.5 67 VAL B N 1
ATOM 2824 C CA . VAL B 1 67 ? -14.539 21.031 3.422 1 70.5 67 VAL B CA 1
ATOM 2825 C C . VAL B 1 67 ? -13.734 21.625 4.57 1 70.5 67 VAL B C 1
ATOM 2827 O O . VAL B 1 67 ? -12.5 21.609 4.551 1 70.5 67 VAL B O 1
ATOM 2830 N N . LEU B 1 68 ? -14.508 22.141 5.477 1 75.38 68 LEU B N 1
ATOM 2831 C CA . LEU B 1 68 ? -13.844 22.766 6.621 1 75.38 68 LEU B CA 1
ATOM 2832 C C . LEU B 1 68 ? -12.984 21.75 7.363 1 75.38 68 LEU B C 1
ATOM 2834 O O . LEU B 1 68 ? -11.852 22.047 7.754 1 75.38 68 LEU B O 1
ATOM 2838 N N . TYR B 1 69 ? -13.555 20.594 7.48 1 78.38 69 TYR B N 1
ATOM 2839 C CA . TYR B 1 69 ? -12.836 19.562 8.211 1 78.38 69 TYR B CA 1
ATOM 2840 C C . TYR B 1 69 ? -11.523 19.219 7.52 1 78.38 69 TYR B C 1
ATOM 2842 O O . TYR B 1 69 ? -10.469 19.188 8.156 1 78.38 69 TYR B O 1
ATOM 2850 N N . HIS B 1 70 ? -11.547 19.062 6.332 1 66.94 70 HIS B N 1
ATOM 2851 C CA . HIS B 1 70 ? -10.344 18.703 5.59 1 66.94 70 HIS B CA 1
ATOM 2852 C C . HIS B 1 70 ? -9.305 19.828 5.652 1 66.94 70 HIS B C 1
ATOM 2854 O O . HIS B 1 70 ? -8.117 19.562 5.844 1 66.94 70 HIS B O 1
ATOM 2860 N N . GLU B 1 71 ? -9.766 21 5.523 1 65.75 71 GLU B N 1
ATOM 2861 C CA . GLU B 1 71 ? -8.859 22.141 5.578 1 65.75 71 GLU B CA 1
ATOM 2862 C C . GLU B 1 71 ? -8.289 22.328 6.98 1 65.75 71 GLU B C 1
ATOM 2864 O O . GLU B 1 71 ? -7.105 22.641 7.137 1 65.75 71 GLU B O 1
ATOM 2869 N N . LEU B 1 72 ? -9.156 22.125 7.941 1 69 72 LEU B N 1
ATOM 2870 C CA . LEU B 1 72 ? -8.695 22.281 9.312 1 69 72 LEU B CA 1
ATOM 2871 C C . LEU B 1 72 ? -7.695 21.188 9.688 1 69 72 LEU B C 1
ATOM 2873 O O . LEU B 1 72 ? -6.719 21.453 10.391 1 69 72 LEU B O 1
ATOM 2877 N N . GLU B 1 73 ? -8.117 20.078 9.258 1 65 73 GLU B N 1
ATOM 2878 C CA . GLU B 1 73 ? -7.172 19 9.5 1 65 73 GLU B CA 1
ATOM 2879 C C . GLU B 1 73 ? -5.785 19.344 8.961 1 65 73 GLU B C 1
ATOM 2881 O O . GLU B 1 73 ? -4.785 19.156 9.648 1 65 73 GLU B O 1
ATOM 2886 N N . ARG B 1 74 ? -5.785 19.906 7.887 1 58 74 ARG B N 1
ATOM 2887 C CA . ARG B 1 74 ? -4.543 20.359 7.277 1 58 74 ARG B CA 1
ATOM 2888 C C . ARG B 1 74 ? -3.896 21.469 8.102 1 58 74 ARG B C 1
ATOM 2890 O O . ARG B 1 74 ? -2.707 21.391 8.422 1 58 74 ARG B O 1
ATOM 2897 N N . ILE B 1 75 ? -4.617 22.391 8.438 1 59.09 75 ILE B N 1
ATOM 2898 C CA . ILE B 1 75 ? -4.129 23.562 9.156 1 59.09 75 ILE B CA 1
ATOM 2899 C C . ILE B 1 75 ? -3.635 23.156 10.539 1 59.09 75 ILE B C 1
ATOM 2901 O O . ILE B 1 75 ? -2.566 23.594 10.977 1 59.09 75 ILE B O 1
ATOM 2905 N N . PHE B 1 76 ? -4.414 22.359 11.234 1 61.72 76 PHE B N 1
ATOM 2906 C CA . PHE B 1 76 ? -4.02 21.984 12.586 1 61.72 76 PHE B CA 1
ATOM 2907 C C . PHE B 1 76 ? -2.768 21.109 12.555 1 61.72 76 PHE B C 1
ATOM 2909 O O . PHE B 1 76 ? -1.923 21.203 13.445 1 61.72 76 PHE B O 1
ATOM 2916 N N . ASN B 1 77 ? -2.748 20.406 11.5 1 55.12 77 ASN B N 1
ATOM 2917 C CA . ASN B 1 77 ? -1.503 19.672 11.32 1 55.12 77 ASN B CA 1
ATOM 2918 C C . ASN B 1 77 ? -0.319 20.609 11.109 1 55.12 77 ASN B C 1
ATOM 2920 O O . ASN B 1 77 ? 0.76 20.391 11.664 1 55.12 77 ASN B O 1
ATOM 2924 N N . GLU B 1 78 ? -0.596 21.625 10.391 1 52.41 78 GLU B N 1
ATOM 2925 C CA . GLU B 1 78 ? 0.436 22.641 10.164 1 52.41 78 GLU B CA 1
ATOM 2926 C C . GLU B 1 78 ? 0.783 23.375 11.461 1 52.41 78 GLU B C 1
ATOM 2928 O O . GLU B 1 78 ? 1.955 23.641 11.727 1 52.41 78 GLU B O 1
ATOM 2933 N N . LEU B 1 79 ? -0.201 23.719 12.156 1 53.88 79 LEU B N 1
ATOM 2934 C CA . LEU B 1 79 ? 0.023 24.406 13.422 1 53.88 79 LEU B CA 1
ATOM 2935 C C . LEU B 1 79 ? 0.744 23.5 14.414 1 53.88 79 LEU B C 1
ATOM 2937 O O . LEU B 1 79 ? 1.604 23.953 15.164 1 53.88 79 LEU B O 1
ATOM 2941 N N . ASN B 1 80 ? 0.229 22.328 14.383 1 51.88 80 ASN B N 1
ATOM 2942 C CA . ASN B 1 80 ? 0.956 21.375 15.219 1 51.88 80 ASN B CA 1
ATOM 2943 C C . ASN B 1 80 ? 2.426 21.281 14.82 1 51.88 80 ASN B C 1
ATOM 2945 O O . ASN B 1 80 ? 3.307 21.25 15.68 1 51.88 80 ASN B O 1
ATOM 2949 N N . ASP B 1 81 ? 2.529 21.312 13.602 1 48.91 81 ASP B N 1
ATOM 2950 C CA . ASP B 1 81 ? 3.891 21.312 13.078 1 48.91 81 ASP B CA 1
ATOM 2951 C C . ASP B 1 81 ? 4.664 22.531 13.539 1 48.91 81 ASP B C 1
ATOM 2953 O O . ASP B 1 81 ? 5.828 22.438 13.93 1 48.91 81 ASP B O 1
ATOM 2957 N N . LEU B 1 82 ? 4.016 23.578 13.461 1 45.41 82 LEU B N 1
ATOM 2958 C CA . LEU B 1 82 ? 4.613 24.828 13.914 1 45.41 82 LEU B CA 1
ATOM 2959 C C . LEU B 1 82 ? 4.895 24.781 15.414 1 45.41 82 LEU B C 1
ATOM 2961 O O . LEU B 1 82 ? 5.953 25.219 15.859 1 45.41 82 LEU B O 1
ATOM 2965 N N . SER B 1 83 ? 3.824 24.5 16.156 1 45.75 83 SER B N 1
ATOM 2966 C CA . SER B 1 83 ? 4.016 24.375 17.594 1 45.75 83 SER B CA 1
ATOM 2967 C C . SER B 1 83 ? 5.184 23.453 17.922 1 45.75 83 SER B C 1
ATOM 2969 O O . SER B 1 83 ? 5.984 23.766 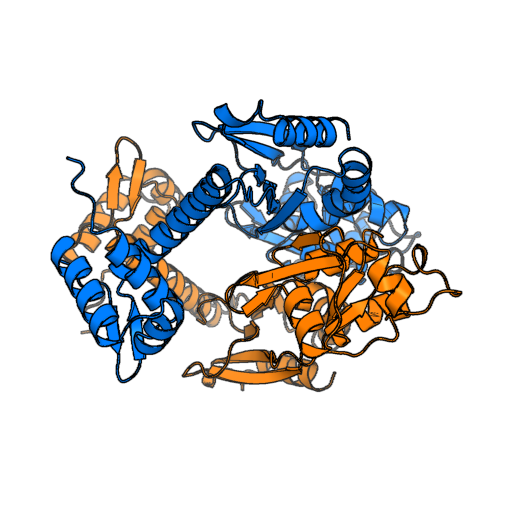18.812 1 45.75 83 SER B O 1
ATOM 2971 N N . MET B 1 84 ? 5.051 22.438 17.172 1 44.31 84 MET B N 1
ATOM 2972 C CA . MET B 1 84 ? 6.152 21.5 17.375 1 44.31 84 MET B CA 1
ATOM 2973 C C . MET B 1 84 ? 7.488 22.156 17.031 1 44.31 84 MET B C 1
ATOM 2975 O O . MET B 1 84 ? 8.492 21.922 17.719 1 44.31 84 MET B O 1
ATOM 2979 N N . GLN B 1 85 ? 7.387 22.922 16.109 1 43.47 85 GLN B N 1
ATOM 2980 C CA . GLN B 1 85 ? 8.578 23.672 15.742 1 43.47 85 GLN B CA 1
ATOM 2981 C C . GLN B 1 85 ? 8.977 24.656 16.844 1 43.47 85 GLN B C 1
ATOM 2983 O O . GLN B 1 85 ? 10.164 24.828 17.125 1 43.47 85 GLN B O 1
ATOM 2988 N N . ILE B 1 86 ? 7.988 25.297 17.344 1 40.94 86 ILE B N 1
ATOM 2989 C CA . ILE B 1 86 ? 8.242 26.328 18.344 1 40.94 86 ILE B CA 1
ATOM 2990 C C . ILE B 1 86 ? 8.625 25.672 19.672 1 40.94 86 ILE B C 1
ATOM 2992 O O . ILE B 1 86 ? 9.555 26.109 20.344 1 40.94 86 ILE B O 1
ATOM 2996 N N . THR B 1 87 ? 7.625 24.969 20.125 1 41.56 87 THR B N 1
ATOM 2997 C CA . THR B 1 87 ? 7.938 24.391 21.422 1 41.56 87 THR B CA 1
ATOM 2998 C C . THR B 1 87 ? 9.211 23.547 21.344 1 41.56 87 THR B C 1
ATOM 3000 O O . THR B 1 87 ? 9.797 23.203 22.375 1 41.56 87 THR B O 1
ATOM 3003 N N . GLY B 1 88 ? 9.828 23.547 20.297 1 39.66 88 GLY B N 1
ATOM 3004 C CA . GLY B 1 88 ? 10.992 22.688 20.172 1 39.66 88 GLY B CA 1
ATOM 3005 C C . GLY B 1 88 ? 10.641 21.203 20.125 1 39.66 88 GLY B C 1
ATOM 3006 O O . GLY B 1 88 ? 11.531 20.359 20.109 1 39.66 88 GLY B O 1
ATOM 3007 N N . ASP B 1 89 ? 9.547 20.906 20.719 1 37.47 89 ASP B N 1
ATOM 3008 C CA . ASP B 1 89 ? 9.109 19.516 20.625 1 37.47 89 ASP B CA 1
ATOM 3009 C C . ASP B 1 89 ? 8.883 19.109 19.172 1 37.47 89 ASP B C 1
ATOM 3011 O O . ASP B 1 89 ? 7.777 19.266 18.641 1 37.47 89 ASP B O 1
ATOM 3015 N N . CYS B 1 90 ? 9.484 19.734 18.234 1 39.03 90 CYS B N 1
ATOM 3016 C CA . CYS B 1 90 ? 9.648 19.422 16.828 1 39.03 90 CYS B CA 1
ATOM 3017 C C . CYS B 1 90 ? 9.312 17.953 16.562 1 39.03 90 CYS B C 1
ATOM 3019 O O . CYS B 1 90 ? 10.023 17.062 17.016 1 39.03 90 CYS B O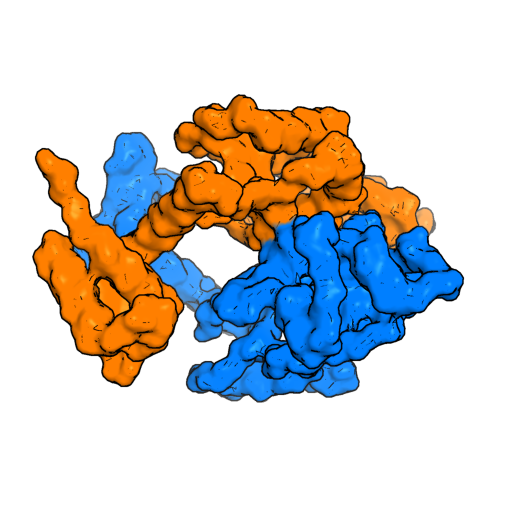 1
ATOM 3021 N N . ASN B 1 91 ? 8.219 17.609 16.766 1 45.66 91 ASN B N 1
ATOM 3022 C CA . ASN B 1 91 ? 8 16.281 16.172 1 45.66 91 ASN B CA 1
ATOM 3023 C C . ASN B 1 91 ? 8.781 16.125 14.875 1 45.66 91 ASN B C 1
ATOM 3025 O O . ASN B 1 91 ? 8.445 16.719 13.859 1 45.66 91 ASN B O 1
ATOM 3029 N N . ASP B 1 92 ? 10.031 16.266 14.969 1 58.94 92 ASP B N 1
ATOM 3030 C CA . ASP B 1 92 ? 11.312 16.172 14.266 1 58.94 92 ASP B CA 1
ATOM 3031 C C . ASP B 1 92 ? 11.234 15.141 13.141 1 58.94 92 ASP B C 1
ATOM 3033 O O . ASP B 1 92 ? 12.234 14.867 12.477 1 58.94 92 ASP B O 1
ATOM 3037 N N . GLN B 1 93 ? 10.07 14.688 13.023 1 81.44 93 GLN B N 1
ATOM 3038 C CA . GLN B 1 93 ? 10.102 13.656 11.992 1 81.44 93 GLN B CA 1
ATOM 3039 C C . GLN B 1 93 ? 9.695 14.227 10.633 1 81.44 93 GLN B C 1
ATOM 3041 O O . GLN B 1 93 ? 8.695 14.938 10.523 1 81.44 93 GLN B O 1
ATOM 3046 N N . LEU B 1 94 ? 10.477 14.133 9.703 1 91.19 94 LEU B N 1
ATOM 3047 C CA . LEU B 1 94 ? 10.18 14.477 8.32 1 91.19 94 LEU B CA 1
ATOM 3048 C C . LEU B 1 94 ? 9.234 13.445 7.695 1 91.19 94 LEU B C 1
ATOM 3050 O O . LEU B 1 94 ? 9.602 12.281 7.551 1 91.19 94 LEU B O 1
ATOM 3054 N N . ARG B 1 95 ? 8.039 13.922 7.336 1 94.44 95 ARG B N 1
ATOM 3055 C CA . ARG B 1 95 ? 7.043 13.016 6.777 1 94.44 95 ARG B CA 1
ATOM 3056 C C . ARG B 1 95 ? 7.215 12.859 5.27 1 94.44 95 ARG B C 1
ATOM 3058 O O . ARG B 1 95 ? 7.266 13.859 4.543 1 94.44 95 ARG B O 1
ATOM 3065 N N . LEU B 1 96 ? 7.316 11.648 4.84 1 97.25 96 LEU B N 1
ATOM 3066 C CA . LEU B 1 96 ? 7.43 11.328 3.42 1 97.25 96 LEU B CA 1
ATOM 3067 C C . LEU B 1 96 ? 6.25 10.477 2.959 1 97.25 96 LEU B C 1
ATOM 3069 O O . LEU B 1 96 ? 6.082 9.344 3.408 1 97.25 96 LEU B O 1
ATOM 3073 N N . ALA B 1 97 ? 5.371 11.078 2.117 1 97.25 97 ALA B N 1
ATOM 3074 C CA . ALA B 1 97 ? 4.352 10.297 1.418 1 97.25 97 ALA B CA 1
ATOM 3075 C C . ALA B 1 97 ? 4.93 9.641 0.169 1 97.25 97 ALA B C 1
ATOM 3077 O O . ALA B 1 97 ? 5.453 10.32 -0.715 1 97.25 97 ALA B O 1
ATOM 3078 N N . VAL B 1 98 ? 4.82 8.32 0.101 1 97.56 98 VAL B N 1
ATOM 3079 C CA . VAL B 1 98 ? 5.527 7.598 -0.949 1 97.56 98 VAL B CA 1
ATOM 3080 C C . VAL B 1 98 ? 4.664 6.445 -1.458 1 97.56 98 VAL B C 1
ATOM 3082 O O . VAL B 1 98 ? 3.951 5.805 -0.68 1 97.56 98 VAL B O 1
ATOM 3085 N N . TYR B 1 99 ? 4.758 6.211 -2.73 1 96.69 99 TYR B N 1
ATOM 3086 C CA . TYR B 1 99 ? 4.066 5.07 -3.318 1 96.69 99 TYR B CA 1
ATOM 3087 C C . TYR B 1 99 ? 4.539 3.762 -2.693 1 96.69 99 TYR B C 1
ATOM 3089 O O . TYR B 1 99 ? 5.73 3.594 -2.416 1 96.69 99 TYR B O 1
ATOM 3097 N N . SER B 1 100 ? 3.605 2.865 -2.594 1 95.56 100 SER B N 1
ATOM 3098 C CA . SER B 1 100 ? 3.859 1.59 -1.93 1 95.56 100 SER B CA 1
ATOM 3099 C C . SER B 1 100 ? 4.996 0.832 -2.605 1 95.56 100 SER B C 1
ATOM 3101 O O . SER B 1 100 ? 5.918 0.359 -1.936 1 95.56 100 SER B O 1
ATOM 3103 N N . SER B 1 101 ? 4.918 0.729 -3.906 1 95.94 101 SER B N 1
ATOM 3104 C CA . SER B 1 101 ? 5.914 -0.042 -4.645 1 95.94 101 SER B CA 1
ATOM 3105 C C . SER B 1 101 ? 7.312 0.539 -4.457 1 95.94 101 SER B C 1
ATOM 3107 O O . SER B 1 101 ? 8.266 -0.196 -4.188 1 95.94 101 SER B O 1
ATOM 3109 N N . PHE B 1 102 ? 7.41 1.884 -4.543 1 97.12 102 PHE B N 1
ATOM 3110 C CA . PHE B 1 102 ? 8.703 2.545 -4.387 1 97.12 102 PHE B CA 1
ATOM 3111 C C . PHE B 1 102 ? 9.234 2.367 -2.969 1 97.12 102 PHE B C 1
ATOM 3113 O O . PHE B 1 102 ? 10.422 2.102 -2.775 1 97.12 102 PHE B O 1
ATOM 3120 N N . ALA B 1 103 ? 8.375 2.512 -2.018 1 97.56 103 ALA B N 1
ATOM 3121 C CA . ALA B 1 103 ? 8.766 2.383 -0.616 1 97.56 103 ALA B CA 1
ATOM 3122 C C . ALA B 1 103 ? 9.344 0.998 -0.332 1 97.56 103 ALA B C 1
ATOM 3124 O O . ALA B 1 103 ? 10.43 0.877 0.239 1 97.56 103 ALA B O 1
ATOM 3125 N N . ILE B 1 104 ? 8.68 0 -0.793 1 96.94 104 ILE B N 1
ATOM 3126 C CA . ILE B 1 104 ? 8.984 -1.373 -0.405 1 96.94 104 ILE B CA 1
ATOM 3127 C C . ILE B 1 104 ? 10.148 -1.9 -1.24 1 96.94 104 ILE B C 1
ATOM 3129 O O . ILE B 1 104 ? 11.07 -2.527 -0.708 1 96.94 104 ILE B O 1
ATOM 3133 N N . LYS B 1 105 ? 10.133 -1.543 -2.467 1 97.31 105 LYS B N 1
ATOM 3134 C CA . LYS B 1 105 ? 11.062 -2.219 -3.371 1 97.31 105 LYS B CA 1
ATOM 3135 C C . LYS B 1 105 ? 12.352 -1.426 -3.529 1 97.31 105 LYS B C 1
ATOM 3137 O O . LYS B 1 105 ? 13.398 -1.989 -3.867 1 97.31 105 LYS B O 1
ATOM 3142 N N . TRP B 1 106 ? 12.289 -0.154 -3.287 1 97 106 TRP B N 1
ATOM 3143 C CA . TRP B 1 106 ? 13.484 0.635 -3.564 1 97 106 TRP B CA 1
ATOM 3144 C C . TRP B 1 106 ? 13.938 1.391 -2.32 1 97 106 TRP B C 1
ATOM 3146 O O . TRP B 1 106 ? 15.109 1.313 -1.931 1 97 106 TRP B O 1
ATOM 3156 N N . LEU B 1 107 ? 13.086 2.117 -1.648 1 97.5 107 LEU B N 1
ATOM 3157 C CA . LEU B 1 107 ? 13.445 3.07 -0.606 1 97.5 107 LEU B CA 1
ATOM 3158 C C . LEU B 1 107 ? 13.867 2.346 0.668 1 97.5 107 LEU B C 1
ATOM 3160 O O . LEU B 1 107 ? 14.969 2.57 1.179 1 97.5 107 LEU B O 1
ATOM 3164 N N . ILE B 1 108 ? 13.094 1.455 1.181 1 97.62 108 ILE B N 1
ATOM 3165 C CA . ILE B 1 108 ? 13.328 0.809 2.469 1 97.62 108 ILE B CA 1
ATOM 3166 C C . ILE B 1 108 ? 14.625 0.005 2.418 1 97.62 108 ILE B C 1
ATOM 3168 O O . ILE B 1 108 ? 15.469 0.122 3.309 1 97.62 108 ILE B O 1
ATOM 3172 N N . PRO B 1 109 ? 14.867 -0.699 1.356 1 95.81 109 PRO B N 1
ATOM 3173 C CA . PRO B 1 109 ? 16.109 -1.481 1.307 1 95.81 109 PRO B CA 1
ATOM 3174 C C . PRO B 1 109 ? 17.359 -0.608 1.347 1 95.81 109 PRO B C 1
ATOM 3176 O O . PRO B 1 109 ? 18.453 -1.098 1.659 1 95.81 109 PRO B O 1
ATOM 3179 N N . ARG B 1 110 ? 17.203 0.637 1.088 1 95.31 110 ARG B N 1
ATOM 3180 C CA . ARG B 1 110 ? 18.359 1.521 0.996 1 95.31 110 ARG B CA 1
ATOM 3181 C C . ARG B 1 110 ? 18.375 2.52 2.148 1 95.31 110 ARG B C 1
ATOM 3183 O O . ARG B 1 110 ? 19.391 3.172 2.395 1 95.31 110 ARG B O 1
ATOM 3190 N N . LEU B 1 111 ? 17.312 2.578 2.838 1 95.62 111 LEU B N 1
ATOM 3191 C CA . LEU B 1 111 ? 17.125 3.641 3.818 1 95.62 111 LEU B CA 1
ATOM 3192 C C . LEU B 1 111 ? 18.078 3.479 4.996 1 95.62 111 LEU B C 1
ATOM 3194 O O . LEU B 1 111 ? 18.375 4.449 5.695 1 95.62 111 LEU B O 1
ATOM 3198 N N . SER B 1 112 ? 18.562 2.258 5.234 1 91.81 112 SER B N 1
ATOM 3199 C CA . SER B 1 112 ? 19.531 2.027 6.297 1 91.81 112 SER B CA 1
ATOM 3200 C C . SER B 1 112 ? 20.781 2.861 6.082 1 91.81 112 SER B C 1
ATOM 3202 O O . SER B 1 112 ? 21.375 3.357 7.043 1 91.81 112 SER B O 1
ATOM 3204 N N . ASP B 1 113 ? 21.156 3 4.836 1 93.31 113 ASP B N 1
ATOM 3205 C CA . ASP B 1 113 ? 22.328 3.805 4.496 1 93.31 113 ASP B CA 1
ATOM 3206 C C . ASP B 1 113 ? 22.125 5.27 4.875 1 93.31 113 ASP B C 1
ATOM 3208 O O . ASP B 1 113 ? 23.031 5.914 5.398 1 93.31 113 ASP B O 1
ATOM 3212 N N . PHE B 1 114 ? 21.016 5.777 4.652 1 94.94 114 PHE B N 1
ATOM 3213 C CA . PHE B 1 114 ? 20.703 7.16 4.996 1 94.94 114 PHE B CA 1
ATOM 3214 C C . PHE B 1 114 ? 20.734 7.359 6.508 1 94.94 114 PHE B C 1
ATOM 3216 O O . PHE B 1 114 ? 21.281 8.336 7.004 1 94.94 114 PHE B O 1
ATOM 3223 N N . HIS B 1 115 ? 20.062 6.414 7.191 1 90.31 115 HIS B N 1
ATOM 3224 C CA . HIS B 1 115 ? 19.984 6.516 8.648 1 90.31 115 HIS B CA 1
ATOM 3225 C C . HIS B 1 115 ? 21.375 6.473 9.273 1 90.31 115 HIS B C 1
ATOM 3227 O O . HIS B 1 115 ? 21.625 7.125 10.289 1 90.31 115 HIS B O 1
ATOM 3233 N N . ARG B 1 116 ? 22.25 5.719 8.672 1 90.81 116 ARG B N 1
ATOM 3234 C CA . ARG B 1 116 ? 23.625 5.652 9.148 1 90.81 116 ARG B CA 1
ATOM 3235 C C . ARG B 1 116 ? 24.344 6.98 8.938 1 90.81 116 ARG B C 1
ATOM 3237 O O . ARG B 1 116 ? 25.094 7.438 9.812 1 90.81 116 ARG B O 1
ATOM 3244 N N . LEU B 1 117 ? 24.141 7.582 7.809 1 91.19 117 LEU B N 1
ATOM 3245 C CA . LEU B 1 117 ? 24.797 8.828 7.434 1 91.19 117 LEU B CA 1
ATOM 3246 C C . LEU B 1 117 ? 24.203 10.008 8.188 1 91.19 117 LEU B C 1
ATOM 3248 O O . LEU B 1 117 ? 24.891 10.984 8.492 1 91.19 117 LEU B O 1
ATOM 3252 N N . HIS B 1 118 ? 22.891 9.914 8.445 1 91.62 118 HIS B N 1
ATOM 3253 C CA . HIS B 1 118 ? 22.172 11.016 9.078 1 91.62 118 HIS B CA 1
ATOM 3254 C C . HIS B 1 118 ? 21.297 10.516 10.219 1 91.62 118 HIS B C 1
ATOM 3256 O O . HIS B 1 118 ? 20.062 10.641 10.164 1 91.62 118 HIS B O 1
ATOM 3262 N N . PRO B 1 119 ? 21.891 10.094 11.32 1 87.19 119 PRO B N 1
ATOM 3263 C CA . PRO B 1 119 ? 21.125 9.5 12.422 1 87.19 119 PRO B CA 1
ATOM 3264 C C . PRO B 1 119 ? 20.203 10.508 13.109 1 87.19 119 PRO B C 1
ATOM 3266 O O . PRO B 1 119 ? 19.266 10.109 13.789 1 87.19 119 PRO B O 1
ATOM 3269 N N . GLN B 1 120 ? 20.438 11.75 12.867 1 84.56 120 GLN B N 1
ATOM 3270 C CA . GLN B 1 120 ? 19.672 12.789 13.547 1 84.56 120 GLN B CA 1
ATOM 3271 C C . GLN B 1 120 ? 18.375 13.094 12.789 1 84.56 120 GLN B C 1
ATOM 3273 O O . GLN B 1 120 ? 17.484 13.75 13.328 1 84.56 120 GLN B O 1
ATOM 3278 N N . ILE B 1 121 ? 18.344 12.711 11.562 1 88.94 121 ILE B N 1
ATOM 3279 C CA . ILE B 1 121 ? 17.156 12.977 10.75 1 88.94 121 ILE B CA 1
ATOM 3280 C C . ILE B 1 121 ? 16.172 11.82 10.883 1 88.94 121 ILE B C 1
ATOM 3282 O O . ILE B 1 121 ? 16.484 10.68 10.539 1 88.94 121 ILE B O 1
ATOM 3286 N N . LYS B 1 122 ? 15.008 12.148 11.375 1 90 122 LYS B N 1
ATOM 3287 C CA . LYS B 1 122 ? 13.953 11.156 11.523 1 90 122 LYS B CA 1
ATOM 3288 C C . LYS B 1 122 ? 12.93 11.273 10.398 1 90 122 LYS B C 1
ATOM 3290 O O . LYS B 1 122 ? 12.359 12.344 10.18 1 90 122 LYS B O 1
ATOM 3295 N N . ILE B 1 123 ? 12.766 10.133 9.711 1 93.12 123 ILE B N 1
ATOM 3296 C CA . ILE B 1 123 ? 11.828 10.133 8.594 1 93.12 123 ILE B CA 1
ATOM 3297 C C . ILE B 1 123 ? 10.641 9.219 8.914 1 93.12 123 ILE B C 1
ATOM 3299 O O . ILE B 1 123 ? 10.828 8.062 9.297 1 93.12 123 ILE B O 1
ATOM 3303 N N . ARG B 1 124 ? 9.508 9.789 8.852 1 94.56 124 ARG B N 1
ATOM 3304 C CA . ARG B 1 124 ? 8.281 9 8.883 1 94.56 124 ARG B CA 1
ATOM 3305 C C . ARG B 1 124 ? 7.84 8.625 7.469 1 94.56 124 ARG B C 1
ATOM 3307 O O . ARG B 1 124 ? 7.73 9.492 6.598 1 94.56 124 ARG B O 1
ATOM 3314 N N . LEU B 1 125 ? 7.613 7.336 7.25 1 97.06 125 LEU B N 1
ATOM 3315 C CA . LEU B 1 125 ? 7.16 6.887 5.938 1 97.06 125 LEU B CA 1
ATOM 3316 C C . LEU B 1 125 ? 5.652 6.648 5.934 1 97.06 125 LEU B C 1
ATOM 3318 O O . LEU B 1 125 ? 5.152 5.82 6.695 1 97.06 125 LEU B O 1
ATOM 3322 N N . ASP B 1 126 ? 4.992 7.375 5.055 1 95.44 126 ASP B N 1
ATOM 3323 C CA . ASP B 1 126 ? 3.559 7.203 4.844 1 95.44 126 ASP B CA 1
ATOM 3324 C C . ASP B 1 126 ? 3.271 6.621 3.461 1 95.44 126 ASP B C 1
ATOM 3326 O O . ASP B 1 126 ? 3.51 7.273 2.445 1 95.44 126 ASP B O 1
ATOM 3330 N N . MET B 1 127 ? 2.703 5.465 3.516 1 95.38 127 MET B N 1
ATOM 3331 C CA . MET B 1 127 ? 2.412 4.781 2.26 1 95.38 127 MET B CA 1
ATOM 3332 C C . MET B 1 127 ? 1.135 5.324 1.627 1 95.38 127 MET B C 1
ATOM 3334 O O . MET B 1 127 ? 0.121 5.492 2.307 1 95.38 127 MET B O 1
ATOM 3338 N N . ILE B 1 128 ? 1.24 5.574 0.354 1 91.94 128 ILE B N 1
ATOM 3339 C CA . ILE B 1 128 ? 0.057 6.039 -0.36 1 91.94 128 ILE B CA 1
ATOM 3340 C C . ILE B 1 128 ? -0.214 5.133 -1.559 1 91.94 128 ILE B C 1
ATOM 3342 O O . ILE B 1 128 ? 0.708 4.523 -2.105 1 91.94 128 ILE B O 1
ATOM 3346 N N . THR B 1 129 ? -1.508 5.031 -1.917 1 85.56 129 THR B N 1
ATOM 3347 C CA . THR B 1 129 ? -1.9 4.195 -3.047 1 85.56 129 THR B CA 1
ATOM 3348 C C . THR B 1 129 ? -2.416 5.051 -4.199 1 85.56 129 THR B C 1
ATOM 3350 O O . THR B 1 129 ? -2.51 4.582 -5.336 1 85.56 129 THR B O 1
ATOM 3353 N N . ASP B 1 130 ? -2.773 6.25 -3.895 1 81.69 130 ASP B N 1
ATOM 3354 C CA . ASP B 1 130 ? -3.238 7.207 -4.895 1 81.69 130 ASP B CA 1
ATOM 3355 C C . ASP B 1 130 ? -2.521 8.547 -4.75 1 81.69 130 ASP B C 1
ATOM 3357 O O . ASP B 1 130 ? -1.895 8.812 -3.721 1 81.69 130 ASP B O 1
ATOM 3361 N N . ASP B 1 131 ? -2.609 9.25 -5.812 1 85.81 131 ASP B N 1
ATOM 3362 C CA . ASP B 1 131 ? -2.006 10.578 -5.75 1 85.81 131 ASP B CA 1
ATOM 3363 C C . ASP B 1 131 ? -2.646 11.422 -4.648 1 85.81 131 ASP B C 1
ATOM 3365 O O . ASP B 1 131 ? -3.857 11.648 -4.66 1 85.81 131 ASP B O 1
ATOM 3369 N N . PRO B 1 132 ? -1.812 11.812 -3.824 1 82.81 132 PRO B N 1
ATOM 3370 C CA . PRO B 1 132 ? -2.342 12.68 -2.768 1 82.81 132 PRO B CA 1
ATOM 3371 C C . PRO B 1 132 ? -2.492 14.133 -3.217 1 82.81 132 PRO B C 1
ATOM 3373 O O . PRO B 1 132 ? -1.86 14.555 -4.191 1 82.81 132 PRO B O 1
ATOM 3376 N N . GLN B 1 133 ? -3.438 14.789 -2.521 1 78.06 133 GLN B N 1
ATOM 3377 C CA . GLN B 1 133 ? -3.35 16.25 -2.611 1 78.06 133 GLN B CA 1
ATOM 3378 C C . GLN B 1 133 ? -2.104 16.766 -1.898 1 78.06 133 GLN B C 1
ATOM 3380 O O . GLN B 1 133 ? -1.993 16.656 -0.675 1 78.06 133 GLN B O 1
ATOM 3385 N N . MET B 1 134 ? -1.279 17.312 -2.688 1 87.12 134 MET B N 1
ATOM 3386 C CA . MET B 1 134 ? -0.019 17.75 -2.098 1 87.12 134 MET B CA 1
ATOM 3387 C C . MET B 1 134 ? -0.238 18.938 -1.18 1 87.12 134 MET B C 1
ATOM 3389 O O . MET B 1 134 ? -0.688 20 -1.626 1 87.12 134 MET B O 1
ATOM 3393 N N . SER B 1 135 ? 0.06 18.703 0.018 1 81.56 135 SER B N 1
ATOM 3394 C CA . SER B 1 135 ? -0.04 19.75 1.035 1 81.56 135 SER B CA 1
ATOM 3395 C C . SER B 1 135 ? 0.784 19.391 2.27 1 81.56 135 SER B C 1
ATOM 3397 O O . SER B 1 135 ? 1.166 18.234 2.457 1 81.56 135 SER B O 1
ATOM 3399 N N . ASP B 1 136 ? 1.061 20.344 2.99 1 76.19 136 ASP B N 1
ATOM 3400 C CA . ASP B 1 136 ? 1.818 20.141 4.223 1 76.19 136 ASP B CA 1
ATOM 3401 C C . ASP B 1 136 ? 1.036 19.281 5.211 1 76.19 136 ASP B C 1
ATOM 3403 O O . ASP B 1 136 ? 1.62 18.688 6.117 1 76.19 136 ASP B O 1
ATOM 3407 N N . SER B 1 137 ? -0.195 19.25 4.98 1 73.31 137 SER B N 1
ATOM 3408 C CA . SER B 1 137 ? -1.018 18.422 5.863 1 73.31 137 SER B CA 1
ATOM 3409 C C . SER B 1 137 ? -0.843 16.938 5.566 1 73.31 137 SER B C 1
ATOM 3411 O O . SER B 1 137 ? -0.99 16.109 6.453 1 73.31 137 SER B O 1
ATOM 3413 N N . VAL B 1 138 ? -0.485 16.766 4.426 1 83.56 138 VAL B N 1
ATOM 3414 C CA . VAL B 1 138 ? -0.341 15.383 3.996 1 83.56 138 VAL B CA 1
ATOM 3415 C C . VAL B 1 138 ? 1.078 14.891 4.281 1 83.56 138 VAL B C 1
ATOM 3417 O O . VAL B 1 138 ? 1.269 13.836 4.895 1 83.56 138 VAL B O 1
ATOM 3420 N N . ALA B 1 139 ? 1.967 15.664 3.898 1 93.25 139 ALA B N 1
ATOM 3421 C CA . ALA B 1 139 ? 3.361 15.289 4.113 1 93.25 139 ALA B CA 1
ATOM 3422 C C . ALA B 1 139 ? 4.297 16.453 3.826 1 93.25 139 ALA B C 1
ATOM 3424 O O . ALA B 1 139 ? 3.871 17.484 3.285 1 93.25 139 ALA B O 1
ATOM 3425 N N . ASP B 1 140 ? 5.523 16.266 4.305 1 92.62 140 ASP B N 1
ATOM 3426 C CA . ASP B 1 140 ? 6.57 17.25 4.035 1 92.62 140 ASP B CA 1
ATOM 3427 C C . ASP B 1 140 ? 7.227 16.984 2.68 1 92.62 140 ASP B C 1
ATOM 3429 O O . ASP B 1 140 ? 7.684 17.922 2.018 1 92.62 140 ASP B O 1
ATOM 3433 N N . MET B 1 141 ? 7.312 15.781 2.369 1 96.5 141 MET B N 1
ATOM 3434 C CA . MET B 1 141 ? 7.93 15.305 1.135 1 96.5 141 MET B CA 1
ATOM 3435 C C . MET B 1 141 ? 7.047 14.266 0.453 1 96.5 141 MET B C 1
ATOM 3437 O O . MET B 1 141 ? 6.262 13.586 1.112 1 96.5 141 MET B O 1
ATOM 3441 N N . PHE B 1 142 ? 7.227 14.195 -0.882 1 97.44 142 PHE B N 1
ATOM 3442 C CA . PHE B 1 142 ? 6.426 13.266 -1.67 1 97.44 142 PHE B CA 1
ATOM 3443 C C . PHE B 1 142 ? 7.293 12.531 -2.688 1 97.44 142 PHE B C 1
ATOM 3445 O O . PHE B 1 142 ? 8.188 13.125 -3.291 1 97.44 142 PHE B O 1
ATOM 3452 N N . ILE B 1 143 ? 7.039 11.227 -2.836 1 97.56 143 ILE B N 1
ATOM 3453 C CA . ILE B 1 143 ? 7.555 10.477 -3.973 1 97.56 143 ILE B CA 1
ATOM 3454 C C . ILE B 1 143 ? 6.395 9.836 -4.734 1 97.56 143 ILE B C 1
ATOM 3456 O O . ILE B 1 143 ? 5.859 8.805 -4.316 1 97.56 143 ILE B O 1
ATOM 3460 N N . THR B 1 144 ? 6.035 10.477 -5.77 1 96.5 144 THR B N 1
ATOM 3461 C CA . THR B 1 144 ? 4.891 10.109 -6.602 1 96.5 144 THR B CA 1
ATOM 3462 C C . THR B 1 144 ? 5.195 10.344 -8.078 1 96.5 144 THR B C 1
ATOM 3464 O O . THR B 1 144 ? 6.359 10.5 -8.461 1 96.5 144 THR B O 1
ATOM 3467 N N . GLY B 1 145 ? 4.168 10.25 -8.844 1 95.06 145 GLY B N 1
ATOM 3468 C CA . GLY B 1 145 ? 4.305 10.57 -10.258 1 95.06 145 GLY B CA 1
ATOM 3469 C C . GLY B 1 145 ? 3.908 12 -10.586 1 95.06 145 GLY B C 1
ATOM 3470 O O . GLY B 1 145 ? 3.934 12.406 -11.75 1 95.06 145 GLY B O 1
ATOM 3471 N N . GLN B 1 146 ? 3.586 12.719 -9.586 1 90.44 146 GLN B N 1
ATOM 3472 C CA . GLN B 1 146 ? 3.064 14.062 -9.789 1 90.44 146 GLN B CA 1
ATOM 3473 C C . GLN B 1 146 ? 4.188 15.047 -10.102 1 90.44 146 GLN B C 1
ATOM 3475 O O . GLN B 1 146 ? 5.312 14.883 -9.633 1 90.44 146 GLN B O 1
ATOM 3480 N N . SER B 1 147 ? 3.779 16.062 -10.906 1 92.44 147 SER B N 1
ATOM 3481 C CA . SER B 1 147 ? 4.695 17.125 -11.273 1 92.44 147 SER B CA 1
ATOM 3482 C C . SER B 1 147 ? 3.939 18.406 -11.641 1 92.44 147 SER B C 1
ATOM 3484 O O . SER B 1 147 ? 2.717 18.375 -11.797 1 92.44 147 SER B O 1
ATOM 3486 N N . GLY B 1 148 ? 4.664 19.469 -11.555 1 90.38 148 GLY B N 1
ATOM 3487 C CA . GLY B 1 148 ? 4.109 20.719 -12.055 1 90.38 148 GLY B CA 1
ATOM 3488 C C . GLY B 1 148 ? 3.211 21.406 -11.047 1 90.38 148 GLY B C 1
ATOM 3489 O O . GLY B 1 148 ? 2.512 22.375 -11.391 1 90.38 148 GLY B O 1
ATOM 3490 N N . GLN B 1 149 ? 3.137 20.938 -9.875 1 89.69 149 GLN B N 1
ATOM 3491 C CA . GLN B 1 149 ? 2.312 21.578 -8.859 1 89.69 149 GLN B CA 1
ATOM 3492 C C . GLN B 1 149 ? 2.92 22.922 -8.43 1 89.69 149 GLN B C 1
ATOM 3494 O O . GLN B 1 149 ? 4.094 22.984 -8.062 1 89.69 149 GLN B O 1
ATOM 3499 N N . PRO B 1 150 ? 2.115 23.953 -8.477 1 88.81 150 PRO B N 1
ATOM 3500 C CA . PRO B 1 150 ? 2.648 25.25 -8.055 1 88.81 150 PRO B CA 1
ATOM 3501 C C . PRO B 1 150 ? 3.143 25.25 -6.613 1 88.81 150 PRO B C 1
ATOM 3503 O O . PRO B 1 150 ? 2.502 24.656 -5.738 1 88.81 150 PRO B O 1
ATOM 3506 N N . GLY B 1 151 ? 4.258 25.891 -6.438 1 92.12 151 GLY B N 1
ATOM 3507 C CA . GLY B 1 151 ? 4.805 26.016 -5.094 1 92.12 151 GLY B CA 1
ATOM 3508 C C . GLY B 1 151 ? 5.652 24.828 -4.68 1 92.12 151 GLY B C 1
ATOM 3509 O O . GLY B 1 151 ? 6.27 24.844 -3.613 1 92.12 151 GLY B O 1
ATOM 3510 N N . TYR B 1 152 ? 5.625 23.906 -5.582 1 94.94 152 TYR B N 1
ATOM 3511 C CA . TYR B 1 152 ? 6.414 22.719 -5.297 1 94.94 152 TYR B CA 1
ATOM 3512 C C . TYR B 1 152 ? 7.57 22.578 -6.281 1 94.94 152 TYR B C 1
ATOM 3514 O O . TYR B 1 152 ? 7.473 23.016 -7.43 1 94.94 152 TYR B O 1
ATOM 3522 N N . VAL B 1 153 ? 8.68 22.016 -5.773 1 95.56 153 VAL B N 1
ATOM 3523 C CA . VAL B 1 153 ? 9.773 21.578 -6.641 1 95.56 153 VAL B CA 1
ATOM 3524 C C . VAL B 1 153 ? 9.664 20.078 -6.887 1 95.56 153 VAL B C 1
ATOM 3526 O O . VAL B 1 153 ? 9.266 19.312 -5.992 1 95.56 153 VAL B O 1
ATOM 3529 N N . HIS B 1 154 ? 9.977 19.719 -8.039 1 96.19 154 HIS B N 1
ATOM 3530 C CA . HIS B 1 154 ? 9.969 18.312 -8.445 1 96.19 154 HIS B CA 1
ATOM 3531 C C . HIS B 1 154 ? 11.328 17.891 -8.992 1 96.19 154 HIS B C 1
ATOM 3533 O O . HIS B 1 154 ? 11.906 18.594 -9.828 1 96.19 154 HIS B O 1
ATOM 3539 N N . ARG B 1 155 ? 11.836 16.766 -8.469 1 95.75 155 ARG B N 1
ATOM 3540 C CA . ARG B 1 155 ? 13.07 16.172 -8.969 1 95.75 155 ARG B CA 1
ATOM 3541 C C . ARG B 1 155 ? 12.836 14.742 -9.453 1 95.75 155 ARG B C 1
ATOM 3543 O O . ARG B 1 155 ? 12.352 13.898 -8.695 1 95.75 155 ARG B O 1
ATOM 3550 N N . MET B 1 156 ? 13.219 14.578 -10.688 1 95.62 156 MET B N 1
ATOM 3551 C CA . MET B 1 156 ? 13.039 13.242 -11.25 1 95.62 156 MET B CA 1
ATOM 3552 C C . MET B 1 156 ? 14.023 12.25 -10.633 1 95.62 156 MET B C 1
ATOM 3554 O O . MET B 1 156 ? 15.227 12.523 -10.57 1 95.62 156 MET B O 1
ATOM 3558 N N . LEU B 1 157 ? 13.5 11.172 -10.148 1 96.38 157 LEU B N 1
ATOM 3559 C CA . LEU B 1 157 ? 14.336 10.133 -9.547 1 96.38 157 LEU B CA 1
ATOM 3560 C C . LEU B 1 157 ? 14.57 8.992 -10.531 1 96.38 157 LEU B C 1
ATOM 3562 O O . LEU B 1 157 ? 15.711 8.578 -10.75 1 96.38 157 LEU B O 1
ATOM 3566 N N . HIS B 1 158 ? 13.461 8.484 -11.094 1 96 158 HIS B N 1
ATOM 3567 C CA . HIS B 1 158 ? 13.523 7.359 -12.016 1 96 158 HIS B CA 1
ATOM 3568 C C . HIS B 1 158 ? 12.477 7.488 -13.117 1 96 158 HIS B C 1
ATOM 3570 O O . HIS B 1 158 ? 11.406 8.062 -12.898 1 96 158 HIS B O 1
ATOM 3576 N N . GLN B 1 159 ? 12.844 6.984 -14.227 1 95.56 159 GLN B N 1
ATOM 3577 C CA . GLN B 1 159 ? 11.883 6.785 -15.305 1 95.56 159 GLN B CA 1
ATOM 3578 C C . GLN B 1 159 ? 11.367 5.348 -15.32 1 95.56 159 GLN B C 1
ATOM 3580 O O . GLN B 1 159 ? 12.141 4.402 -15.141 1 95.56 159 GLN B O 1
ATOM 3585 N N . GLU B 1 160 ? 10.141 5.281 -15.562 1 96.06 160 GLU B N 1
ATOM 3586 C CA . GLU B 1 160 ? 9.562 3.939 -15.555 1 96.06 160 GLU B CA 1
ATOM 3587 C C . GLU B 1 160 ? 9.859 3.201 -16.859 1 96.06 160 GLU B C 1
ATOM 3589 O O . GLU B 1 160 ? 9.5 3.67 -17.938 1 96.06 160 GLU B O 1
ATOM 3594 N N . ARG B 1 161 ? 10.578 2.166 -16.75 1 97.12 161 ARG B N 1
ATOM 3595 C CA . ARG B 1 161 ? 10.844 1.191 -17.797 1 97.12 161 ARG B CA 1
ATOM 3596 C C . ARG B 1 161 ? 10.375 -0.201 -17.391 1 97.12 161 ARG B C 1
ATOM 3598 O O . ARG B 1 161 ? 11.031 -0.868 -16.578 1 97.12 161 ARG B O 1
ATOM 3605 N N . LEU B 1 162 ? 9.258 -0.59 -18 1 98.19 162 LEU B N 1
ATOM 3606 C CA . LEU B 1 162 ? 8.625 -1.845 -17.594 1 98.19 162 LEU B CA 1
ATOM 3607 C C . LEU B 1 162 ? 9.25 -3.025 -18.344 1 98.19 162 LEU B C 1
ATOM 3609 O O . LEU B 1 162 ? 9.367 -3.002 -19.562 1 98.19 162 LEU B O 1
ATOM 3613 N N . ILE B 1 163 ? 9.617 -4.066 -17.594 1 98.56 163 ILE B N 1
ATOM 3614 C CA . ILE B 1 163 ? 10.164 -5.297 -18.156 1 98.56 163 ILE B CA 1
ATOM 3615 C C . ILE B 1 163 ? 9.359 -6.496 -17.656 1 98.56 163 ILE B C 1
ATOM 3617 O O . ILE B 1 163 ? 8.875 -6.492 -16.516 1 98.56 163 ILE B O 1
ATOM 3621 N N . PRO B 1 164 ? 9.156 -7.469 -18.5 1 98.62 164 PRO B N 1
ATOM 3622 C CA . PRO B 1 164 ? 8.508 -8.695 -18.031 1 98.62 164 PRO B CA 1
ATOM 3623 C C . PRO B 1 164 ? 9.406 -9.508 -17.094 1 98.62 164 PRO B C 1
ATOM 3625 O O . PRO B 1 164 ? 10.57 -9.766 -17.422 1 98.62 164 PRO B O 1
ATOM 3628 N N . VAL B 1 165 ? 8.867 -9.906 -15.969 1 98.56 165 VAL B N 1
ATOM 3629 C CA . VAL B 1 165 ? 9.625 -10.68 -15 1 98.56 165 VAL B CA 1
ATOM 3630 C C . VAL B 1 165 ? 8.82 -11.906 -14.562 1 98.56 165 VAL B C 1
ATOM 3632 O O . VAL B 1 165 ? 7.586 -11.867 -14.555 1 98.56 165 VAL B O 1
ATOM 3635 N N . ILE B 1 166 ? 9.523 -12.906 -14.219 1 98 166 ILE B N 1
ATOM 3636 C CA . ILE B 1 166 ? 8.914 -14.18 -13.859 1 98 166 ILE B CA 1
ATOM 3637 C C . ILE B 1 166 ? 9.758 -14.875 -12.789 1 98 166 ILE B C 1
ATOM 3639 O O . ILE B 1 166 ? 10.945 -14.578 -12.648 1 98 166 ILE B O 1
ATOM 3643 N N . CYS B 1 167 ? 9.094 -15.664 -11.961 1 97.12 167 CYS B N 1
ATOM 3644 C CA . CYS B 1 167 ? 9.828 -16.484 -11.008 1 97.12 167 CYS B CA 1
ATOM 3645 C C . CYS B 1 167 ? 10.664 -17.547 -11.727 1 97.12 167 CYS B C 1
ATOM 3647 O O . CYS B 1 167 ? 10.188 -18.172 -12.68 1 97.12 167 CYS B O 1
ATOM 3649 N N . PRO B 1 168 ? 11.906 -17.797 -11.336 1 95.69 168 PRO B N 1
ATOM 3650 C CA . PRO B 1 168 ? 12.797 -18.75 -12.016 1 95.69 168 PRO B CA 1
ATOM 3651 C C . PRO B 1 168 ? 12.227 -20.156 -12.062 1 95.69 168 PRO B C 1
ATOM 3653 O O . PRO B 1 168 ? 12.477 -20.891 -13.023 1 95.69 168 PRO B O 1
ATOM 3656 N N . GLY B 1 169 ? 11.508 -20.547 -11.102 1 93.06 169 GLY B N 1
ATOM 3657 C CA . GLY B 1 169 ? 10.945 -21.875 -11.055 1 93.06 169 GLY B CA 1
ATOM 3658 C C . GLY B 1 169 ? 9.984 -22.156 -12.195 1 93.06 169 GLY B C 1
ATOM 3659 O O . GLY B 1 169 ? 9.727 -23.312 -12.523 1 93.06 169 GLY B O 1
ATOM 3660 N N . LEU B 1 170 ? 9.469 -21.156 -12.836 1 92.56 170 LEU B N 1
ATOM 3661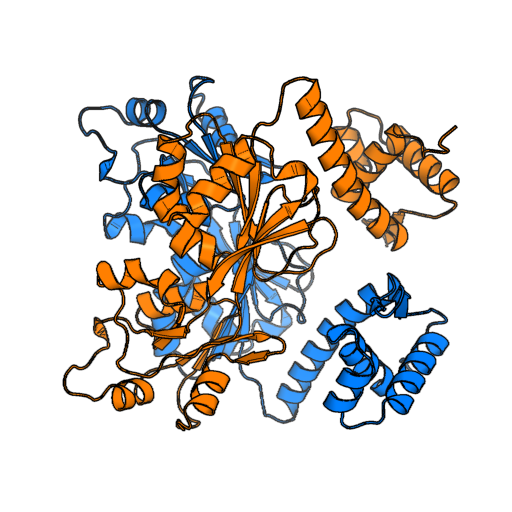 C CA . LEU B 1 170 ? 8.5 -21.297 -13.914 1 92.56 170 LEU B CA 1
ATOM 3662 C C . LEU B 1 170 ? 9.195 -21.234 -15.273 1 92.56 170 LEU B C 1
ATOM 3664 O O . LEU B 1 170 ? 8.57 -21.469 -16.312 1 92.56 170 LEU B O 1
ATOM 3668 N N . LEU B 1 171 ? 10.414 -20.922 -15.219 1 90.12 171 LEU B N 1
ATOM 3669 C CA . LEU B 1 171 ? 11.141 -20.75 -16.469 1 90.12 171 LEU B CA 1
ATOM 3670 C C . LEU B 1 171 ? 11.594 -22.094 -17.031 1 90.12 171 LEU B C 1
ATOM 3672 O O . LEU B 1 171 ? 12.07 -22.953 -16.281 1 90.12 171 LEU B O 1
ATOM 3676 N N . ASN B 1 172 ? 11.266 -22.312 -18.234 1 85.38 172 ASN B N 1
ATOM 3677 C CA . ASN B 1 172 ? 11.844 -23.406 -19.016 1 85.38 172 ASN B CA 1
ATOM 3678 C C . ASN B 1 172 ? 12.906 -22.891 -19.984 1 85.38 172 ASN B C 1
ATOM 3680 O O . ASN B 1 172 ? 12.586 -22.219 -20.969 1 85.38 172 ASN B O 1
ATOM 3684 N N . THR B 1 173 ? 14.141 -23.188 -19.719 1 80.69 173 THR B N 1
ATOM 3685 C CA . THR B 1 173 ? 15.281 -22.641 -20.453 1 80.69 173 THR B CA 1
ATOM 3686 C C . THR B 1 173 ? 15.266 -23.109 -21.891 1 80.69 173 THR B C 1
ATOM 3688 O O . THR B 1 173 ? 15.922 -22.516 -22.75 1 80.69 173 THR B O 1
ATOM 3691 N N . ASP B 1 174 ? 14.508 -24.031 -22.188 1 87.75 174 ASP B N 1
ATOM 3692 C CA . ASP B 1 174 ? 14.453 -24.562 -23.547 1 87.75 174 ASP B CA 1
ATOM 3693 C C . ASP B 1 174 ? 13.461 -23.781 -24.406 1 87.75 174 ASP B C 1
ATOM 3695 O O . ASP B 1 174 ? 13.438 -23.922 -25.625 1 87.75 174 ASP B O 1
ATOM 3699 N N . HIS B 1 175 ? 12.711 -23 -23.797 1 88.19 175 HIS B N 1
ATOM 3700 C CA . HIS B 1 175 ? 11.68 -22.25 -24.5 1 88.19 175 HIS B CA 1
ATOM 3701 C C . HIS B 1 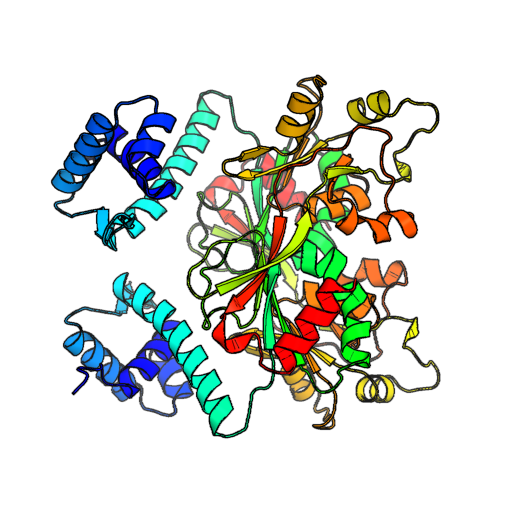175 ? 12.117 -20.797 -24.734 1 88.19 175 HIS B C 1
ATOM 3703 O O . HIS B 1 175 ? 12.867 -20.234 -23.938 1 88.19 175 HIS B O 1
ATOM 3709 N N . SER B 1 176 ? 11.703 -20.281 -25.844 1 91.44 176 SER B N 1
ATOM 3710 C CA . SER B 1 176 ? 11.93 -18.859 -26.094 1 91.44 176 SER B CA 1
ATOM 3711 C C . SER B 1 176 ? 11.148 -18 -25.109 1 91.44 176 SER B C 1
ATOM 3713 O O . SER B 1 176 ? 10.164 -18.453 -24.516 1 91.44 176 SER B O 1
ATOM 3715 N N . ALA B 1 177 ? 11.547 -16.797 -24.969 1 94.19 177 ALA B N 1
ATOM 3716 C CA . ALA B 1 177 ? 10.875 -15.852 -24.078 1 94.19 177 ALA B CA 1
ATOM 3717 C C . ALA B 1 177 ? 9.414 -15.656 -24.469 1 94.19 177 ALA B C 1
ATOM 3719 O O . ALA B 1 177 ? 8.539 -15.57 -23.609 1 94.19 177 ALA B O 1
ATOM 3720 N N . LEU B 1 178 ? 9.18 -15.609 -25.672 1 94.38 178 LEU B N 1
ATOM 3721 C CA . LEU B 1 178 ? 7.816 -15.43 -26.156 1 94.38 178 LEU B CA 1
ATOM 3722 C C . LEU B 1 178 ? 6.961 -16.656 -25.859 1 94.38 178 LEU B C 1
ATOM 3724 O O . LEU B 1 178 ? 5.777 -16.531 -25.547 1 94.38 178 LEU B O 1
ATOM 3728 N N . SER B 1 179 ? 7.562 -17.797 -26.031 1 94.19 179 SER B N 1
ATOM 3729 C CA . SER B 1 179 ? 6.848 -19.016 -25.703 1 94.19 179 SER B CA 1
ATOM 3730 C C . SER B 1 179 ? 6.492 -19.062 -24.219 1 94.19 179 SER B C 1
ATOM 3732 O O . SER B 1 179 ? 5.379 -19.453 -23.859 1 94.19 179 SER B O 1
ATOM 3734 N N . VAL B 1 180 ? 7.418 -18.656 -23.422 1 94.88 180 VAL B N 1
ATOM 3735 C CA . VAL B 1 180 ? 7.188 -18.594 -21.984 1 94.88 180 VAL B CA 1
ATOM 3736 C C . VAL B 1 180 ? 6.047 -17.625 -21.688 1 94.88 180 VAL B C 1
ATOM 3738 O O . VAL B 1 180 ? 5.156 -17.938 -20.891 1 94.88 180 VAL B O 1
ATOM 3741 N N . LEU B 1 181 ? 6.055 -16.484 -22.344 1 95.81 181 LEU B N 1
ATOM 3742 C CA . LEU B 1 181 ? 5.016 -15.477 -22.172 1 95.81 181 LEU B CA 1
ATOM 3743 C C . LEU B 1 181 ? 3.637 -16.047 -22.469 1 95.81 181 LEU B C 1
ATOM 3745 O O . LEU B 1 181 ? 2.674 -15.781 -21.75 1 95.81 181 LEU B O 1
ATOM 3749 N N . ARG B 1 182 ? 3.564 -16.859 -23.438 1 93.88 182 ARG B N 1
ATOM 3750 C CA . ARG B 1 182 ? 2.285 -17.375 -23.906 1 93.88 182 ARG B CA 1
ATOM 3751 C C . ARG B 1 182 ? 1.807 -18.531 -23.031 1 93.88 182 ARG B C 1
ATOM 3753 O O . ARG B 1 182 ? 0.63 -18.891 -23.078 1 93.88 182 ARG B O 1
ATOM 3760 N N . GLN B 1 183 ? 2.67 -19.094 -22.266 1 92.62 183 GLN B N 1
ATOM 3761 C CA . GLN B 1 183 ? 2.355 -20.297 -21.5 1 92.62 183 GLN B CA 1
ATOM 3762 C C . GLN B 1 183 ? 1.946 -19.953 -20.078 1 92.62 183 GLN B C 1
ATOM 3764 O O . GLN B 1 183 ? 1.414 -20.797 -19.359 1 92.62 183 GLN B O 1
ATOM 3769 N N . HIS B 1 184 ? 2.141 -18.719 -19.672 1 95.12 184 HIS B N 1
ATOM 3770 C CA . HIS B 1 184 ? 1.9 -18.359 -18.281 1 95.12 184 HIS B CA 1
ATOM 3771 C C . HIS B 1 184 ? 0.862 -17.25 -18.156 1 95.12 184 HIS B C 1
ATOM 3773 O O . HIS B 1 184 ? 0.621 -16.516 -19.109 1 95.12 184 HIS B O 1
ATOM 3779 N N . ALA B 1 185 ? 0.267 -17.234 -16.953 1 95.44 185 ALA B N 1
ATOM 3780 C CA . ALA B 1 185 ? -0.694 -16.172 -16.672 1 95.44 185 ALA B CA 1
ATOM 3781 C C . ALA B 1 185 ? -0.016 -14.805 -16.672 1 95.44 185 ALA B C 1
ATOM 3783 O O . ALA B 1 185 ? 1.129 -14.672 -16.234 1 95.44 185 ALA B O 1
ATOM 3784 N N . LEU B 1 186 ? -0.755 -13.82 -17.188 1 97.25 186 LEU B N 1
ATOM 3785 C CA . LEU B 1 186 ? -0.29 -12.438 -17.109 1 97.25 186 LEU B CA 1
ATOM 3786 C C . LEU B 1 186 ? -0.823 -11.75 -15.859 1 97.25 186 LEU B C 1
ATOM 3788 O O . LEU B 1 186 ? -2.029 -11.766 -15.602 1 97.25 186 LEU B O 1
ATOM 3792 N N . LEU B 1 187 ? 0.082 -11.281 -15.086 1 98.12 187 LEU B N 1
ATOM 3793 C CA . LEU B 1 187 ? -0.279 -10.516 -13.906 1 98.12 187 LEU B CA 1
ATOM 3794 C C . LEU B 1 187 ? -0.46 -9.039 -14.25 1 98.12 187 LEU B C 1
ATOM 3796 O O . LEU B 1 187 ? 0.509 -8.273 -14.258 1 98.12 187 LEU B O 1
ATOM 3800 N N . THR B 1 188 ? -1.68 -8.672 -14.422 1 96.88 188 THR B N 1
ATOM 3801 C CA . THR B 1 188 ? -2.027 -7.418 -15.078 1 96.88 188 THR B CA 1
ATOM 3802 C C . THR B 1 188 ? -2.371 -6.344 -14.055 1 96.88 188 THR B C 1
ATOM 3804 O O . THR B 1 188 ? -3.115 -6.598 -13.109 1 96.88 188 THR B O 1
ATOM 3807 N N . VAL B 1 189 ? -1.821 -5.184 -14.273 1 96.25 189 VAL B N 1
ATOM 3808 C CA . VAL B 1 189 ? -2.109 -4.059 -13.391 1 96.25 189 VAL B CA 1
ATOM 3809 C C . VAL B 1 189 ? -3.055 -3.084 -14.094 1 96.25 189 VAL B C 1
ATOM 3811 O O . VAL B 1 189 ? -2.83 -2.711 -15.242 1 96.25 189 VAL B O 1
ATOM 3814 N N . ASP B 1 190 ? -4.031 -2.717 -13.344 1 90.56 190 ASP B N 1
ATOM 3815 C CA . ASP B 1 190 ? -4.965 -1.701 -13.82 1 90.56 190 ASP B CA 1
ATOM 3816 C C . ASP B 1 190 ? -4.449 -0.296 -13.516 1 90.56 190 ASP B C 1
ATOM 3818 O O . ASP B 1 190 ? -4.434 0.13 -12.359 1 90.56 190 ASP B O 1
ATOM 3822 N N . GLU B 1 191 ? -4.109 0.36 -14.523 1 84.5 191 GLU B N 1
ATOM 3823 C CA . GLU B 1 191 ? -3.529 1.691 -14.359 1 84.5 191 GLU B CA 1
ATOM 3824 C C . GLU B 1 191 ? -4.586 2.777 -14.547 1 84.5 191 GLU B C 1
ATOM 3826 O O . GLU B 1 191 ? -4.277 3.881 -15 1 84.5 191 GLU B O 1
ATOM 3831 N N . GLY B 1 192 ? -5.777 2.418 -14.359 1 79.88 192 GLY B N 1
ATOM 3832 C CA . GLY B 1 192 ? -6.863 3.383 -14.445 1 79.88 192 GLY B CA 1
ATOM 3833 C C . GLY B 1 192 ? -7.141 3.848 -15.859 1 79.88 192 GLY B C 1
ATOM 3834 O O . GLY B 1 192 ? -7.352 3.027 -16.766 1 79.88 192 GLY B O 1
ATOM 3835 N N . PRO B 1 193 ? -7.004 5.195 -16.016 1 68.44 193 PRO B N 1
ATOM 3836 C CA . PRO B 1 193 ? -7.402 5.777 -17.297 1 68.44 193 PRO B CA 1
ATOM 3837 C C . PRO B 1 193 ? -6.504 5.328 -18.453 1 68.44 193 PRO B C 1
ATOM 3839 O O . PRO B 1 193 ? -6.938 5.312 -19.609 1 68.44 193 PRO B O 1
ATOM 3842 N N . ILE B 1 194 ? -5.316 4.949 -18.141 1 75.94 194 ILE B N 1
ATOM 3843 C CA . ILE B 1 194 ? -4.371 4.625 -19.203 1 75.94 194 ILE B CA 1
ATOM 3844 C C . ILE B 1 194 ? -4.504 3.154 -19.578 1 75.94 194 ILE B C 1
ATOM 3846 O O . ILE B 1 194 ? -3.955 2.717 -20.594 1 75.94 194 ILE B O 1
ATOM 3850 N N . GLY B 1 195 ? -5.32 2.408 -18.75 1 83.75 195 GLY B N 1
ATOM 3851 C CA . GLY B 1 195 ? -5.629 1.031 -19.094 1 83.75 195 GLY B CA 1
ATOM 3852 C C . GLY B 1 195 ? -4.723 0.023 -18.422 1 83.75 195 GLY B C 1
ATOM 3853 O O . GLY B 1 195 ? -4 0.364 -17.484 1 83.75 195 GLY B O 1
ATOM 3854 N N . PHE B 1 196 ? -4.773 -1.209 -18.938 1 91.31 196 PHE B N 1
ATOM 3855 C CA . PHE B 1 196 ? -4.016 -2.312 -18.359 1 91.31 196 PHE B CA 1
ATOM 3856 C C . PHE B 1 196 ? -2.586 -2.322 -18.891 1 91.31 196 PHE B C 1
ATOM 3858 O O . PHE B 1 196 ? -2.352 -2.086 -20.078 1 91.31 196 PHE B O 1
ATOM 3865 N N . ASP B 1 197 ? -1.693 -2.547 -18 1 95.31 197 ASP B N 1
ATOM 3866 C CA . ASP B 1 197 ? -0.282 -2.479 -18.359 1 95.31 197 ASP B CA 1
ATOM 3867 C C . ASP B 1 197 ? 0.059 -3.518 -19.438 1 95.31 197 ASP B C 1
ATOM 3869 O O . ASP B 1 197 ? 0.694 -3.193 -20.438 1 95.31 197 ASP B O 1
ATOM 3873 N N . TRP B 1 198 ? -0.416 -4.691 -19.312 1 96.06 198 TRP B N 1
ATOM 3874 C CA . TRP B 1 198 ? -0.101 -5.734 -20.281 1 96.06 198 TRP B CA 1
ATOM 3875 C C . TRP B 1 198 ? -0.743 -5.434 -21.625 1 96.06 198 TRP B C 1
ATOM 3877 O O . TRP B 1 198 ? -0.16 -5.719 -22.672 1 96.06 198 TRP B O 1
ATOM 3887 N N . GLU B 1 199 ? -1.94 -4.914 -21.625 1 92.38 199 GLU B N 1
ATOM 3888 C CA . GLU B 1 199 ? -2.562 -4.531 -22.891 1 92.38 199 GLU B CA 1
ATOM 3889 C C . GLU B 1 199 ? -1.715 -3.502 -23.625 1 92.38 199 GLU B C 1
ATOM 3891 O O . GLU B 1 199 ? -1.517 -3.611 -24.844 1 92.38 199 GLU B O 1
ATOM 3896 N N . ARG B 1 200 ? -1.252 -2.59 -22.906 1 93.88 200 ARG B N 1
ATOM 3897 C CA . ARG B 1 200 ? -0.403 -1.56 -23.5 1 93.88 200 ARG B CA 1
ATOM 3898 C C . ARG B 1 200 ? 0.907 -2.154 -24 1 93.88 200 ARG B C 1
ATOM 3900 O O . ARG B 1 200 ? 1.354 -1.831 -25.109 1 93.88 200 ARG B O 1
ATOM 3907 N N . TRP B 1 201 ? 1.507 -2.979 -23.219 1 96.81 201 TRP B N 1
ATOM 3908 C CA . TRP B 1 201 ? 2.771 -3.604 -23.594 1 96.81 201 TRP B CA 1
ATOM 3909 C C . TRP B 1 201 ? 2.611 -4.445 -24.859 1 96.81 201 TRP B C 1
ATOM 3911 O O . TRP B 1 201 ? 3.438 -4.375 -25.766 1 96.81 201 TRP B O 1
ATOM 3921 N N . LEU B 1 202 ? 1.571 -5.215 -24.906 1 95.56 202 LEU B N 1
ATOM 3922 C CA . LEU B 1 202 ? 1.312 -6.062 -26.078 1 95.56 202 LEU B CA 1
ATOM 3923 C C . LEU B 1 202 ? 1.091 -5.219 -27.328 1 95.56 202 LEU B C 1
ATOM 3925 O O . LEU B 1 202 ? 1.602 -5.547 -28.391 1 95.56 202 LEU B O 1
ATOM 3929 N N . LYS B 1 203 ? 0.373 -4.172 -27.141 1 93.38 203 LYS B N 1
ATOM 3930 C CA . LYS B 1 203 ? 0.073 -3.277 -28.25 1 93.38 203 LYS B CA 1
ATOM 3931 C C . LYS B 1 203 ? 1.342 -2.615 -28.781 1 93.38 203 LYS B C 1
ATOM 3933 O O . LYS B 1 203 ? 1.599 -2.629 -29.984 1 93.38 203 LYS B O 1
ATOM 3938 N N . VAL B 1 204 ? 2.113 -2.092 -27.938 1 94.5 204 VAL B N 1
ATOM 3939 C CA . VAL B 1 204 ? 3.318 -1.36 -28.312 1 94.5 204 VAL B CA 1
ATOM 3940 C C . VAL B 1 204 ? 4.297 -2.301 -29 1 94.5 204 VAL B C 1
ATOM 3942 O O . VAL B 1 204 ? 5.016 -1.893 -29.922 1 94.5 204 VAL B O 1
ATOM 3945 N N . ASN B 1 205 ? 4.293 -3.568 -28.672 1 94.5 205 ASN B N 1
ATOM 3946 C CA . ASN B 1 205 ? 5.25 -4.527 -29.219 1 94.5 205 ASN B CA 1
ATOM 3947 C C . ASN B 1 205 ? 4.621 -5.383 -30.312 1 94.5 205 ASN B C 1
ATOM 3949 O O . ASN B 1 205 ? 5.262 -6.301 -30.844 1 94.5 205 ASN B O 1
ATOM 3953 N N . SER B 1 206 ? 3.408 -5.129 -30.594 1 94.56 206 SER B N 1
ATOM 3954 C CA . SER B 1 206 ? 2.684 -5.82 -31.656 1 94.56 206 SER B CA 1
ATOM 3955 C C . SER B 1 206 ? 2.682 -7.328 -31.422 1 94.56 206 SER B C 1
ATOM 3957 O O . SER B 1 206 ? 2.986 -8.102 -32.344 1 94.56 206 SER B O 1
ATOM 3959 N N . ILE B 1 207 ? 2.5 -7.668 -30.203 1 94.06 207 ILE B N 1
ATOM 3960 C CA . ILE B 1 207 ? 2.412 -9.078 -29.828 1 94.06 207 ILE B CA 1
ATOM 3961 C C . ILE B 1 207 ? 0.963 -9.438 -29.516 1 94.06 207 ILE B C 1
ATOM 3963 O O . ILE B 1 207 ? 0.249 -8.672 -28.875 1 94.06 207 ILE B O 1
ATOM 3967 N N . SER B 1 208 ? 0.521 -10.492 -30 1 90.56 208 SER B N 1
ATOM 3968 C CA . SER B 1 208 ? -0.817 -11 -29.703 1 90.56 208 SER B CA 1
ATOM 3969 C C . SER B 1 208 ? -0.764 -12.227 -28.797 1 90.56 208 SER B C 1
ATOM 3971 O O . SER B 1 208 ? 0.159 -13.039 -28.906 1 90.56 208 SER B O 1
ATOM 3973 N N . ILE B 1 209 ? -1.721 -12.234 -27.938 1 86.38 209 ILE B N 1
ATOM 3974 C CA . ILE B 1 209 ? -1.851 -13.414 -27.078 1 86.38 209 ILE B CA 1
ATOM 3975 C C . ILE B 1 209 ? -3.256 -13.992 -27.219 1 86.38 209 ILE B C 1
ATOM 3977 O O . ILE B 1 209 ? -4.172 -13.32 -27.703 1 86.38 209 ILE B O 1
ATOM 3981 N N . ALA B 1 210 ? -3.314 -15.242 -26.844 1 84.06 210 ALA B N 1
ATOM 3982 C CA . ALA B 1 210 ? -4.613 -15.898 -26.922 1 84.06 210 ALA B CA 1
ATOM 3983 C C . ALA B 1 210 ? -5.617 -15.258 -25.969 1 84.06 210 ALA B C 1
ATOM 3985 O O . ALA B 1 210 ? -5.258 -14.875 -24.859 1 84.06 210 ALA B O 1
ATOM 3986 N N . ALA B 1 211 ? -6.805 -15.156 -26.375 1 78.19 211 ALA B N 1
ATOM 3987 C CA . ALA B 1 211 ? -7.871 -14.594 -25.547 1 78.19 211 ALA B CA 1
ATOM 3988 C C . ALA B 1 211 ? -8.102 -15.445 -24.297 1 78.19 211 ALA B C 1
ATOM 3990 O O . ALA B 1 211 ? -8.609 -14.953 -23.297 1 78.19 211 ALA B O 1
ATOM 3991 N N . THR B 1 212 ? -7.625 -16.656 -24.422 1 77.38 212 THR B N 1
ATOM 3992 C CA . THR B 1 212 ? -7.859 -17.609 -23.344 1 77.38 212 THR B CA 1
ATOM 3993 C C . THR B 1 212 ? -6.754 -17.531 -22.297 1 77.38 212 THR B C 1
ATOM 3995 O O . THR B 1 212 ? -6.859 -18.141 -21.219 1 77.38 212 THR B O 1
ATOM 3998 N N . GLN B 1 213 ? -5.789 -16.734 -22.703 1 86.69 213 GLN B N 1
ATOM 3999 C CA . GLN B 1 213 ? -4.695 -16.641 -21.75 1 86.69 213 GLN B CA 1
ATOM 4000 C C . GLN B 1 213 ? -5.172 -16.031 -20.438 1 86.69 213 GLN B C 1
ATOM 4002 O O . GLN B 1 213 ? -5.867 -15.023 -20.422 1 86.69 213 GLN B O 1
ATOM 4007 N N . GLN B 1 214 ? -4.801 -16.719 -19.359 1 89 214 GLN B N 1
ATOM 4008 C CA . GLN B 1 214 ? -5.223 -16.312 -18.031 1 89 214 GLN B CA 1
ATOM 4009 C C . GLN B 1 214 ? -4.586 -14.977 -17.641 1 89 214 GLN B C 1
ATOM 4011 O O . GLN B 1 214 ? -3.408 -14.742 -17.922 1 89 214 GLN B O 1
ATOM 4016 N N . GLN B 1 215 ? -5.453 -14.125 -17.047 1 91.19 215 GLN B N 1
ATOM 4017 C CA . GLN B 1 215 ? -4.988 -12.852 -16.516 1 91.19 215 GLN B CA 1
ATOM 4018 C C . GLN B 1 215 ? -5.461 -12.648 -15.07 1 91.19 215 GLN B C 1
ATOM 4020 O O . GLN B 1 215 ? -6.613 -12.945 -14.742 1 91.19 215 GLN B O 1
ATOM 4025 N N . HIS B 1 216 ? -4.555 -12.344 -14.242 1 94.06 216 HIS B N 1
ATOM 4026 C CA . HIS B 1 216 ? -4.883 -11.883 -12.898 1 94.06 216 HIS B CA 1
ATOM 4027 C C . HIS B 1 216 ? -4.711 -10.367 -12.781 1 94.06 216 HIS B C 1
ATOM 4029 O O . HIS B 1 216 ? -3.648 -9.828 -13.109 1 94.06 216 HIS B O 1
ATOM 4035 N N . VAL B 1 217 ? -5.742 -9.703 -12.305 1 94.69 217 VAL B N 1
ATOM 4036 C CA . VAL B 1 217 ? -5.742 -8.242 -12.328 1 94.69 217 VAL B CA 1
ATOM 4037 C C . VAL B 1 217 ? -5.465 -7.703 -10.93 1 94.69 217 VAL B C 1
ATOM 4039 O O . VAL B 1 217 ? -6.031 -8.195 -9.945 1 94.69 217 VAL B O 1
ATOM 4042 N N . PHE B 1 218 ? -4.645 -6.723 -10.898 1 96.56 218 PHE B N 1
ATOM 4043 C CA . PHE B 1 218 ? -4.25 -6.062 -9.664 1 96.56 218 PHE B CA 1
ATOM 4044 C C . PHE B 1 218 ? -4.391 -4.547 -9.789 1 96.56 218 PHE B C 1
ATOM 4046 O O . PHE B 1 218 ? -4.211 -3.99 -10.867 1 96.56 218 PHE B O 1
ATOM 4053 N N . SER B 1 219 ? -4.629 -3.906 -8.641 1 94 219 SER B N 1
ATOM 4054 C CA . SER B 1 219 ? -4.762 -2.453 -8.625 1 94 219 SER B CA 1
ATOM 4055 C C . SER B 1 219 ? -3.395 -1.776 -8.625 1 94 219 SER B C 1
ATOM 4057 O O . SER B 1 219 ? -3.266 -0.63 -9.062 1 94 219 SER B O 1
ATOM 4059 N N . HIS B 1 220 ? -2.41 -2.504 -8.078 1 95.25 220 HIS B N 1
ATOM 4060 C CA . HIS B 1 220 ? -1.099 -1.894 -7.887 1 95.25 220 HIS B CA 1
ATOM 4061 C C . HIS B 1 220 ? 0.016 -2.836 -8.328 1 95.25 220 HIS B C 1
ATOM 4063 O O . HIS B 1 220 ? -0.073 -4.047 -8.125 1 95.25 220 HIS B O 1
ATOM 4069 N N . VAL B 1 221 ? 1.092 -2.205 -8.812 1 97.12 221 VAL B N 1
ATOM 4070 C CA . VAL B 1 221 ? 2.195 -2.975 -9.375 1 97.12 221 VAL B CA 1
ATOM 4071 C C . VAL B 1 221 ? 2.871 -3.793 -8.273 1 97.12 221 VAL B C 1
ATOM 4073 O O . VAL B 1 221 ? 3.35 -4.902 -8.523 1 97.12 221 VAL B O 1
ATOM 4076 N N . LEU B 1 222 ? 2.852 -3.291 -7.09 1 97.69 222 LEU B N 1
ATOM 4077 C CA . LEU B 1 222 ? 3.455 -4.027 -5.984 1 97.69 222 LEU B CA 1
ATOM 4078 C C . LEU B 1 222 ? 2.828 -5.41 -5.844 1 97.69 222 LEU B C 1
ATOM 4080 O O . LEU B 1 222 ? 3.535 -6.398 -5.637 1 97.69 222 LEU B O 1
ATOM 4084 N N . LEU B 1 223 ? 1.56 -5.469 -5.957 1 98.19 223 LEU B N 1
ATOM 4085 C CA . LEU B 1 223 ? 0.85 -6.738 -5.859 1 98.19 223 LEU B CA 1
ATOM 4086 C C . LEU B 1 223 ? 1.277 -7.684 -6.977 1 98.19 223 LEU B C 1
ATOM 4088 O O . LEU B 1 223 ? 1.502 -8.875 -6.738 1 98.19 223 LEU B O 1
ATOM 4092 N N . ALA B 1 224 ? 1.421 -7.152 -8.117 1 98.44 224 ALA B N 1
ATOM 4093 C CA . ALA B 1 224 ? 1.799 -7.965 -9.273 1 98.44 224 ALA B CA 1
ATOM 4094 C C . ALA B 1 224 ? 3.215 -8.516 -9.117 1 98.44 224 ALA B C 1
ATOM 4096 O O . ALA B 1 224 ? 3.471 -9.68 -9.43 1 98.44 224 ALA B O 1
ATOM 4097 N N . ILE B 1 225 ? 4.094 -7.684 -8.664 1 98.5 225 ILE B N 1
ATOM 4098 C CA . ILE B 1 225 ? 5.473 -8.109 -8.453 1 98.5 225 ILE B CA 1
ATOM 4099 C C . ILE B 1 225 ? 5.516 -9.242 -7.438 1 98.5 225 ILE B C 1
ATOM 4101 O O . ILE B 1 225 ? 6.164 -10.266 -7.668 1 98.5 225 ILE B O 1
ATOM 4105 N N . GLU B 1 226 ? 4.793 -9.055 -6.355 1 98 226 GLU B N 1
ATOM 4106 C CA . GLU B 1 226 ? 4.785 -10.07 -5.305 1 98 226 GLU B CA 1
ATOM 4107 C C . GLU B 1 226 ? 4.133 -11.359 -5.789 1 98 226 GLU B C 1
ATOM 4109 O O . GLU B 1 226 ? 4.551 -12.461 -5.406 1 98 226 GLU B O 1
ATOM 4114 N N . ALA B 1 227 ? 3.145 -11.227 -6.602 1 98.25 227 ALA B N 1
ATOM 4115 C CA . ALA B 1 227 ? 2.514 -12.398 -7.195 1 98.25 227 ALA B CA 1
ATOM 4116 C C . ALA B 1 227 ? 3.486 -13.141 -8.109 1 98.25 227 ALA B C 1
ATOM 4118 O O . ALA B 1 227 ? 3.51 -14.375 -8.133 1 98.25 227 ALA B O 1
ATOM 4119 N N . ALA B 1 228 ? 4.25 -12.414 -8.875 1 98.44 228 ALA B N 1
ATOM 4120 C CA . ALA B 1 228 ? 5.258 -13.023 -9.734 1 98.44 228 ALA B CA 1
ATOM 4121 C C . ALA B 1 228 ? 6.297 -13.781 -8.906 1 98.44 228 ALA B C 1
ATOM 4123 O O . ALA B 1 228 ? 6.664 -14.906 -9.242 1 98.44 228 ALA B O 1
ATOM 4124 N N . ILE B 1 229 ? 6.715 -13.148 -7.824 1 97.31 229 ILE B N 1
ATOM 4125 C CA . ILE B 1 229 ? 7.676 -13.781 -6.926 1 97.31 229 ILE B CA 1
ATOM 4126 C C . ILE B 1 22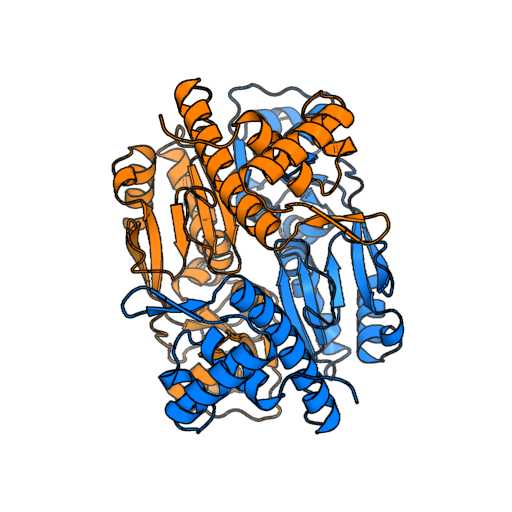9 ? 7.094 -15.078 -6.371 1 97.31 229 ILE B C 1
ATOM 4128 O O . ILE B 1 229 ? 7.809 -16.062 -6.211 1 97.31 229 ILE B O 1
ATOM 4132 N N . ALA B 1 230 ? 5.797 -15.062 -6.156 1 96.25 230 ALA B N 1
ATOM 4133 C CA . ALA B 1 230 ? 5.105 -16.219 -5.598 1 96.25 230 ALA B CA 1
ATOM 4134 C C . ALA B 1 230 ? 4.844 -17.281 -6.672 1 96.25 230 ALA B C 1
ATOM 4136 O O . ALA B 1 230 ? 4.223 -18.312 -6.402 1 96.25 230 ALA B O 1
ATOM 4137 N N . GLY B 1 231 ? 5.18 -17 -7.895 1 96.44 231 GLY B N 1
ATOM 4138 C CA . GLY B 1 231 ? 5.086 -17.984 -8.961 1 96.44 231 GLY B CA 1
ATOM 4139 C C . GLY B 1 231 ? 3.711 -18.062 -9.594 1 96.44 231 GLY B C 1
ATOM 4140 O O . GLY B 1 231 ? 3.268 -19.125 -10.008 1 96.44 231 GLY B O 1
ATOM 4141 N N . GLN B 1 232 ? 3.09 -16.953 -9.695 1 96.5 232 GLN B N 1
ATOM 4142 C CA . GLN B 1 232 ? 1.714 -16.984 -10.18 1 96.5 232 GLN B CA 1
ATOM 4143 C C . GLN B 1 232 ? 1.643 -16.609 -11.656 1 96.5 232 GLN B C 1
ATOM 4145 O O . GLN B 1 232 ? 0.598 -16.75 -12.289 1 96.5 232 GLN B O 1
ATOM 4150 N N . GLY B 1 233 ? 2.732 -16.094 -12.156 1 97.44 233 GLY B N 1
ATOM 4151 C CA . GLY B 1 233 ? 2.736 -15.68 -13.547 1 97.44 233 GLY B CA 1
ATOM 4152 C C . GLY B 1 233 ? 3.814 -14.656 -13.859 1 97.44 233 GLY B C 1
ATOM 4153 O O . GLY B 1 233 ? 4.855 -14.625 -13.203 1 97.44 233 GLY B O 1
ATOM 4154 N N . ILE B 1 234 ? 3.572 -13.906 -14.977 1 98.19 234 ILE B N 1
ATOM 4155 C CA . ILE B 1 234 ? 4.531 -12.922 -15.469 1 98.19 234 ILE B CA 1
ATOM 4156 C C . ILE B 1 234 ? 4.012 -11.508 -15.195 1 98.19 234 ILE B C 1
ATOM 4158 O O . ILE B 1 234 ? 2.879 -11.18 -15.555 1 98.19 234 ILE B O 1
ATOM 4162 N N . ALA B 1 235 ? 4.797 -10.734 -14.547 1 98.75 235 ALA B N 1
ATOM 4163 C CA . ALA B 1 235 ? 4.43 -9.352 -14.25 1 98.75 235 ALA B CA 1
ATOM 4164 C C . ALA B 1 235 ? 5.27 -8.375 -15.078 1 98.75 235 ALA B C 1
ATOM 4166 O O . ALA B 1 235 ? 6.359 -8.719 -15.539 1 98.75 235 ALA B O 1
ATOM 4167 N N . LEU B 1 236 ? 4.699 -7.227 -15.336 1 98.62 236 LEU B N 1
ATOM 4168 C CA . LEU B 1 236 ? 5.484 -6.078 -15.781 1 98.62 236 LEU B CA 1
ATOM 4169 C C . LEU B 1 236 ? 5.906 -5.215 -14.602 1 98.62 236 LEU B C 1
ATOM 4171 O O . LEU B 1 236 ? 5.078 -4.852 -13.766 1 98.62 236 LEU B O 1
ATOM 4175 N N . ALA B 1 237 ? 7.156 -5.004 -14.5 1 98.44 237 ALA B N 1
ATOM 4176 C CA . ALA B 1 237 ? 7.668 -4.203 -13.391 1 98.44 237 ALA B CA 1
ATOM 4177 C C . ALA B 1 237 ? 8.766 -3.252 -13.859 1 98.44 237 ALA B C 1
ATOM 4179 O O . ALA B 1 237 ? 9.5 -3.561 -14.797 1 98.44 237 ALA B O 1
ATOM 4180 N N . SER B 1 238 ? 8.812 -2.07 -13.195 1 97.81 238 SER B N 1
ATOM 4181 C CA . SER B 1 238 ? 9.945 -1.192 -13.461 1 97.81 238 SER B CA 1
ATOM 4182 C C . SER B 1 238 ? 11.266 -1.886 -13.148 1 97.81 238 SER B C 1
ATOM 4184 O O . SER B 1 238 ? 11.406 -2.521 -12.102 1 97.81 238 SER B O 1
ATOM 4186 N N . ASP B 1 239 ? 12.25 -1.748 -13.969 1 97.25 239 ASP B N 1
ATOM 4187 C CA . ASP B 1 239 ? 13.516 -2.461 -13.836 1 97.25 239 ASP B CA 1
ATOM 4188 C C . ASP B 1 239 ? 14.211 -2.107 -12.523 1 97.25 239 ASP B C 1
ATOM 4190 O O . ASP B 1 239 ? 14.68 -2.992 -11.805 1 97.25 239 ASP B O 1
ATOM 4194 N N . PHE B 1 240 ? 14.203 -0.818 -12.125 1 95.62 240 PHE B N 1
ATOM 4195 C CA . PHE B 1 240 ? 14.922 -0.409 -10.922 1 95.62 240 PHE B CA 1
ATOM 4196 C C . PHE B 1 240 ? 14.242 -0.957 -9.672 1 95.62 240 PHE B C 1
ATOM 4198 O O . PHE B 1 240 ? 14.875 -1.096 -8.625 1 95.62 240 PHE B O 1
ATOM 4205 N N . MET B 1 241 ? 12.977 -1.302 -9.758 1 96.62 241 MET B N 1
ATOM 4206 C CA . MET B 1 241 ? 12.234 -1.782 -8.602 1 96.62 241 MET B CA 1
ATOM 4207 C C . MET B 1 241 ? 12.508 -3.262 -8.352 1 96.62 241 MET B C 1
ATOM 4209 O O . MET B 1 241 ? 12.375 -3.742 -7.227 1 96.62 241 MET B O 1
ATOM 4213 N N . VAL B 1 242 ? 12.82 -3.973 -9.398 1 98.06 242 VAL B N 1
ATOM 4214 C CA . VAL B 1 242 ? 12.953 -5.418 -9.234 1 98.06 242 VAL B CA 1
ATOM 4215 C C . VAL B 1 242 ? 14.422 -5.816 -9.344 1 98.06 242 VAL B C 1
ATOM 4217 O O . VAL B 1 242 ? 14.742 -7.004 -9.469 1 98.06 242 VAL B O 1
ATOM 4220 N N . GLU B 1 243 ? 15.328 -4.852 -9.328 1 96.56 243 GLU B N 1
ATOM 4221 C CA . GLU B 1 243 ? 16.75 -5.121 -9.422 1 96.56 243 GLU B CA 1
ATOM 4222 C C . GLU B 1 243 ? 17.219 -6.082 -8.328 1 96.56 243 GLU B C 1
ATOM 4224 O O . GLU B 1 243 ? 17.922 -7.055 -8.609 1 96.56 243 GLU B O 1
ATOM 4229 N N . ARG B 1 244 ? 16.812 -5.855 -7.145 1 95.19 244 ARG B N 1
ATOM 4230 C CA . ARG B 1 244 ? 17.219 -6.672 -6.004 1 95.19 244 ARG B CA 1
ATOM 4231 C C . ARG B 1 244 ? 16.609 -8.062 -6.074 1 95.19 244 ARG B C 1
ATOM 4233 O O . ARG B 1 244 ? 17.266 -9.055 -5.758 1 95.19 244 ARG B O 1
ATOM 4240 N N . ASP B 1 245 ? 15.336 -8.117 -6.461 1 97.25 245 ASP B N 1
ATOM 4241 C CA . ASP B 1 245 ? 14.664 -9.406 -6.598 1 97.25 245 ASP B CA 1
ATOM 4242 C C . ASP B 1 245 ? 15.367 -10.281 -7.629 1 97.25 245 ASP B C 1
ATOM 4244 O O . ASP B 1 245 ? 15.484 -11.492 -7.445 1 97.25 245 ASP B O 1
ATOM 4248 N N . ILE B 1 246 ? 15.828 -9.648 -8.648 1 97.56 246 ILE B N 1
ATOM 4249 C CA . ILE B 1 246 ? 16.531 -10.375 -9.703 1 97.56 246 ILE B CA 1
ATOM 4250 C C . ILE B 1 246 ? 17.906 -10.812 -9.195 1 97.56 246 ILE B C 1
ATOM 4252 O O . ILE B 1 246 ? 18.297 -11.977 -9.367 1 97.56 246 ILE B O 1
ATOM 4256 N N . SER B 1 247 ? 18.609 -9.969 -8.531 1 96.62 247 SER B N 1
ATOM 4257 C CA . SER B 1 247 ? 19.938 -10.266 -8.023 1 96.62 247 SER B CA 1
ATOM 4258 C C . SER B 1 247 ? 19.906 -11.391 -6.996 1 96.62 247 SER B C 1
ATOM 4260 O O . SER B 1 247 ? 20.828 -12.203 -6.922 1 96.62 247 SER B O 1
ATOM 4262 N N . LYS B 1 248 ? 18.828 -11.469 -6.266 1 93.94 248 LYS B N 1
ATOM 4263 C CA . LYS B 1 248 ? 18.688 -12.477 -5.219 1 93.94 248 LYS B CA 1
ATOM 4264 C C . LYS B 1 248 ? 18.094 -13.766 -5.773 1 93.94 248 LYS B C 1
ATOM 4266 O O . LYS B 1 248 ? 17.906 -14.734 -5.035 1 93.94 248 LYS B O 1
ATOM 4271 N N . GLY B 1 249 ? 17.688 -13.703 -7.008 1 95.81 249 GLY B N 1
ATOM 4272 C CA . GLY B 1 249 ? 17.203 -14.906 -7.664 1 95.81 249 GLY B CA 1
ATOM 4273 C C . GLY B 1 249 ? 15.727 -15.156 -7.449 1 95.81 249 GLY B C 1
ATOM 4274 O O . GLY B 1 249 ? 15.242 -16.266 -7.676 1 95.81 249 GLY B O 1
ATOM 4275 N N . ALA B 1 250 ? 15.039 -14.219 -6.992 1 96.12 250 ALA B N 1
ATOM 4276 C CA . ALA B 1 250 ? 13.602 -14.352 -6.797 1 96.12 250 ALA B CA 1
ATOM 4277 C C . ALA B 1 250 ? 12.844 -14.156 -8.109 1 96.12 250 ALA B C 1
ATOM 4279 O O . ALA B 1 250 ? 11.758 -14.703 -8.297 1 96.12 250 ALA B O 1
ATOM 4280 N N . LEU B 1 251 ? 13.445 -13.344 -9 1 98 251 LEU B N 1
ATOM 4281 C CA . LEU B 1 251 ? 12.867 -13.062 -10.312 1 98 251 LEU B CA 1
ATOM 4282 C C . LEU B 1 251 ? 13.93 -13.148 -11.398 1 98 251 LEU B C 1
ATOM 4284 O O . LEU B 1 251 ? 15.125 -13.055 -11.117 1 98 251 LEU B O 1
ATOM 4288 N N . VAL B 1 252 ? 13.453 -13.359 -12.57 1 97.81 252 VAL B N 1
ATOM 4289 C CA . VAL B 1 252 ? 14.281 -13.281 -13.773 1 97.81 252 VAL B CA 1
ATOM 4290 C C . VAL B 1 252 ? 13.57 -12.43 -14.828 1 97.81 252 VAL B C 1
ATOM 4292 O O . VAL B 1 252 ? 12.359 -12.547 -15.008 1 97.81 252 VAL B O 1
ATOM 4295 N N . ALA B 1 253 ? 14.32 -11.586 -15.469 1 97.81 253 ALA B N 1
ATOM 4296 C CA . ALA B 1 253 ? 13.781 -10.805 -16.578 1 97.81 253 ALA B CA 1
ATOM 4297 C C . ALA B 1 253 ? 13.742 -11.625 -17.859 1 97.81 253 ALA B C 1
ATOM 4299 O O . ALA B 1 253 ? 14.734 -12.25 -18.234 1 97.81 253 ALA B O 1
ATOM 4300 N N . LEU B 1 254 ? 12.609 -11.641 -18.469 1 97.25 254 LEU B N 1
ATOM 4301 C CA . LEU B 1 254 ? 12.508 -12.312 -19.766 1 97.25 254 LEU B CA 1
ATOM 4302 C C . LEU B 1 254 ? 13.195 -11.492 -20.844 1 97.25 254 LEU B C 1
ATOM 4304 O O . LEU B 1 254 ? 13.18 -10.258 -20.797 1 97.25 254 LEU B O 1
ATOM 4308 N N . ASP B 1 255 ? 13.766 -12.195 -21.766 1 95.5 255 ASP B N 1
ATOM 4309 C CA . ASP B 1 255 ? 14.391 -11.516 -22.906 1 95.5 255 ASP B CA 1
ATOM 4310 C C . ASP B 1 255 ? 13.344 -11 -23.875 1 95.5 255 ASP B C 1
ATOM 4312 O O . ASP B 1 255 ? 13.234 -11.5 -25 1 95.5 255 ASP B O 1
ATOM 4316 N N . LEU B 1 256 ? 12.617 -10.055 -23.469 1 96.69 256 LEU B N 1
ATOM 4317 C CA . LEU B 1 256 ? 11.57 -9.367 -24.219 1 96.69 256 LEU B CA 1
ATOM 4318 C C . LEU B 1 256 ? 11.734 -7.852 -24.109 1 96.69 256 LEU B C 1
ATOM 4320 O O . LEU B 1 256 ? 12.398 -7.355 -23.203 1 96.69 256 LEU B O 1
ATOM 4324 N N . PRO B 1 257 ? 11.203 -7.172 -25.031 1 96.38 257 PRO B N 1
ATOM 4325 C CA . PRO B 1 257 ? 11.406 -5.723 -25.031 1 96.38 257 PRO B CA 1
ATOM 4326 C C . PRO B 1 257 ? 10.797 -5.039 -23.812 1 96.38 257 PRO B C 1
ATOM 4328 O O . PRO B 1 257 ? 9.719 -5.438 -23.359 1 96.38 257 PRO B O 1
ATOM 4331 N N . ALA B 1 258 ? 11.477 -4.039 -23.391 1 96.88 258 ALA B N 1
ATOM 4332 C CA . ALA B 1 258 ? 10.938 -3.182 -22.344 1 96.88 258 ALA B CA 1
ATOM 4333 C C . ALA B 1 258 ? 9.992 -2.127 -22.922 1 96.88 258 ALA B C 1
ATOM 4335 O O . ALA B 1 258 ? 9.93 -1.948 -24.141 1 96.88 258 ALA B O 1
ATOM 4336 N N . MET B 1 259 ? 9.25 -1.545 -22.047 1 96.44 259 MET B N 1
ATOM 4337 C CA . MET B 1 259 ? 8.352 -0.464 -22.453 1 96.44 259 MET B CA 1
ATOM 4338 C C . MET B 1 259 ? 8.586 0.78 -21.609 1 96.44 259 MET B C 1
ATOM 4340 O O . MET B 1 259 ? 8.492 0.725 -20.375 1 96.44 259 MET B O 1
ATOM 4344 N N . LEU B 1 260 ? 8.914 1.832 -22.266 1 94.56 260 LEU B N 1
ATOM 4345 C CA . LEU B 1 260 ? 8.914 3.131 -21.609 1 94.56 260 LEU B CA 1
ATOM 4346 C C . LEU B 1 260 ? 7.504 3.701 -21.531 1 94.56 260 LEU B C 1
ATOM 4348 O O . LEU B 1 260 ? 6.855 3.906 -22.562 1 94.56 260 LEU B O 1
ATOM 4352 N N . THR B 1 261 ? 7.008 3.965 -20.359 1 93.5 261 THR B N 1
ATOM 4353 C CA . THR B 1 261 ? 5.613 4.359 -20.188 1 93.5 261 THR B CA 1
ATOM 4354 C C . THR B 1 261 ? 5.477 5.883 -20.203 1 93.5 261 THR B C 1
ATOM 4356 O O . THR B 1 261 ? 4.379 6.41 -20.391 1 93.5 261 THR B O 1
ATOM 4359 N N . GLY B 1 262 ? 6.574 6.543 -20 1 92 262 GLY B N 1
ATOM 4360 C CA . GLY B 1 262 ? 6.531 7.984 -19.828 1 92 262 GLY B CA 1
ATOM 4361 C C . GLY B 1 262 ? 6.285 8.414 -18.391 1 92 262 GLY B C 1
ATOM 4362 O O . GLY B 1 262 ? 6.422 9.594 -18.062 1 92 262 GLY B O 1
ATOM 4363 N N . PHE B 1 263 ? 5.957 7.465 -17.625 1 93.25 263 PHE B N 1
ATOM 4364 C CA . PHE B 1 263 ? 5.758 7.75 -16.203 1 93.25 263 PHE B CA 1
ATOM 4365 C C . PHE B 1 263 ? 7.086 8.016 -15.508 1 93.25 263 PHE B C 1
ATOM 4367 O O . PHE B 1 263 ? 8.086 7.34 -15.789 1 93.25 263 PHE B O 1
ATOM 4374 N N . GLU B 1 264 ? 7.105 9 -14.656 1 95.25 264 GLU B N 1
ATOM 4375 C CA . GLU B 1 264 ? 8.297 9.367 -13.891 1 95.25 264 GLU B CA 1
ATOM 4376 C C . GLU B 1 264 ? 8.008 9.383 -12.391 1 95.25 264 GLU B C 1
ATOM 4378 O O . GLU B 1 264 ? 6.949 9.859 -11.969 1 95.25 264 GLU B O 1
ATOM 4383 N N . PHE B 1 265 ? 8.898 8.812 -11.695 1 96.38 265 PHE B N 1
ATOM 4384 C CA . PHE B 1 265 ? 8.883 8.969 -10.242 1 96.38 265 PHE B CA 1
ATOM 4385 C C . PHE B 1 265 ? 9.617 10.234 -9.82 1 96.38 265 PHE B C 1
ATOM 4387 O O . PHE B 1 265 ? 10.805 10.391 -10.117 1 96.38 265 PHE B O 1
ATOM 4394 N N . ASN B 1 266 ? 8.906 11.031 -9.094 1 97.06 266 ASN B N 1
ATOM 4395 C CA . ASN B 1 266 ? 9.477 12.32 -8.711 1 97.06 266 ASN B CA 1
ATOM 4396 C C . ASN B 1 266 ? 9.492 12.492 -7.195 1 97.06 266 ASN B C 1
ATOM 4398 O O . ASN B 1 266 ? 8.562 12.07 -6.508 1 97.06 266 ASN B O 1
ATOM 4402 N N . PHE B 1 267 ? 10.586 13.078 -6.746 1 97.38 267 PHE B N 1
ATOM 4403 C CA . PHE B 1 267 ? 10.586 13.664 -5.414 1 97.38 267 PHE B CA 1
ATOM 4404 C C . PHE B 1 267 ? 10.008 15.078 -5.445 1 97.38 267 PHE B C 1
ATOM 4406 O O . PHE B 1 267 ? 10.352 15.875 -6.32 1 97.38 267 PHE B O 1
ATOM 4413 N N . SER B 1 268 ? 9.125 15.359 -4.488 1 97.62 268 SER B N 1
ATOM 4414 C CA . SER B 1 268 ? 8.547 16.703 -4.434 1 97.62 268 SER B CA 1
ATOM 4415 C C . SER B 1 268 ? 8.531 17.234 -3.008 1 97.62 268 SER B C 1
ATOM 4417 O O . SER B 1 268 ? 8.297 16.484 -2.057 1 97.62 268 SER B O 1
ATOM 4419 N N . CYS B 1 269 ? 8.719 18.469 -2.861 1 95.56 269 CYS B N 1
ATOM 4420 C CA . CYS B 1 269 ? 8.516 19.219 -1.63 1 95.56 269 CYS B CA 1
ATOM 4421 C C . CYS B 1 269 ? 8.242 20.688 -1.929 1 95.56 269 CYS B C 1
ATOM 4423 O O . CYS B 1 269 ? 8.398 21.141 -3.066 1 95.56 269 CYS B O 1
ATOM 4425 N N . LYS B 1 270 ? 7.754 21.359 -0.963 1 92.25 270 LYS B N 1
ATOM 4426 C CA . LYS B 1 270 ? 7.547 22.797 -1.161 1 92.25 270 LYS B CA 1
ATOM 4427 C C . LYS B 1 270 ? 8.859 23.5 -1.464 1 92.25 270 LYS B C 1
ATOM 4429 O O . LYS B 1 270 ? 9.891 23.203 -0.849 1 92.25 270 LYS B O 1
ATOM 4434 N N . GLN B 1 271 ? 8.789 24.391 -2.398 1 93.25 271 GLN B N 1
ATOM 4435 C CA . GLN B 1 271 ? 9.984 25.109 -2.846 1 93.25 271 GLN B CA 1
ATOM 4436 C C . GLN B 1 271 ? 10.68 25.797 -1.679 1 93.25 271 GLN B C 1
ATOM 4438 O O . GLN B 1 271 ? 11.914 25.766 -1.583 1 93.25 271 GLN B O 1
ATOM 4443 N N . ARG B 1 272 ? 10.008 26.406 -0.795 1 86.56 272 ARG B N 1
ATOM 4444 C CA . ARG B 1 272 ? 10.547 27.172 0.317 1 86.56 272 ARG B CA 1
ATOM 4445 C C . ARG B 1 272 ? 11.258 26.266 1.316 1 86.56 272 ARG B C 1
ATOM 4447 O O . ARG B 1 272 ? 12.078 26.734 2.111 1 86.56 272 ARG B O 1
ATOM 4454 N N . ARG B 1 273 ? 10.945 24.969 1.257 1 88.75 273 ARG B N 1
ATOM 4455 C CA . ARG B 1 273 ? 11.477 24.062 2.266 1 88.75 273 ARG B CA 1
ATOM 4456 C C . ARG B 1 273 ? 12.68 23.281 1.729 1 88.75 273 ARG B C 1
ATOM 4458 O O . ARG B 1 273 ? 13.352 22.578 2.477 1 88.75 273 ARG B O 1
ATOM 4465 N N . LEU B 1 274 ? 12.984 23.422 0.477 1 90.06 274 LEU B N 1
ATOM 4466 C CA . LEU B 1 274 ? 14.016 22.641 -0.184 1 90.06 274 LEU B CA 1
ATOM 4467 C C . LEU B 1 274 ? 15.375 22.844 0.479 1 90.06 274 LEU B C 1
ATOM 4469 O O . LEU B 1 274 ? 16.203 21.938 0.51 1 90.06 274 LEU B O 1
ATOM 4473 N N . LYS B 1 275 ? 15.586 24 1.102 1 86.75 275 LYS B N 1
ATOM 4474 C CA . LYS B 1 275 ? 16.891 24.344 1.654 1 86.75 275 LYS B CA 1
ATOM 4475 C C . LYS B 1 275 ? 17 23.938 3.123 1 86.75 275 LYS B C 1
ATOM 4477 O O . LYS B 1 275 ? 18.047 24.062 3.738 1 86.75 275 LYS B O 1
ATOM 4482 N N . GLU B 1 276 ? 15.883 23.484 3.645 1 87.75 276 GLU B N 1
ATOM 4483 C CA . GLU B 1 276 ? 15.969 22.953 5 1 87.75 276 GLU B CA 1
ATOM 4484 C C . GLU B 1 276 ? 16.984 21.797 5.078 1 87.75 276 GLU B C 1
ATOM 4486 O O . GLU B 1 276 ? 16.953 20.891 4.242 1 87.75 276 GLU B O 1
ATOM 4491 N N . PRO B 1 277 ? 17.891 21.797 5.965 1 86.62 277 PRO B N 1
ATOM 4492 C CA . PRO B 1 277 ? 19.016 20.859 6.023 1 86.62 277 PRO B CA 1
ATOM 4493 C C . PRO B 1 277 ? 18.562 19.406 5.926 1 86.62 277 PRO B C 1
ATOM 4495 O O . PRO B 1 277 ? 19.141 18.625 5.172 1 86.62 277 PRO B O 1
ATOM 4498 N N . ALA B 1 278 ? 17.5 19.062 6.641 1 91.06 278 ALA B N 1
ATOM 4499 C CA . ALA B 1 278 ? 17.047 17.672 6.645 1 91.06 278 ALA B CA 1
ATOM 4500 C C . ALA B 1 278 ? 16.516 17.266 5.273 1 91.06 278 ALA B C 1
ATOM 4502 O O . ALA B 1 278 ? 16.828 16.188 4.766 1 91.06 278 ALA B O 1
ATOM 4503 N N . ILE B 1 279 ? 15.727 18.109 4.668 1 93.88 279 ILE B N 1
ATOM 4504 C CA . ILE B 1 279 ? 15.148 17.844 3.355 1 93.88 279 ILE B CA 1
ATOM 4505 C C . ILE B 1 279 ? 16.25 17.844 2.295 1 93.88 279 ILE B C 1
ATOM 4507 O O . ILE B 1 279 ? 16.297 16.969 1.432 1 93.88 279 ILE B O 1
ATOM 4511 N N . ALA B 1 280 ? 17.125 18.781 2.412 1 91.25 280 ALA B N 1
ATOM 4512 C CA . ALA B 1 280 ? 18.25 18.891 1.479 1 91.25 280 ALA B CA 1
ATOM 4513 C C . ALA B 1 280 ? 19.125 17.641 1.54 1 91.25 280 ALA B C 1
ATOM 4515 O O . ALA B 1 280 ? 19.531 17.109 0.504 1 91.25 280 ALA B O 1
ATOM 4516 N N . ALA B 1 281 ? 19.422 17.188 2.725 1 92.69 281 ALA B N 1
ATOM 4517 C CA . ALA B 1 281 ? 20.219 15.984 2.9 1 92.69 281 ALA B CA 1
ATOM 4518 C C . ALA B 1 281 ? 19.547 14.766 2.289 1 92.69 281 ALA B C 1
ATOM 4520 O O . ALA B 1 281 ? 20.188 13.938 1.651 1 92.69 281 ALA B O 1
ATOM 4521 N N . PHE B 1 282 ? 18.234 14.719 2.475 1 95.69 282 PHE B N 1
ATOM 4522 C CA . PHE B 1 282 ? 17.484 13.578 1.986 1 95.69 282 PHE B CA 1
ATOM 4523 C C . PHE B 1 282 ? 17.453 13.555 0.463 1 95.69 282 PHE B C 1
ATOM 4525 O O . PHE B 1 282 ? 17.672 12.516 -0.157 1 95.69 282 PHE B O 1
ATOM 4532 N N . VAL B 1 283 ? 17.156 14.641 -0.11 1 93.5 283 VAL B N 1
ATOM 4533 C CA . VAL B 1 283 ? 17.078 14.719 -1.564 1 93.5 283 VAL B CA 1
ATOM 4534 C C . VAL B 1 283 ? 18.438 14.453 -2.182 1 93.5 283 VAL B C 1
ATOM 4536 O O . VAL B 1 283 ? 18.547 13.789 -3.215 1 93.5 283 VAL B O 1
ATOM 4539 N N . GLN B 1 284 ? 19.5 14.961 -1.598 1 92.88 284 GLN B N 1
ATOM 4540 C CA . GLN B 1 284 ? 20.859 14.719 -2.088 1 92.88 284 GLN B CA 1
ATOM 4541 C C . GLN B 1 284 ? 21.188 13.227 -2.047 1 92.88 284 GLN B C 1
ATOM 4543 O O . GLN B 1 284 ? 21.781 12.695 -2.99 1 92.88 284 GLN B O 1
ATOM 4548 N N . TRP B 1 285 ? 20.781 12.594 -1.012 1 95.06 285 TRP B N 1
ATOM 4549 C CA . TRP B 1 285 ? 21 11.164 -0.864 1 95.06 285 TRP B CA 1
ATOM 4550 C C . TRP B 1 285 ? 20.219 10.375 -1.903 1 95.06 285 TRP B C 1
ATOM 4552 O O . TRP B 1 285 ? 20.734 9.43 -2.502 1 95.06 285 TRP B O 1
ATOM 4562 N N . LEU B 1 286 ? 18.969 10.766 -2.15 1 94.25 286 LEU B N 1
ATOM 4563 C CA . LEU B 1 286 ? 18.094 10.094 -3.088 1 94.25 286 LEU B CA 1
ATOM 4564 C C . LEU B 1 286 ? 18.625 10.18 -4.512 1 94.25 286 LEU B C 1
ATOM 4566 O O . LEU B 1 286 ? 18.484 9.242 -5.297 1 94.25 286 LEU B O 1
ATOM 4570 N N . THR B 1 287 ? 19.188 11.312 -4.844 1 89.75 287 THR B N 1
ATOM 4571 C CA . THR B 1 287 ? 19.578 11.594 -6.223 1 89.75 287 THR B CA 1
ATOM 4572 C C . THR B 1 287 ? 20.969 11.023 -6.52 1 89.75 287 THR B C 1
ATOM 4574 O O . THR B 1 287 ? 21.344 10.867 -7.684 1 89.75 287 THR B O 1
ATOM 4577 N N . LYS B 1 288 ? 21.797 10.664 -5.57 1 79.81 288 LYS B N 1
ATOM 4578 C CA . LYS B 1 288 ? 23.109 10.055 -5.77 1 79.81 288 LYS B CA 1
ATOM 4579 C C . LYS B 1 288 ? 22.984 8.555 -6.023 1 79.81 288 LYS B C 1
ATOM 4581 O O . LYS B 1 288 ? 23.891 7.941 -6.586 1 79.81 288 LYS B O 1
ATOM 4586 N N . LYS B 1 289 ? 21.844 8.031 -5.797 1 70.38 289 LYS B N 1
ATOM 4587 C CA . LYS B 1 289 ? 21.672 6.59 -5.926 1 70.38 289 LYS B CA 1
ATOM 4588 C C . LYS B 1 289 ? 21.078 6.234 -7.285 1 70.38 289 LYS B C 1
ATOM 4590 O O . LYS B 1 289 ? 20.281 6.992 -7.84 1 70.38 289 LYS B O 1
#

Sequence (578 aa):
MRKLPPLRALQIFEAAARHAHFSRAATELCITQSAVSHQVRLLEAHFGERLFIREGRQLCLTSKGNVLYHELERIFNELNDLSMQITGDCNDQLRLAVYSSFAIKWLIPRLSDFHRLHPQIKIRLDMITDDPQMSDSVADMFITGQSGQPGYVHRMLHQERLIPVICPGLLNTDHSALSVLRQHALLTVDEGPIGFDWERWLKVNSISIAATQQQHVFSHVLLAIEAAIAGQGIALASDFMVERDISKGALVALDLPAMLTGFEFNFSCKQRRLKEPAIAAFVQWLTKKMRKLPPLRALQIFEAAARHAHFSRAATELCITQSAVSHQVRLLEAHFGERLFIREGRQLCLTSKGNVLYHELERIFNELNDLSMQITGDCNDQLRLAVYSSFAIKWLIPRLSDFHRLHPQIKIRLDMITDDPQMSDSVADMFITGQSGQPGYVHRMLHQERLIPVICPGLLNTDHSALSVLRQHALLTVDEGPIGFDWERWLKVNSISIAATQQQHVFSHVLLAIEAAIAGQGIALASDFMVERDISKGALVALDLPAMLTGFEFNFSCKQRRLKEPAIAAFVQWLTKK

InterPro domains:
  IPR000847 LysR, HTH, N-terminal domain [PF00126] (7-65)
  IPR000847 LysR, HTH, N-terminal domain [PR00039] (22-33)
  IPR000847 LysR, HTH, N-terminal domain [PR00039] (33-43)
  IPR000847 LysR, HTH, N-terminal domain [PR00039] (43-54)
  IPR000847 LysR, HTH, N-terminal domain [PS50931] (5-62)
  IPR005119 LysR, substrate-binding [PF03466] (92-288)
  IPR036388 Winged helix-like DNA-binding domain superfamily [G3DSA:1.10.10.10] (2-85)
  IPR036390 Winged helix DNA-binding domain superfamily [SSF46785] (3-82)
  IPR058163 LysR-type transcriptional regulator, proteobacterial-type [PTHR30537] (2-288)

pLDDT: mean 85.97, std 14.14, range [23.5, 98.75]

Organism: Shewanella frigidimarina (strain NCIMB 400) (NCBI:txid318167)